Protein AF-0000000080208482 (afdb_homodimer)

Structure (mmCIF, N/CA/C/O backbone):
data_AF-0000000080208482-model_v1
#
loop_
_entity.id
_entity.type
_entity.pdbx_description
1 polymer 'HTH-type transcriptional repressor PurR'
#
loop_
_atom_site.group_PDB
_atom_site.id
_atom_site.type_symbol
_atom_site.label_atom_id
_atom_site.label_alt_id
_atom_site.label_comp_id
_atom_site.label_asym_id
_atom_site.label_entity_id
_atom_site.label_seq_id
_atom_site.pdbx_PDB_ins_code
_atom_site.Cartn_x
_atom_site.Cartn_y
_atom_site.Cartn_z
_atom_site.occupancy
_atom_site.B_iso_or_equiv
_atom_site.auth_seq_id
_atom_site.auth_comp_id
_atom_site.auth_asym_id
_atom_site.auth_atom_id
_atom_site.pdbx_PDB_model_num
ATOM 1 N N . MET A 1 1 ? -15.366 25.565 14.485 1 66.87 1 MET A N 1
ATOM 2 C CA . MET A 1 1 ? -14.795 24.862 15.63 1 66.87 1 MET A CA 1
ATOM 3 C C . MET A 1 1 ? -14.64 25.8 16.822 1 66.87 1 MET A C 1
ATOM 5 O O . MET A 1 1 ? -14.397 26.996 16.649 1 66.87 1 MET A O 1
ATOM 9 N N . ALA A 1 2 ? -15.058 25.291 17.947 1 78.25 2 ALA A N 1
ATOM 10 C CA . ALA A 1 2 ? -14.959 26.116 19.148 1 78.25 2 ALA A CA 1
ATOM 11 C C . ALA A 1 2 ? -13.525 26.587 19.373 1 78.25 2 ALA A C 1
ATOM 13 O O . ALA A 1 2 ? -12.573 25.847 19.113 1 78.25 2 ALA A O 1
ATOM 14 N N . THR A 1 3 ? -13.353 27.793 19.69 1 82 3 THR A N 1
ATOM 15 C CA . THR A 1 3 ? -12.043 28.374 19.965 1 82 3 THR A CA 1
ATOM 16 C C . THR A 1 3 ? -11.786 28.443 21.468 1 82 3 THR A C 1
ATOM 18 O O . THR A 1 3 ? -12.692 28.202 22.269 1 82 3 THR A O 1
ATOM 21 N N . ILE A 1 4 ? -10.596 28.713 21.661 1 86.3 4 ILE A N 1
ATOM 22 C CA . ILE A 1 4 ? -10.22 28.86 23.063 1 86.3 4 ILE A CA 1
ATOM 23 C C . ILE A 1 4 ? -11.033 29.984 23.701 1 86.3 4 ILE A C 1
ATOM 25 O O . ILE A 1 4 ? -11.365 29.923 24.887 1 86.3 4 ILE A O 1
ATOM 29 N N . LYS A 1 5 ? -11.421 30.949 22.896 1 89.51 5 LYS A N 1
ATOM 30 C CA . LYS A 1 5 ? -12.243 32.052 23.384 1 89.51 5 LYS A CA 1
ATOM 31 C C . LYS A 1 5 ? -13.644 31.572 23.754 1 89.51 5 LYS A C 1
ATOM 33 O O . LYS A 1 5 ? -14.226 32.037 24.736 1 89.51 5 LYS A O 1
ATOM 38 N N . ASP A 1 6 ? -14.106 30.63 22.993 1 91.6 6 ASP A N 1
ATOM 39 C CA . ASP A 1 6 ? -15.423 30.066 23.272 1 91.6 6 ASP A CA 1
ATOM 40 C C . ASP A 1 6 ? -15.426 29.307 24.596 1 91.6 6 ASP A C 1
ATOM 42 O O . ASP A 1 6 ? -16.373 29.415 25.378 1 91.6 6 ASP A O 1
ATOM 46 N N . VAL A 1 7 ? -14.382 28.585 24.757 1 92.77 7 VAL A N 1
ATOM 47 C CA . VAL A 1 7 ? -14.248 27.824 25.995 1 92.77 7 VAL A CA 1
ATOM 48 C C . VAL A 1 7 ? -14.148 28.781 27.181 1 92.77 7 VAL A C 1
ATOM 50 O O . VAL A 1 7 ? -14.793 28.572 28.211 1 92.77 7 VAL A O 1
ATOM 53 N N . ALA A 1 8 ? -13.38 29.779 27.013 1 94.12 8 ALA A N 1
ATOM 54 C CA . ALA A 1 8 ? -13.195 30.771 28.069 1 94.12 8 ALA A CA 1
ATOM 55 C C . ALA A 1 8 ? -14.517 31.444 28.427 1 94.12 8 ALA A C 1
ATOM 57 O O . ALA A 1 8 ? -14.836 31.612 29.607 1 94.12 8 ALA A O 1
ATOM 58 N N . ARG A 1 9 ? -15.225 31.781 27.444 1 94.56 9 ARG A N 1
ATOM 59 C CA . ARG A 1 9 ? -16.522 32.428 27.619 1 94.56 9 ARG A CA 1
ATOM 60 C C . ARG A 1 9 ? -17.497 31.51 28.35 1 94.56 9 ARG A C 1
ATOM 62 O O . ARG A 1 9 ? -18.151 31.928 29.308 1 94.56 9 ARG A O 1
ATOM 69 N N . LEU A 1 10 ? -17.523 30.319 27.91 1 94.63 10 LEU A N 1
ATOM 70 C CA . LEU A 1 10 ? -18.466 29.372 28.495 1 94.63 10 LEU A CA 1
ATOM 71 C C . LEU A 1 10 ? -18.08 29.037 29.932 1 94.63 10 LEU A C 1
ATOM 73 O O . LEU A 1 10 ? -18.949 28.853 30.787 1 94.63 10 LEU A O 1
ATOM 77 N N . ALA A 1 11 ? -16.828 28.917 30.164 1 94.9 11 ALA A N 1
ATOM 78 C CA . ALA A 1 11 ? -16.325 28.551 31.486 1 94.9 11 ALA A CA 1
ATOM 79 C C . ALA A 1 11 ? -16.251 29.77 32.401 1 94.9 11 ALA A C 1
ATOM 81 O O . ALA A 1 11 ? -16.104 29.633 33.618 1 94.9 11 ALA A O 1
ATOM 82 N N . GLY A 1 12 ? -16.314 30.976 31.88 1 94.83 12 GLY A N 1
ATOM 83 C CA . GLY A 1 12 ? -16.252 32.205 32.655 1 94.83 12 GLY A CA 1
ATOM 84 C C . GLY A 1 12 ? -14.85 32.543 33.126 1 94.83 12 GLY A C 1
ATOM 85 O O . GLY A 1 12 ? -14.662 32.994 34.258 1 94.83 12 GLY A O 1
ATOM 86 N N . VAL A 1 13 ? -13.909 32.191 32.356 1 95.33 13 VAL A N 1
ATOM 87 C CA . VAL A 1 13 ? -12.519 32.451 32.714 1 95.33 13 VAL A CA 1
ATOM 88 C C . VAL A 1 13 ? -11.789 33.081 31.53 1 95.33 13 VAL A C 1
ATOM 90 O O . VAL A 1 13 ? -12.378 33.282 30.465 1 95.33 13 VAL A O 1
ATOM 93 N N . SER A 1 14 ? -10.555 33.506 31.765 1 92.9 14 SER A N 1
ATOM 94 C CA . SER A 1 14 ? -9.741 34.06 30.689 1 92.9 14 SER A CA 1
ATOM 95 C C . SER A 1 14 ? -9.206 32.96 29.778 1 92.9 14 SER A C 1
ATOM 97 O O . SER A 1 14 ? -9.142 31.794 30.175 1 92.9 14 SER A O 1
ATOM 99 N N . THR A 1 15 ? -8.799 33.329 28.495 1 91.91 15 THR A N 1
ATOM 100 C CA . THR A 1 15 ? -8.199 32.388 27.555 1 91.91 15 THR A CA 1
ATOM 101 C C . THR A 1 15 ? -6.897 31.822 28.114 1 91.91 15 THR A C 1
ATOM 103 O O . THR A 1 15 ? -6.579 30.651 27.895 1 91.91 15 THR A O 1
ATOM 106 N N . THR A 1 16 ? -6.2 32.584 28.919 1 90.86 16 THR A N 1
ATOM 107 C CA . THR A 1 16 ? -4.953 32.152 29.541 1 90.86 16 THR A CA 1
ATOM 108 C C . THR A 1 16 ? -5.211 31.047 30.561 1 90.86 16 THR A C 1
ATOM 110 O O . THR A 1 16 ? -4.45 30.081 30.643 1 90.86 16 THR A O 1
ATOM 113 N N . THR A 1 17 ? -6.261 31.273 31.276 1 91.87 17 THR A N 1
ATOM 114 C CA . THR A 1 17 ? -6.631 30.267 32.265 1 91.87 17 THR A CA 1
ATOM 115 C C . THR A 1 17 ? -6.98 28.945 31.587 1 91.87 17 THR A C 1
ATOM 117 O O . THR A 1 17 ? -6.585 27.876 32.059 1 91.87 17 THR A O 1
ATOM 120 N N . VAL A 1 18 ? -7.692 29.074 30.466 1 92.23 18 VAL A N 1
ATOM 121 C CA . VAL A 1 18 ? -8.046 27.881 29.706 1 92.23 18 VAL A CA 1
ATOM 122 C C . VAL A 1 18 ? -6.778 27.17 29.237 1 92.23 18 VAL A C 1
ATOM 124 O O . VAL A 1 18 ? -6.658 25.95 29.37 1 92.23 18 VAL A O 1
ATOM 127 N N . SER A 1 19 ? -5.86 27.922 28.759 1 87.58 19 SER A N 1
ATOM 128 C CA . SER A 1 19 ? -4.603 27.378 28.256 1 87.58 19 SER A CA 1
ATOM 129 C C . SER A 1 19 ? -3.839 26.646 29.353 1 87.58 19 SER A C 1
ATOM 131 O O . SER A 1 19 ? -3.335 25.542 29.135 1 87.58 19 SER A O 1
ATOM 133 N N . HIS A 1 20 ? -3.869 27.195 30.541 1 89.67 20 HIS A N 1
ATO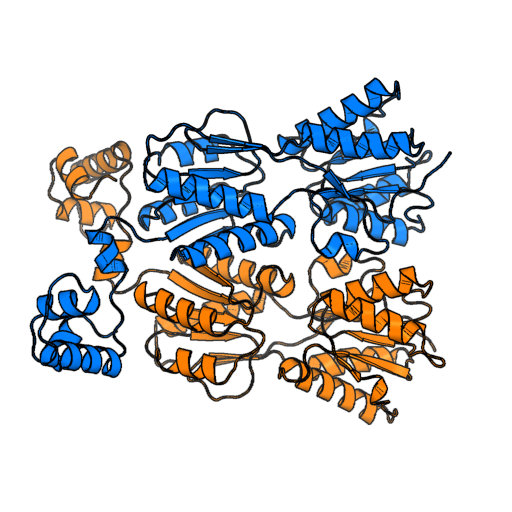M 134 C CA . HIS A 1 20 ? -3.159 26.584 31.658 1 89.67 20 HIS A CA 1
ATOM 135 C C . HIS A 1 20 ? -3.832 25.287 32.096 1 89.67 20 HIS A C 1
ATOM 137 O O . HIS A 1 20 ? -3.155 24.322 32.456 1 89.67 20 HIS A O 1
ATOM 143 N N . VAL A 1 21 ? -5.068 25.258 32.03 1 90.34 21 VAL A N 1
ATOM 144 C CA . VAL A 1 21 ? -5.81 24.079 32.464 1 90.34 21 VAL A CA 1
ATOM 145 C C . VAL A 1 21 ? -5.59 22.936 31.476 1 90.34 21 VAL A C 1
ATOM 147 O O . VAL A 1 21 ? -5.303 21.806 31.878 1 90.34 21 VAL A O 1
ATOM 150 N N . ILE A 1 22 ? -5.654 23.295 30.205 1 86.63 22 ILE A N 1
ATOM 151 C CA . ILE A 1 22 ? -5.603 22.288 29.152 1 86.63 22 ILE A CA 1
ATOM 152 C C . ILE A 1 22 ? -4.177 21.759 29.012 1 86.63 22 ILE A C 1
ATOM 154 O O . ILE A 1 22 ? -3.969 20.56 28.812 1 86.63 22 ILE A O 1
ATOM 158 N N . ASN A 1 23 ? -3.205 22.605 29.219 1 80.17 23 ASN A N 1
ATOM 159 C CA . ASN A 1 23 ? -1.814 22.222 29.004 1 80.17 23 ASN A CA 1
ATOM 160 C C . ASN A 1 23 ? -1.107 21.917 30.321 1 80.17 23 ASN A C 1
ATOM 162 O O . ASN A 1 23 ? 0.063 21.53 30.327 1 80.17 23 ASN A O 1
ATOM 166 N N . LYS A 1 24 ? -1.779 22.087 31.336 1 83.43 24 LYS A N 1
ATOM 167 C CA . LYS A 1 24 ? -1.276 21.816 32.68 1 83.43 24 LYS A CA 1
ATOM 168 C C . LYS A 1 24 ? 0.059 22.516 32.919 1 83.43 24 LYS A C 1
ATOM 170 O O . LYS A 1 24 ? 1.019 21.893 33.378 1 83.43 24 LYS A O 1
ATOM 175 N N . THR A 1 25 ? 0.106 23.715 32.487 1 81.03 25 THR A N 1
ATOM 176 C CA . THR A 1 25 ? 1.37 24.439 32.561 1 81.03 25 THR A CA 1
ATOM 177 C C . THR A 1 25 ? 1.486 25.191 33.883 1 81.03 25 THR A C 1
ATOM 179 O O . THR A 1 25 ? 2.579 25.607 34.273 1 81.03 25 THR A O 1
ATOM 182 N N . ARG A 1 26 ? 0.348 25.549 34.622 1 85.03 26 ARG A N 1
ATOM 183 C CA . ARG A 1 26 ? 0.316 26.2 35.928 1 85.03 26 ARG A CA 1
ATOM 184 C C . ARG A 1 26 ? -0.806 25.636 36.793 1 85.03 26 ARG A C 1
ATOM 186 O O . ARG A 1 26 ? -1.729 24.996 36.283 1 85.03 26 ARG A O 1
ATOM 193 N N . PHE A 1 27 ? -0.67 25.829 38.073 1 87.88 27 PHE A N 1
ATOM 194 C CA . PHE A 1 27 ? -1.709 25.376 38.991 1 87.88 27 PHE A CA 1
ATOM 195 C C . PHE A 1 27 ? -2.968 26.221 38.843 1 87.88 27 PHE A C 1
ATOM 197 O O . PHE A 1 27 ? -2.899 27.452 38.842 1 87.88 27 PHE A O 1
ATOM 204 N N . VAL A 1 28 ? -4.042 25.581 38.6 1 90.3 28 VAL A N 1
ATOM 205 C CA . VAL A 1 28 ? -5.366 26.194 38.571 1 90.3 28 VAL A CA 1
ATOM 206 C C . VAL A 1 28 ? -6.292 25.471 39.546 1 90.3 28 VAL A C 1
ATOM 208 O O . VAL A 1 28 ? -6.217 24.249 39.693 1 90.3 28 VAL A O 1
ATOM 211 N N . ALA A 1 29 ? -7.045 26.252 40.32 1 92.54 29 ALA A N 1
ATOM 212 C CA . ALA A 1 29 ? -7.95 25.691 41.32 1 92.54 29 ALA A CA 1
ATOM 213 C C . ALA A 1 29 ? -8.841 24.613 40.71 1 92.54 29 ALA A C 1
ATOM 215 O O . ALA A 1 29 ? -9.241 24.713 39.548 1 92.54 29 ALA A O 1
ATOM 216 N N . GLU A 1 30 ? -9.167 23.588 41.451 1 92.11 30 GLU A N 1
ATOM 217 C CA . GLU A 1 30 ? -9.916 22.419 41 1 92.11 30 GLU A CA 1
ATOM 218 C C . GLU A 1 30 ? -11.267 22.822 40.413 1 92.11 30 GLU A C 1
ATOM 220 O O . GLU A 1 30 ? -11.695 22.276 39.394 1 92.11 30 GLU A O 1
ATOM 225 N N . ALA A 1 31 ? -11.954 23.718 41.16 1 93.1 31 ALA A N 1
ATOM 226 C CA . ALA A 1 31 ? -13.264 24.164 40.694 1 93.1 31 ALA A CA 1
ATOM 227 C C . ALA A 1 31 ? -13.17 24.778 39.3 1 93.1 31 ALA A C 1
ATOM 229 O O . ALA A 1 31 ? -14.037 24.548 38.453 1 93.1 31 ALA A O 1
ATOM 230 N N . THR A 1 32 ? -12.183 25.567 39.122 1 93.79 32 THR A N 1
ATOM 231 C CA . THR A 1 32 ? -11.959 26.21 37.832 1 93.79 32 THR A CA 1
ATOM 232 C C . THR A 1 32 ? -11.606 25.177 36.767 1 93.79 32 THR A C 1
ATOM 234 O O . THR A 1 32 ? -12.05 25.281 35.622 1 93.79 32 THR A O 1
ATOM 237 N N . GLN A 1 33 ? -10.806 24.205 37.032 1 94.86 33 GLN A N 1
ATOM 238 C CA . GLN A 1 33 ? -10.444 23.129 36.115 1 94.86 33 GLN A CA 1
ATOM 239 C C . GLN A 1 33 ? -11.681 22.379 35.631 1 94.86 33 GLN A C 1
ATOM 241 O O . GLN A 1 33 ? -11.808 22.082 34.441 1 94.86 33 GLN A O 1
ATOM 246 N N . GLU A 1 34 ? -12.485 22.122 36.539 1 94.26 34 GLU A N 1
ATOM 247 C CA . GLU A 1 34 ? -13.702 21.388 36.206 1 94.26 34 GLU A CA 1
ATOM 248 C C . GLU A 1 34 ? -14.577 22.18 35.238 1 94.26 34 GLU A C 1
ATOM 250 O O . GLU A 1 34 ? -15.15 21.613 34.305 1 94.26 34 GLU A O 1
ATOM 255 N N . LYS A 1 35 ? -14.744 23.461 35.584 1 94.09 35 LYS A N 1
ATOM 256 C CA . LYS A 1 35 ? -15.534 24.324 34.71 1 94.09 35 LYS A CA 1
ATOM 257 C C . LYS A 1 35 ? -14.964 24.341 33.294 1 94.09 35 LYS A C 1
ATOM 259 O O . LYS A 1 35 ? -15.713 24.265 32.317 1 94.09 35 LYS A O 1
ATOM 264 N N . VAL A 1 36 ? -13.712 24.458 33.244 1 94.2 36 VAL A N 1
ATOM 265 C CA . VAL A 1 36 ? -13.032 24.526 31.955 1 94.2 36 VAL A CA 1
ATOM 266 C C . VAL A 1 36 ? -13.197 23.202 31.213 1 94.2 36 VAL A C 1
ATOM 268 O O . VAL A 1 36 ? -13.522 23.187 30.023 1 94.2 36 VAL A O 1
ATOM 271 N N . MET A 1 37 ? -13.05 22.14 31.862 1 92.87 37 MET A N 1
ATOM 272 C CA . MET A 1 37 ? -13.134 20.829 31.226 1 92.87 37 MET A CA 1
ATOM 273 C C . MET A 1 37 ? -14.559 20.537 30.767 1 92.87 37 MET A C 1
ATOM 275 O O . MET A 1 37 ? -14.764 19.903 29.731 1 92.87 37 MET A O 1
ATOM 279 N N . LYS A 1 38 ? -15.486 20.923 31.555 1 92.47 38 LYS A N 1
ATOM 280 C CA . LYS A 1 38 ? -16.882 20.788 31.147 1 92.47 38 LYS A CA 1
ATOM 281 C C . LYS A 1 38 ? -17.157 21.564 29.863 1 92.47 38 LYS A C 1
ATOM 283 O O . LYS A 1 38 ? -17.861 21.077 28.975 1 92.47 38 LYS A O 1
ATOM 288 N N . ALA A 1 39 ? -16.641 22.768 29.862 1 92.36 39 ALA A N 1
ATOM 289 C CA . ALA A 1 39 ? -16.794 23.592 28.666 1 92.36 39 ALA A CA 1
ATOM 290 C C . ALA A 1 39 ? -16.109 22.946 27.464 1 92.36 39 ALA A C 1
ATOM 292 O O . ALA A 1 39 ? -16.641 22.971 26.352 1 92.36 39 ALA A O 1
ATOM 293 N N . VAL A 1 40 ? -14.939 22.394 27.708 1 88.34 40 VAL A N 1
ATOM 294 C CA . VAL A 1 40 ? -14.182 21.701 26.67 1 88.34 40 VAL A CA 1
ATOM 295 C C . VAL A 1 40 ? -15.002 20.534 26.125 1 88.34 40 VAL A C 1
ATOM 297 O O . VAL A 1 40 ? -15.08 20.335 24.91 1 88.34 40 VAL A O 1
ATOM 300 N N . ASP A 1 41 ? -15.591 19.89 26.973 1 86.02 41 ASP A N 1
ATOM 301 C CA . ASP A 1 41 ? -16.395 18.732 26.595 1 86.02 41 ASP A CA 1
ATOM 302 C C . ASP A 1 41 ? -17.661 19.16 25.857 1 86.02 41 ASP A C 1
ATOM 304 O O . ASP A 1 41 ? -18.015 18.577 24.83 1 86.02 41 ASP A O 1
ATOM 308 N N . GLU A 1 42 ? -18.277 20.127 26.412 1 86.89 42 GLU A N 1
ATOM 309 C CA . GLU A 1 42 ? -19.542 20.59 25.849 1 86.89 42 GLU A CA 1
ATOM 310 C C . GLU A 1 42 ? -19.347 21.15 24.442 1 86.89 42 GLU A C 1
ATOM 312 O O . GLU A 1 42 ? -20.201 20.967 23.572 1 86.89 42 GLU A O 1
ATOM 317 N N . LEU A 1 43 ? -18.243 21.786 24.323 1 85.79 43 LEU A N 1
ATOM 318 C CA . LEU A 1 43 ? -17.99 22.43 23.039 1 85.79 43 LEU A CA 1
ATOM 319 C C . LEU A 1 43 ? -17.195 21.511 22.118 1 85.79 43 LEU A C 1
ATOM 321 O O . LEU A 1 43 ? -16.91 21.868 20.972 1 85.79 43 LEU A O 1
ATOM 325 N N . ASN A 1 44 ? -16.787 20.358 22.666 1 80.65 44 ASN A N 1
ATOM 326 C CA . ASN A 1 44 ? -15.903 19.461 21.928 1 80.65 44 ASN A CA 1
ATOM 327 C C . ASN A 1 44 ? -14.658 20.187 21.429 1 80.65 44 ASN A C 1
ATOM 329 O O . ASN A 1 44 ? -14.312 20.098 20.249 1 80.65 44 ASN A O 1
ATOM 333 N N . TYR A 1 45 ? -14.239 20.955 22.377 1 82.01 45 TYR A N 1
ATOM 334 C CA . TYR A 1 45 ? -13.088 21.79 22.052 1 82.01 45 TYR A CA 1
ATOM 335 C C . TYR A 1 45 ? -11.803 20.969 22.047 1 82.01 45 TYR A C 1
ATOM 337 O O . TYR A 1 45 ? -11.562 20.175 22.959 1 82.01 45 TYR A O 1
ATOM 345 N N . ALA A 1 46 ? -11.085 21.114 20.959 1 80 46 ALA A N 1
ATOM 346 C CA . ALA A 1 46 ? -9.724 20.587 20.897 1 80 46 ALA A CA 1
ATOM 347 C C . ALA A 1 46 ? -8.712 21.709 20.681 1 80 46 ALA A C 1
ATOM 349 O O . ALA A 1 46 ? -8.922 22.591 19.846 1 80 46 ALA A O 1
ATOM 350 N N . PRO A 1 47 ? -7.631 21.707 21.588 1 80.52 47 PRO A N 1
ATOM 351 C CA . PRO A 1 47 ? -6.593 22.72 21.379 1 80.52 47 PRO A CA 1
ATOM 352 C C . PRO A 1 47 ? -6.037 22.71 19.957 1 80.52 47 PRO A C 1
ATOM 354 O O . PRO A 1 47 ? -5.896 21.643 19.353 1 80.52 47 PRO A O 1
ATOM 357 N N . SER A 1 48 ? -5.86 23.903 19.451 1 80.4 48 SER A N 1
ATOM 358 C CA . SER A 1 48 ? -5.383 24.02 18.077 1 80.4 48 SER A CA 1
ATOM 359 C C . SER A 1 48 ? -3.894 23.705 17.98 1 80.4 48 SER A C 1
ATOM 361 O O . SER A 1 48 ? -3.06 24.462 18.482 1 80.4 48 SER A O 1
ATOM 363 N N . ALA A 1 49 ? -3.645 22.587 17.402 1 80.66 49 ALA A N 1
ATOM 364 C CA . ALA A 1 49 ? -2.247 22.257 17.136 1 80.66 49 ALA A CA 1
ATOM 365 C C . ALA A 1 49 ? -1.606 23.292 16.216 1 80.66 49 ALA A C 1
ATOM 367 O O . ALA A 1 49 ? -0.411 23.577 16.329 1 80.66 49 ALA A O 1
ATOM 368 N N . VAL A 1 50 ? -2.397 23.857 15.406 1 81.35 50 VAL A N 1
ATOM 369 C CA . VAL A 1 50 ? -1.924 24.87 14.468 1 81.35 50 VAL A CA 1
ATOM 370 C C . VAL A 1 50 ? -1.422 26.09 15.237 1 81.35 50 VAL A C 1
ATOM 372 O O . VAL A 1 50 ? -0.323 26.587 14.976 1 81.35 50 VAL A O 1
ATOM 375 N N . ALA A 1 51 ? -2.219 26.498 16.159 1 76.66 51 ALA A N 1
ATOM 376 C CA . ALA A 1 51 ? -1.825 27.646 16.971 1 76.66 51 ALA A CA 1
ATOM 377 C C . ALA A 1 51 ? -0.591 27.326 17.811 1 76.66 51 ALA A C 1
ATOM 379 O O . ALA A 1 51 ? 0.32 28.149 17.924 1 76.66 51 ALA A O 1
ATOM 380 N N . ARG A 1 52 ? -0.666 26.198 18.318 1 79.14 52 ARG A N 1
ATOM 381 C CA . ARG A 1 52 ? 0.451 25.759 19.148 1 79.14 52 ARG A CA 1
ATOM 382 C C . ARG A 1 52 ? 1.739 25.677 18.334 1 79.14 52 ARG A C 1
ATOM 384 O O . ARG A 1 52 ? 2.821 25.971 18.845 1 79.14 52 ARG A O 1
ATOM 391 N N . SER A 1 53 ? 1.639 25.223 17.115 1 81.62 53 SER A N 1
ATOM 392 C CA . SER A 1 53 ? 2.8 25.032 16.251 1 81.62 53 SER A CA 1
ATOM 393 C C . SER A 1 53 ? 3.524 26.35 15.997 1 81.62 53 SER A C 1
ATOM 395 O O . SER A 1 53 ? 4.747 26.373 15.844 1 81.62 53 SER A O 1
ATOM 397 N N . LEU A 1 54 ? 2.825 27.458 15.994 1 75.34 54 LEU A N 1
ATOM 398 C CA . LEU A 1 54 ? 3.419 28.775 15.791 1 75.34 54 LEU A CA 1
ATOM 399 C C . LEU A 1 54 ? 4.268 29.179 16.992 1 75.34 54 LEU A C 1
ATOM 401 O O . LEU A 1 54 ? 5.327 29.79 16.831 1 75.34 54 LEU A O 1
ATOM 405 N N . LYS A 1 55 ? 3.809 28.722 18.097 1 69.89 55 LYS A N 1
ATOM 406 C CA . LYS A 1 55 ? 4.51 29.067 19.331 1 69.89 55 LYS A CA 1
ATOM 407 C C . LYS A 1 55 ? 5.718 28.16 19.549 1 69.89 55 LYS A C 1
ATOM 409 O O . LYS A 1 55 ? 6.803 28.634 19.892 1 69.89 55 LYS A O 1
ATOM 414 N N . CYS A 1 56 ? 5.514 26.938 19.37 1 73.98 56 CYS A N 1
ATOM 415 C CA . CYS A 1 56 ? 6.538 25.958 19.713 1 73.98 56 CYS A CA 1
ATOM 416 C C . CYS A 1 56 ? 7.437 25.666 18.518 1 73.98 56 CYS A C 1
ATOM 418 O O . CYS A 1 56 ? 8.443 24.966 18.647 1 73.98 56 CYS A O 1
ATOM 420 N N . ASN A 1 57 ? 7.184 26.158 17.404 1 78.2 57 ASN A N 1
ATOM 421 C CA . ASN A 1 57 ? 7.942 25.965 16.172 1 78.2 57 ASN A CA 1
ATOM 422 C C . ASN A 1 57 ? 8.034 24.488 15.797 1 78.2 57 ASN A C 1
ATOM 424 O O . ASN A 1 57 ? 9.112 23.995 15.461 1 78.2 57 ASN A O 1
ATOM 428 N N . SER A 1 58 ? 7.017 23.757 16.093 1 87.79 58 SER A N 1
ATOM 429 C CA . SER A 1 58 ? 6.884 22.351 15.728 1 87.79 58 SER A CA 1
ATOM 430 C C . SER A 1 58 ? 5.445 22.01 15.355 1 87.79 58 SER A C 1
ATOM 432 O O . SER A 1 58 ? 4.503 22.493 15.988 1 87.79 58 SER A O 1
ATOM 434 N N . THR A 1 59 ? 5.28 21.276 14.388 1 91.08 59 THR A N 1
ATOM 435 C CA . THR A 1 59 ? 3.945 20.87 13.963 1 91.08 59 THR A CA 1
ATOM 436 C C . THR A 1 59 ? 3.7 19.398 14.282 1 91.08 59 THR A C 1
ATOM 438 O O . THR A 1 59 ? 2.598 18.887 14.074 1 91.08 59 THR A O 1
ATOM 441 N N . ARG A 1 60 ? 4.685 18.65 14.738 1 93.3 60 ARG A N 1
ATOM 442 C CA . ARG A 1 60 ? 4.626 17.209 14.965 1 93.3 60 ARG A CA 1
ATOM 443 C C . ARG A 1 60 ? 4.146 16.477 13.717 1 93.3 60 ARG A C 1
ATOM 445 O O . ARG A 1 60 ? 3.279 15.604 13.797 1 93.3 60 ARG A O 1
ATOM 452 N N . THR A 1 61 ? 4.661 16.932 12.616 1 95 61 THR A N 1
ATOM 453 C CA . THR A 1 61 ? 4.308 16.355 11.323 1 95 61 THR A CA 1
ATOM 454 C C . THR A 1 61 ? 5.561 15.95 10.551 1 95 61 THR A C 1
ATOM 456 O O . THR A 1 61 ? 6.552 16.682 10.538 1 95 61 THR A O 1
ATOM 459 N N . ILE A 1 62 ? 5.512 14.782 10.02 1 96.75 62 ILE A N 1
ATOM 460 C CA . ILE A 1 62 ? 6.597 14.27 9.189 1 96.75 62 ILE A CA 1
ATOM 461 C C . ILE A 1 62 ? 6.108 14.096 7.753 1 96.75 62 ILE A C 1
ATOM 463 O O . ILE A 1 62 ? 5.012 13.578 7.522 1 96.75 62 ILE A O 1
ATOM 467 N N . GLY A 1 63 ? 6.839 14.64 6.798 1 97.03 63 GLY A N 1
ATOM 468 C CA . GLY A 1 63 ? 6.579 14.362 5.394 1 97.03 63 GLY A CA 1
ATOM 469 C C . GLY A 1 63 ? 7.342 13.159 4.873 1 97.03 63 GLY A C 1
ATOM 470 O O . GLY A 1 63 ? 8.506 12.956 5.224 1 97.03 63 GLY A O 1
ATOM 471 N N . MET A 1 64 ? 6.669 12.404 4.05 1 96.13 64 MET A N 1
ATOM 472 C CA . MET A 1 64 ? 7.336 11.261 3.433 1 96.13 64 MET A CA 1
ATOM 473 C C . MET A 1 64 ? 7.144 11.271 1.92 1 96.13 64 MET A C 1
ATOM 475 O O . MET A 1 64 ? 6.016 11.175 1.433 1 96.13 64 MET A O 1
ATOM 479 N N . LEU A 1 65 ? 8.235 11.413 1.197 1 94.85 65 LEU A N 1
ATOM 480 C CA . LEU A 1 65 ? 8.258 11.306 -0.257 1 94.85 65 LEU A CA 1
ATOM 481 C C . LEU A 1 65 ? 8.5 9.864 -0.693 1 94.85 65 LEU A C 1
ATOM 483 O O . LEU A 1 65 ? 9.5 9.254 -0.306 1 94.85 65 LEU A O 1
ATOM 487 N N . VAL A 1 66 ? 7.59 9.358 -1.421 1 93.49 66 VAL A N 1
ATOM 488 C CA . VAL A 1 66 ? 7.745 7.99 -1.904 1 93.49 66 VAL A CA 1
ATOM 489 C C . VAL A 1 66 ? 7.493 7.942 -3.409 1 93.49 66 VAL A C 1
ATOM 491 O O . VAL A 1 66 ? 6.685 8.711 -3.935 1 93.49 66 VAL A O 1
ATOM 494 N N . THR A 1 67 ? 8.107 7.025 -4.105 1 89.6 67 THR A N 1
ATOM 495 C CA . THR A 1 67 ? 7.902 6.873 -5.541 1 89.6 67 THR A CA 1
ATOM 496 C C . THR A 1 67 ? 6.513 6.311 -5.832 1 89.6 67 THR A C 1
ATOM 498 O O . THR A 1 67 ? 5.775 6.86 -6.652 1 89.6 67 THR A O 1
ATOM 501 N N . GLN A 1 68 ? 6.234 5.196 -5.159 1 88.97 68 GLN A N 1
ATOM 502 C CA . GLN A 1 68 ? 4.967 4.521 -5.421 1 88.97 68 GLN A CA 1
ATOM 503 C C . GLN A 1 68 ? 4.453 3.811 -4.172 1 88.97 68 GLN A C 1
ATOM 505 O O . GLN A 1 68 ? 4.885 2.698 -3.862 1 88.97 68 GLN A O 1
ATOM 510 N N . SER A 1 69 ? 3.384 4.317 -3.684 1 90.48 69 SER A N 1
ATOM 511 C CA . SER A 1 69 ? 2.858 3.756 -2.444 1 90.48 69 SER A CA 1
ATOM 512 C C . SER A 1 69 ? 2.148 2.43 -2.694 1 90.48 69 SER A C 1
ATOM 514 O O . SER A 1 69 ? 1.878 1.678 -1.756 1 90.48 69 SER A O 1
ATOM 516 N N . THR A 1 70 ? 1.851 2.061 -3.956 1 91.37 70 THR A N 1
ATOM 517 C CA . THR A 1 70 ? 1.122 0.835 -4.265 1 91.37 70 THR A CA 1
ATOM 518 C C . THR A 1 70 ? 2.079 -0.347 -4.389 1 91.37 70 THR A C 1
ATOM 520 O O . THR A 1 70 ? 1.647 -1.501 -4.425 1 91.37 70 THR A O 1
ATOM 523 N N . ASN A 1 71 ? 3.359 0.004 -4.459 1 90.33 71 ASN A N 1
ATOM 524 C CA . ASN A 1 71 ? 4.354 -1.06 -4.383 1 90.33 71 ASN A CA 1
ATOM 525 C C . ASN A 1 71 ? 4.408 -1.679 -2.989 1 90.33 71 ASN A C 1
ATOM 527 O O . ASN A 1 71 ? 4.505 -0.963 -1.991 1 90.33 71 ASN A O 1
ATOM 531 N N . LEU A 1 72 ? 4.398 -2.952 -2.911 1 92.13 72 LEU A N 1
ATOM 532 C CA . LEU A 1 72 ? 4.242 -3.652 -1.641 1 92.13 72 LEU A CA 1
ATOM 533 C C . LEU A 1 72 ? 5.443 -3.406 -0.734 1 92.13 72 LEU A C 1
ATOM 535 O O . LEU A 1 72 ? 5.299 -3.341 0.49 1 92.13 72 LEU A O 1
ATOM 539 N N . PHE A 1 73 ? 6.611 -3.283 -1.309 1 90.47 73 PHE A N 1
ATOM 540 C CA . PHE A 1 73 ? 7.782 -2.956 -0.503 1 90.47 73 PHE A CA 1
ATOM 541 C C . PHE A 1 73 ? 7.621 -1.592 0.156 1 90.47 73 PHE A C 1
ATOM 543 O O . PHE A 1 73 ? 7.828 -1.451 1.363 1 90.47 73 PHE A O 1
ATOM 550 N N . PHE A 1 74 ? 7.183 -0.625 -0.589 1 91.25 74 PHE A N 1
ATOM 551 C CA . PHE A 1 74 ? 7.002 0.737 -0.099 1 91.25 74 PHE A CA 1
ATOM 552 C C . PHE A 1 74 ? 5.886 0.796 0.937 1 91.25 74 PHE A C 1
ATOM 554 O O . PHE A 1 74 ? 6.048 1.401 1.998 1 91.25 74 PHE A O 1
ATOM 561 N N . SER A 1 75 ? 4.808 0.154 0.603 1 93.06 75 SER A N 1
ATOM 562 C CA . SER A 1 75 ? 3.654 0.24 1.493 1 93.06 75 SER A CA 1
ATOM 563 C C . SER A 1 75 ? 3.97 -0.343 2.866 1 93.06 75 SER A C 1
ATOM 565 O O . SER A 1 75 ? 3.473 0.146 3.883 1 93.06 75 SER A O 1
ATOM 567 N N . GLU A 1 76 ? 4.806 -1.371 2.9 1 93.23 76 GLU A N 1
ATOM 568 C CA . GLU A 1 76 ? 5.192 -1.976 4.171 1 93.23 76 GLU A CA 1
ATOM 569 C C . GLU A 1 76 ? 6.124 -1.058 4.958 1 93.23 76 GLU A C 1
ATOM 571 O O . GLU A 1 76 ? 6.04 -0.986 6.186 1 93.23 76 GLU A O 1
ATOM 576 N N . VAL A 1 77 ? 6.993 -0.399 4.266 1 92.56 77 VAL A N 1
ATOM 577 C CA . VAL A 1 77 ? 7.857 0.569 4.934 1 92.56 77 VAL A CA 1
ATOM 578 C C . VAL A 1 77 ? 7.018 1.729 5.467 1 92.56 77 VAL A C 1
ATOM 580 O O . VAL A 1 77 ? 7.199 2.16 6.608 1 92.56 77 VAL A O 1
ATOM 583 N N . ILE A 1 78 ? 6.09 2.23 4.654 1 93.91 78 ILE A N 1
ATOM 584 C CA . ILE A 1 78 ? 5.206 3.326 5.033 1 93.91 78 ILE A CA 1
ATOM 585 C C . ILE A 1 78 ? 4.43 2.95 6.294 1 93.91 78 ILE A C 1
ATOM 587 O O . ILE A 1 78 ? 4.301 3.76 7.215 1 93.91 78 ILE A O 1
ATOM 591 N N . ASP A 1 79 ? 3.956 1.778 6.294 1 94.3 79 ASP A N 1
ATOM 592 C CA . ASP A 1 79 ? 3.219 1.289 7.455 1 94.3 79 ASP A CA 1
ATOM 593 C C . ASP A 1 79 ? 4.083 1.334 8.713 1 94.3 79 ASP A C 1
ATOM 595 O O . ASP A 1 79 ? 3.617 1.742 9.778 1 94.3 79 ASP A O 1
ATOM 599 N N . GLY A 1 80 ? 5.279 0.865 8.619 1 92.43 80 GLY A N 1
ATOM 600 C CA . GLY A 1 80 ? 6.217 0.936 9.728 1 92.43 80 GLY A CA 1
ATOM 601 C C . GLY A 1 80 ? 6.469 2.354 10.205 1 92.43 80 GLY A C 1
ATOM 602 O O . GLY A 1 80 ? 6.392 2.634 11.403 1 92.43 80 GLY A O 1
ATOM 603 N N . VAL A 1 81 ? 6.714 3.24 9.271 1 94.54 81 VAL A N 1
ATOM 604 C CA . VAL A 1 81 ? 6.977 4.639 9.593 1 94.54 81 VAL A CA 1
ATOM 605 C C . VAL A 1 81 ? 5.759 5.249 10.282 1 94.54 81 VAL A C 1
ATOM 607 O O . VAL A 1 81 ? 5.889 5.915 11.312 1 94.54 81 VAL A O 1
ATOM 610 N N . GLU A 1 82 ? 4.593 5.025 9.68 1 95.36 82 GLU A N 1
ATOM 611 C CA . GLU A 1 82 ? 3.358 5.585 10.22 1 95.36 82 GLU A CA 1
ATOM 612 C C . GLU A 1 82 ? 3.104 5.094 11.642 1 95.36 82 GLU A C 1
ATOM 614 O O . GLU A 1 82 ? 2.714 5.874 12.514 1 95.36 82 GLU A O 1
ATOM 619 N N . SER A 1 83 ? 3.375 3.875 11.904 1 93.66 83 SER A N 1
ATOM 620 C CA . SER A 1 83 ? 3.189 3.295 13.23 1 93.66 83 SER A CA 1
ATOM 621 C C . SER A 1 83 ? 4.094 3.965 14.258 1 93.66 83 SER A C 1
ATOM 623 O O . SER A 1 83 ? 3.668 4.244 15.381 1 93.66 83 SER A O 1
ATOM 625 N N . TYR A 1 84 ? 5.255 4.232 13.864 1 93.26 84 TYR A N 1
ATOM 626 C CA . TYR A 1 84 ? 6.194 4.863 14.785 1 93.26 84 TYR A CA 1
ATOM 627 C C . TYR A 1 84 ? 5.853 6.334 14.989 1 93.26 84 TYR A C 1
ATOM 629 O O . TYR A 1 84 ? 6.018 6.869 16.088 1 93.26 84 TYR A O 1
ATOM 637 N N . CYS A 1 85 ? 5.42 7 13.905 1 93.96 85 CYS A N 1
ATOM 638 C CA . CYS A 1 85 ? 4.903 8.356 14.053 1 93.96 85 CYS A CA 1
ATOM 639 C C . CYS A 1 85 ? 3.786 8.403 15.089 1 93.96 85 CYS A C 1
ATOM 641 O O . CYS A 1 85 ? 3.827 9.215 16.016 1 93.96 85 CYS A O 1
ATOM 643 N N . TYR A 1 86 ? 2.893 7.457 14.964 1 93.92 86 TYR A N 1
ATOM 644 C CA . TYR A 1 86 ? 1.756 7.393 15.876 1 93.92 86 TYR A CA 1
ATOM 645 C C . TYR A 1 86 ? 2.223 7.254 17.32 1 93.92 86 TYR A C 1
ATOM 647 O O . TYR A 1 86 ? 1.783 8.002 18.196 1 93.92 86 TYR A O 1
ATOM 655 N N . ARG A 1 87 ? 3.149 6.385 17.55 1 92.72 87 ARG A N 1
ATOM 656 C CA . ARG A 1 87 ? 3.615 6.08 18.899 1 92.72 87 ARG A CA 1
ATOM 657 C C . ARG A 1 87 ? 4.312 7.284 19.523 1 92.72 87 ARG A C 1
ATOM 659 O O . ARG A 1 87 ? 4.314 7.443 20.745 1 92.72 87 ARG A O 1
ATOM 666 N N . GLN A 1 88 ? 4.831 8.157 18.665 1 92.96 88 GLN A N 1
ATOM 667 C CA . GLN A 1 88 ? 5.589 9.296 19.173 1 92.96 88 GLN A CA 1
ATOM 668 C C . GLN A 1 88 ? 4.78 10.586 19.07 1 92.96 88 GLN A C 1
ATOM 670 O O . GLN A 1 88 ? 5.319 11.679 19.256 1 92.96 88 GLN A O 1
ATOM 675 N N . GLY A 1 89 ? 3.493 10.455 18.653 1 91.69 89 GLY A N 1
ATOM 676 C CA . GLY A 1 89 ? 2.607 11.606 18.6 1 91.69 89 GLY A CA 1
ATOM 677 C C . GLY A 1 89 ? 2.803 12.453 17.356 1 91.69 89 GLY A C 1
ATOM 678 O O . GLY A 1 89 ? 2.513 13.651 17.362 1 91.69 89 GLY A O 1
ATOM 679 N N . TYR A 1 90 ? 3.411 11.872 16.307 1 94.14 90 TYR A N 1
ATOM 680 C CA . TYR A 1 90 ? 3.586 12.548 15.026 1 94.14 90 TYR A CA 1
ATOM 681 C C . TYR A 1 90 ? 2.543 12.084 14.017 1 94.14 90 TYR A C 1
ATOM 683 O O . TYR A 1 90 ? 1.982 10.994 14.152 1 94.14 90 TYR A O 1
ATOM 691 N N . THR A 1 91 ? 2.298 12.975 13.078 1 94.2 91 THR A N 1
ATOM 692 C CA . THR A 1 91 ? 1.461 12.614 11.939 1 94.2 91 THR A CA 1
ATOM 693 C C . THR A 1 91 ? 2.298 12.489 10.67 1 94.2 91 THR A C 1
ATOM 695 O O . THR A 1 91 ? 3.349 13.122 10.548 1 94.2 91 THR A O 1
ATOM 698 N N . LEU A 1 92 ? 1.795 11.64 9.772 1 96.77 92 LEU A N 1
ATOM 699 C CA . LEU A 1 92 ? 2.536 11.403 8.538 1 96.77 92 LEU A CA 1
ATOM 700 C C . LEU A 1 92 ? 1.781 11.958 7.335 1 96.77 92 LEU A C 1
ATOM 702 O O . LEU A 1 92 ? 0.615 11.619 7.118 1 96.77 92 LEU A O 1
ATOM 706 N N . ILE A 1 93 ? 2.466 12.829 6.597 1 96.9 93 ILE A N 1
ATOM 707 C CA . ILE A 1 93 ? 1.962 13.285 5.306 1 96.9 93 ILE A CA 1
ATOM 708 C C . ILE A 1 93 ? 2.566 12.437 4.188 1 96.9 93 ILE A C 1
ATOM 710 O O . ILE A 1 93 ? 3.789 12.368 4.045 1 96.9 93 ILE A O 1
ATOM 714 N N . LEU A 1 94 ? 1.706 11.819 3.473 1 96.66 94 LEU A N 1
ATOM 715 C CA . LEU A 1 94 ? 2.154 10.942 2.396 1 96.66 94 LEU A CA 1
ATOM 716 C C . LEU A 1 94 ? 2.215 11.696 1.072 1 96.66 94 LEU A C 1
ATOM 718 O O . LEU A 1 94 ? 1.238 12.332 0.669 1 96.66 94 LEU A O 1
ATOM 722 N N . CYS A 1 95 ? 3.35 11.59 0.409 1 96.22 95 CYS A N 1
ATOM 723 C CA . CYS A 1 95 ? 3.579 12.268 -0.862 1 96.22 95 CYS A CA 1
ATOM 724 C C . CYS A 1 95 ? 4.053 11.286 -1.926 1 96.22 95 CYS A C 1
ATOM 726 O O . CYS A 1 95 ? 5.247 10.997 -2.022 1 96.22 95 CYS A O 1
ATOM 728 N N . ASN A 1 96 ? 3.154 10.913 -2.806 1 94.32 96 ASN A N 1
ATOM 729 C CA . ASN A 1 96 ? 3.491 10.043 -3.929 1 94.32 96 ASN A CA 1
ATOM 730 C C . ASN A 1 96 ? 4.043 10.838 -5.108 1 94.32 96 ASN A C 1
ATOM 732 O O . ASN A 1 96 ? 3.302 11.56 -5.777 1 94.32 96 ASN A O 1
ATOM 736 N N . THR A 1 97 ? 5.261 10.555 -5.441 1 92.86 97 THR A N 1
ATOM 737 C CA . THR A 1 97 ? 5.901 11.394 -6.448 1 92.86 97 THR A CA 1
ATOM 738 C C . THR A 1 97 ? 5.763 10.775 -7.836 1 92.86 97 THR A C 1
ATOM 740 O O . THR A 1 97 ? 5.799 11.483 -8.844 1 92.86 97 THR A O 1
ATOM 743 N N . GLY A 1 98 ? 5.655 9.385 -7.908 1 87.25 98 GLY A N 1
ATOM 744 C CA . GLY A 1 98 ? 5.586 8.691 -9.183 1 87.25 98 GLY A CA 1
ATOM 745 C C . GLY A 1 98 ? 6.851 8.829 -10.008 1 87.25 98 GLY A C 1
ATOM 746 O O . GLY A 1 98 ? 6.83 8.635 -11.225 1 87.25 98 GLY A O 1
ATOM 747 N N . GLY A 1 99 ? 7.889 9.342 -9.403 1 83.52 99 GLY A N 1
ATOM 748 C CA . GLY A 1 99 ? 9.126 9.58 -10.13 1 83.52 99 GLY A CA 1
ATOM 749 C C . GLY A 1 99 ? 9.088 10.839 -10.975 1 83.52 99 GLY A C 1
ATOM 750 O O . GLY A 1 99 ? 9.957 11.05 -11.824 1 83.52 99 GLY A O 1
ATOM 751 N N . ILE A 1 100 ? 8.14 11.688 -10.765 1 88.8 100 ILE A N 1
ATOM 752 C CA . ILE A 1 100 ? 7.947 12.9 -11.554 1 88.8 100 ILE A CA 1
ATOM 753 C C . ILE A 1 100 ? 8.598 14.086 -10.845 1 88.8 100 ILE A C 1
ATOM 755 O O . ILE A 1 100 ? 8.264 14.391 -9.698 1 88.8 100 ILE A O 1
ATOM 759 N N . TYR A 1 101 ? 9.406 14.765 -11.481 1 88.4 101 TYR A N 1
ATOM 760 C CA . TYR A 1 101 ? 10.2 15.862 -10.939 1 88.4 101 TYR A CA 1
ATOM 761 C C . TYR A 1 101 ? 9.302 16.977 -10.415 1 88.4 101 TYR A C 1
ATOM 763 O O . TYR A 1 101 ? 9.511 17.482 -9.309 1 88.4 101 TYR A O 1
ATOM 771 N N . GLU A 1 102 ? 8.385 17.353 -11.196 1 90.92 102 GLU A N 1
ATOM 772 C CA . GLU A 1 102 ? 7.493 18.449 -10.827 1 90.92 102 GLU A CA 1
ATOM 773 C C . GLU A 1 102 ? 6.754 18.145 -9.527 1 90.92 102 GLU A C 1
ATOM 775 O O . GLU A 1 102 ? 6.586 19.026 -8.682 1 90.92 102 GLU A O 1
ATOM 780 N N . LYS A 1 103 ? 6.385 16.942 -9.366 1 92.17 103 LYS A N 1
ATOM 781 C CA . LYS A 1 103 ? 5.689 16.546 -8.146 1 92.17 103 LYS A CA 1
ATOM 782 C C . LYS A 1 103 ? 6.622 16.598 -6.939 1 92.17 103 LYS A C 1
ATOM 784 O O . LYS A 1 103 ? 6.219 17.022 -5.854 1 92.17 103 LYS A O 1
ATOM 789 N N . GLN A 1 104 ? 7.814 16.142 -7.214 1 92.19 104 GLN A N 1
ATOM 790 C CA . GLN A 1 104 ? 8.807 16.185 -6.146 1 92.19 104 GLN A CA 1
ATOM 791 C C . GLN A 1 104 ? 9.029 17.613 -5.658 1 92.19 104 GLN A C 1
ATOM 793 O O . GLN A 1 104 ? 9.002 17.875 -4.454 1 92.19 104 GLN A O 1
ATOM 798 N N . ARG A 1 105 ? 9.192 18.469 -6.545 1 90.78 105 ARG A N 1
ATOM 799 C CA . ARG A 1 105 ? 9.398 19.881 -6.24 1 90.78 105 ARG A CA 1
ATOM 800 C C . ARG A 1 105 ? 8.195 20.464 -5.507 1 90.78 105 ARG A C 1
ATOM 802 O O . ARG A 1 105 ? 8.35 21.124 -4.477 1 90.78 105 ARG A O 1
ATOM 809 N N . ASP A 1 106 ? 7.076 20.189 -6.029 1 93.18 106 ASP A N 1
ATOM 810 C CA . ASP A 1 106 ? 5.851 20.723 -5.439 1 93.18 106 ASP A CA 1
ATOM 811 C C . ASP A 1 106 ? 5.664 20.216 -4.011 1 93.18 106 ASP A C 1
ATOM 813 O O . ASP A 1 106 ? 5.27 20.976 -3.124 1 93.18 106 ASP A O 1
ATOM 817 N N . TYR A 1 107 ? 5.949 18.967 -3.78 1 93.98 107 TYR A N 1
ATOM 818 C CA . TYR A 1 107 ? 5.763 18.374 -2.46 1 93.98 107 TYR A CA 1
ATOM 819 C C . TYR A 1 107 ? 6.747 18.96 -1.455 1 93.98 107 TYR A C 1
ATOM 821 O O . TYR A 1 107 ? 6.38 19.25 -0.314 1 93.98 107 TYR A O 1
ATOM 829 N N . ILE A 1 108 ? 7.95 19.1 -1.885 1 91.78 108 ILE A N 1
ATOM 830 C CA . ILE A 1 108 ? 8.955 19.643 -0.978 1 91.78 108 ILE A CA 1
ATOM 831 C C . ILE A 1 108 ? 8.576 21.069 -0.583 1 91.78 108 ILE A C 1
ATOM 833 O O . ILE A 1 108 ? 8.65 21.434 0.593 1 91.78 108 ILE A O 1
ATOM 837 N N . ARG A 1 109 ? 8.144 21.838 -1.546 1 89.83 109 ARG A N 1
ATOM 838 C CA . ARG A 1 109 ? 7.683 23.195 -1.274 1 89.83 109 ARG A CA 1
ATOM 839 C C . ARG A 1 109 ? 6.491 23.188 -0.321 1 89.83 109 ARG A C 1
ATOM 841 O O . ARG A 1 109 ? 6.451 23.964 0.636 1 89.83 109 ARG A O 1
ATOM 848 N N . MET A 1 110 ? 5.595 22.351 -0.594 1 92.31 110 MET A N 1
ATOM 849 C CA . MET A 1 110 ? 4.394 22.242 0.23 1 92.31 110 MET A CA 1
ATOM 850 C C . MET A 1 110 ? 4.75 21.856 1.662 1 92.31 110 MET A C 1
ATOM 852 O O . MET A 1 110 ? 4.235 22.443 2.614 1 92.31 110 MET A O 1
ATOM 856 N N . LEU A 1 111 ? 5.611 20.918 1.831 1 93.67 111 LEU A N 1
ATOM 857 C CA . LEU A 1 111 ? 6.015 20.461 3.156 1 93.67 111 LEU A CA 1
ATOM 858 C C . LEU A 1 111 ? 6.73 21.571 3.919 1 93.67 111 LEU A C 1
ATOM 860 O O . LEU A 1 111 ? 6.549 21.713 5.131 1 93.67 111 LEU A O 1
ATOM 864 N N . ALA A 1 112 ? 7.471 22.311 3.168 1 90.16 112 ALA A N 1
ATOM 865 C CA . ALA A 1 112 ? 8.132 23.463 3.775 1 90.16 112 ALA A CA 1
ATOM 866 C C . ALA A 1 112 ? 7.112 24.5 4.238 1 90.16 112 ALA A C 1
ATOM 868 O O . ALA A 1 112 ? 7.22 25.035 5.344 1 90.16 112 ALA A O 1
ATOM 869 N N . GLU A 1 113 ? 6.184 24.741 3.417 1 88.57 113 GLU A N 1
ATOM 870 C CA . GLU A 1 113 ? 5.13 25.696 3.745 1 88.57 113 GLU A CA 1
ATOM 871 C C . GLU A 1 113 ? 4.349 25.254 4.979 1 88.57 113 GLU A C 1
ATOM 873 O O . GLU A 1 113 ? 3.913 26.088 5.776 1 88.57 113 GLU A O 1
ATOM 878 N N . LYS A 1 114 ? 4.246 23.981 5.119 1 90.65 114 LYS A N 1
ATOM 879 C CA . LYS A 1 114 ? 3.486 23.434 6.239 1 90.65 114 LYS A CA 1
ATOM 880 C C . LYS A 1 114 ? 4.357 23.309 7.486 1 90.65 114 LYS A C 1
ATOM 882 O O . LYS A 1 114 ? 3.877 22.903 8.547 1 90.65 114 LYS A O 1
ATOM 887 N N . ARG A 1 115 ? 5.638 23.555 7.278 1 89.95 115 ARG A N 1
ATOM 888 C CA . ARG A 1 115 ? 6.595 23.566 8.38 1 89.95 115 ARG A CA 1
ATOM 889 C C . ARG A 1 115 ? 6.672 22.199 9.052 1 89.95 115 ARG A C 1
ATOM 891 O O . ARG A 1 115 ? 6.593 22.099 10.278 1 89.95 115 ARG A O 1
ATOM 898 N N . VAL A 1 116 ? 6.764 21.198 8.267 1 93.23 116 VAL A N 1
ATOM 899 C CA . VAL A 1 116 ? 6.933 19.864 8.834 1 93.23 116 VAL A CA 1
ATOM 900 C C . VAL A 1 116 ? 8.231 19.805 9.637 1 93.23 116 VAL A C 1
ATOM 902 O O . VAL A 1 116 ? 9.163 20.57 9.379 1 93.23 116 VAL A O 1
ATOM 905 N N . ASP A 1 117 ? 8.256 18.889 10.539 1 94.62 117 ASP A N 1
ATOM 906 C CA . ASP A 1 117 ? 9.42 18.786 11.414 1 94.62 117 ASP A CA 1
ATOM 907 C C . ASP A 1 117 ? 10.549 18.014 10.736 1 94.62 117 ASP A C 1
ATOM 909 O O . ASP A 1 117 ? 11.713 18.137 11.125 1 94.62 117 ASP A O 1
ATOM 913 N N . GLY A 1 118 ? 10.232 17.236 9.781 1 94.68 118 GLY A N 1
ATOM 914 C CA . GLY A 1 118 ? 11.218 16.448 9.059 1 94.68 118 GLY A CA 1
ATOM 915 C C . GLY A 1 118 ? 10.648 15.753 7.837 1 94.68 118 GLY A C 1
ATOM 916 O O . GLY A 1 118 ? 9.429 15.682 7.669 1 94.68 118 GLY A O 1
ATOM 917 N N . ILE A 1 119 ? 11.571 15.254 6.985 1 94.98 119 ILE A N 1
ATOM 918 C CA . ILE A 1 119 ? 11.17 14.601 5.743 1 94.98 119 ILE A CA 1
ATOM 919 C C . ILE A 1 119 ? 11.891 13.262 5.608 1 94.98 119 ILE A C 1
ATOM 921 O O . ILE A 1 119 ? 13.097 13.172 5.851 1 94.98 119 ILE A O 1
ATOM 925 N N . LEU A 1 120 ? 11.144 12.282 5.315 1 94.56 120 LEU A N 1
ATOM 926 C CA . LEU A 1 120 ? 11.683 10.989 4.908 1 94.56 120 LEU A CA 1
ATOM 927 C C . LEU A 1 120 ? 11.579 10.809 3.397 1 94.56 120 LEU A C 1
ATOM 929 O O . LEU A 1 120 ? 10.526 11.064 2.808 1 94.56 120 LEU A O 1
ATOM 933 N N . VAL A 1 121 ? 12.661 10.369 2.783 1 92.1 121 VAL A N 1
ATOM 934 C CA . VAL A 1 121 ? 12.693 10.243 1.329 1 92.1 121 VAL A CA 1
ATOM 935 C C . VAL A 1 121 ? 12.967 8.792 0.942 1 92.1 121 VAL A C 1
ATOM 937 O O . VAL A 1 121 ? 14.019 8.242 1.275 1 92.1 121 VAL A O 1
ATOM 940 N N . MET A 1 122 ? 11.991 8.21 0.298 1 89.56 122 MET A N 1
ATOM 941 C CA . MET A 1 122 ? 12.12 6.861 -0.245 1 89.56 122 MET A CA 1
ATOM 942 C C . MET A 1 122 ? 11.772 6.836 -1.73 1 89.56 122 MET A C 1
ATOM 944 O O . MET A 1 122 ? 10.682 6.404 -2.109 1 89.56 122 MET A O 1
ATOM 948 N N . CYS A 1 123 ? 12.627 7.312 -2.573 1 82.21 123 CYS A N 1
ATOM 949 C CA . CYS A 1 123 ? 12.425 7.396 -4.015 1 82.21 123 CYS A CA 1
ATOM 950 C C . CYS A 1 123 ? 13.416 6.508 -4.757 1 82.21 123 CYS A C 1
ATOM 952 O O . CYS A 1 123 ? 14.58 6.407 -4.365 1 82.21 123 CYS A O 1
ATOM 954 N N . SER A 1 124 ? 12.905 5.808 -5.727 1 72.21 124 SER A N 1
ATOM 955 C CA . SER A 1 124 ? 13.731 4.888 -6.501 1 72.21 124 SER A CA 1
ATOM 956 C C . SER A 1 124 ? 14.824 5.632 -7.26 1 72.21 124 SER A C 1
ATOM 958 O O . SER A 1 124 ? 15.843 5.042 -7.628 1 72.21 124 SER A O 1
ATOM 960 N N . ASP A 1 125 ? 14.621 6.938 -7.583 1 70.38 125 ASP A N 1
ATOM 961 C CA . ASP A 1 125 ? 15.613 7.717 -8.317 1 70.38 125 ASP A CA 1
ATOM 962 C C . ASP A 1 125 ? 15.885 9.051 -7.627 1 70.38 125 ASP A C 1
ATOM 964 O O . ASP A 1 125 ? 15.005 9.912 -7.56 1 70.38 125 ASP A O 1
ATOM 968 N N . LEU A 1 126 ? 16.944 9.015 -6.896 1 73.95 126 LEU A N 1
ATOM 969 C CA . LEU A 1 126 ? 17.367 10.318 -6.395 1 73.95 126 LEU A CA 1
ATOM 970 C C . LEU A 1 126 ? 18.15 11.082 -7.457 1 73.95 126 LEU A C 1
ATOM 972 O O . LEU A 1 126 ? 19.382 11.039 -7.477 1 73.95 126 LEU A O 1
ATOM 976 N N . THR A 1 127 ? 17.434 11.743 -8.202 1 76.78 127 THR A N 1
ATOM 977 C CA . THR A 1 127 ? 18.065 12.535 -9.252 1 76.78 127 THR A CA 1
ATOM 978 C C . THR A 1 127 ? 18.835 13.71 -8.654 1 76.78 127 THR A C 1
ATOM 980 O O . THR A 1 127 ? 18.615 14.079 -7.499 1 76.78 127 THR A O 1
ATOM 983 N N . GLU A 1 128 ? 19.756 14.198 -9.346 1 79.4 128 GLU A N 1
ATOM 984 C CA . GLU A 1 128 ? 20.484 15.39 -8.924 1 79.4 128 GLU A CA 1
ATOM 985 C C . GLU A 1 128 ? 19.531 16.545 -8.632 1 79.4 128 GLU A C 1
ATOM 987 O O . GLU A 1 128 ? 19.774 17.342 -7.723 1 79.4 128 GLU A O 1
ATOM 992 N N . GLU A 1 129 ? 18.552 16.521 -9.346 1 83.31 129 GLU A N 1
ATOM 993 C CA . GLU A 1 129 ? 17.561 17.577 -9.166 1 83.31 129 GLU A CA 1
ATOM 994 C C . GLU A 1 129 ? 16.869 17.461 -7.812 1 83.31 129 GLU A C 1
ATOM 996 O O . GLU A 1 129 ? 16.709 18.456 -7.102 1 83.31 129 GLU A O 1
ATOM 1001 N N . LEU A 1 130 ? 16.47 16.3 -7.465 1 85.12 130 LEU A N 1
ATOM 1002 C CA . LEU A 1 130 ? 15.826 16.079 -6.175 1 85.12 130 LEU A CA 1
ATOM 1003 C C . LEU A 1 130 ? 16.781 16.396 -5.029 1 85.12 130 LEU A C 1
ATOM 1005 O O . LEU A 1 130 ? 16.385 17.017 -4.039 1 85.12 130 LEU A O 1
ATOM 1009 N N . LYS A 1 131 ? 17.97 16.003 -5.225 1 84.42 131 LYS A N 1
ATOM 1010 C CA . LYS A 1 131 ? 18.995 16.285 -4.225 1 84.42 131 LYS A CA 1
ATOM 1011 C C . LYS A 1 131 ? 19.148 17.787 -4.002 1 84.42 131 LYS A C 1
ATOM 1013 O O . LYS A 1 131 ? 19.226 18.246 -2.86 1 84.42 131 LYS A O 1
ATOM 1018 N N . GLU A 1 132 ? 19.201 18.473 -5.054 1 85.12 132 GLU A N 1
ATOM 1019 C CA . GLU A 1 132 ? 19.358 19.923 -4.982 1 85.12 132 GLU A CA 1
ATOM 1020 C C . GLU A 1 132 ? 18.17 20.573 -4.28 1 85.12 132 GLU A C 1
ATOM 1022 O O . GLU A 1 132 ? 18.342 21.509 -3.496 1 85.12 132 GLU A O 1
ATOM 1027 N N . MET A 1 133 ? 17.077 20.08 -4.58 1 84.35 133 MET A N 1
ATOM 1028 C CA . MET A 1 133 ? 15.865 20.618 -3.97 1 84.35 133 MET A CA 1
ATOM 1029 C C . MET A 1 133 ? 15.87 20.397 -2.462 1 84.35 133 MET A C 1
ATOM 1031 O O . MET A 1 133 ? 15.521 21.298 -1.697 1 84.35 133 MET A O 1
ATOM 1035 N N . LEU A 1 134 ? 16.249 19.243 -2.054 1 86.41 134 LEU A N 1
ATOM 1036 C CA . LEU A 1 134 ? 16.326 18.915 -0.635 1 86.41 134 LEU A CA 1
ATOM 1037 C C . LEU A 1 134 ? 17.381 19.767 0.063 1 86.41 134 LEU A C 1
ATOM 1039 O O . LEU A 1 134 ? 17.164 20.238 1.182 1 86.41 134 LEU A O 1
ATOM 1043 N N . ASP A 1 135 ? 18.423 20.011 -0.636 1 84.67 135 ASP A N 1
ATOM 1044 C CA . ASP A 1 135 ? 19.525 20.788 -0.077 1 84.67 135 ASP A CA 1
ATOM 1045 C C . ASP A 1 135 ? 19.13 22.253 0.1 1 84.67 135 ASP A C 1
ATOM 1047 O O . ASP A 1 135 ? 19.637 22.934 0.993 1 84.67 135 ASP A O 1
ATOM 1051 N N . ARG A 1 136 ? 18.28 22.724 -0.758 1 84.16 136 ARG A N 1
ATOM 1052 C CA . ARG A 1 136 ? 17.802 24.098 -0.656 1 84.16 136 ARG A CA 1
ATOM 1053 C C . ARG A 1 136 ? 16.99 24.303 0.618 1 84.16 136 ARG A C 1
ATOM 1055 O O . ARG A 1 136 ? 16.838 25.432 1.089 1 84.16 136 ARG A O 1
ATOM 1062 N N . HIS A 1 137 ? 16.51 23.216 1.098 1 86.67 137 HIS A N 1
ATOM 1063 C CA . HIS A 1 137 ? 15.763 23.261 2.351 1 86.67 137 HIS A CA 1
ATOM 1064 C C . HIS A 1 137 ? 16.537 22.584 3.477 1 86.67 137 HIS A C 1
ATOM 1066 O O . HIS A 1 137 ? 16.013 21.689 4.145 1 86.67 137 HIS A O 1
ATOM 1072 N N . SER A 1 138 ? 17.682 23.055 3.688 1 81.2 138 SER A N 1
ATOM 1073 C CA . SER A 1 138 ? 18.628 22.431 4.608 1 81.2 138 SER A CA 1
ATOM 1074 C C . SER A 1 138 ? 18.148 22.541 6.052 1 81.2 138 SER A C 1
ATOM 1076 O O . SER A 1 138 ? 18.61 21.8 6.922 1 81.2 138 SER A O 1
ATOM 1078 N N . ASP A 1 139 ? 17.269 23.408 6.278 1 84.09 139 ASP A N 1
ATOM 1079 C CA . ASP A 1 139 ? 16.784 23.635 7.636 1 84.09 139 ASP A CA 1
ATOM 1080 C C . ASP A 1 139 ? 15.798 22.548 8.057 1 84.09 139 ASP A C 1
ATOM 1082 O O . ASP A 1 139 ? 15.507 22.392 9.245 1 84.09 139 ASP A O 1
ATOM 1086 N N . ILE A 1 140 ? 15.323 21.814 7.135 1 88.85 140 ILE A N 1
ATOM 1087 C CA . ILE A 1 140 ? 14.408 20.725 7.456 1 88.85 140 ILE A CA 1
ATOM 1088 C C . ILE A 1 140 ? 15.187 19.419 7.593 1 88.85 140 ILE A C 1
ATOM 1090 O O . ILE A 1 140 ? 15.79 18.944 6.628 1 88.85 140 ILE A O 1
ATOM 1094 N N . PRO A 1 141 ? 15.157 18.839 8.766 1 91.78 141 PRO A N 1
ATOM 1095 C CA . PRO A 1 141 ? 15.803 17.535 8.932 1 91.78 141 PRO A CA 1
ATOM 1096 C C . PRO A 1 141 ? 15.29 16.492 7.942 1 91.78 141 PRO A C 1
ATOM 1098 O O . PRO A 1 141 ? 14.094 16.454 7.645 1 91.78 141 PRO A O 1
ATOM 1101 N N . LYS A 1 142 ? 16.188 15.693 7.405 1 91.32 142 LYS A N 1
ATOM 1102 C CA . LYS A 1 142 ? 15.778 14.701 6.415 1 91.32 142 LYS A CA 1
ATOM 1103 C C . LYS A 1 142 ? 16.577 13.41 6.567 1 91.32 142 LYS A C 1
ATOM 1105 O O . LYS A 1 142 ? 17.727 13.434 7.009 1 91.32 142 LYS A O 1
ATOM 1110 N N . VAL A 1 143 ? 15.981 12.338 6.242 1 90.48 143 VAL A N 1
ATOM 1111 C CA . VAL A 1 143 ? 16.604 11.024 6.117 1 90.48 143 VAL A CA 1
ATOM 1112 C C . VAL A 1 143 ? 16.278 10.425 4.751 1 90.48 143 VAL A C 1
ATOM 1114 O O . VAL A 1 143 ? 15.115 10.387 4.344 1 90.48 143 VAL A O 1
ATOM 1117 N N . VAL A 1 144 ? 17.227 9.989 4.013 1 87.4 144 VAL A N 1
ATOM 1118 C CA . VAL A 1 144 ? 17.073 9.375 2.699 1 87.4 144 VAL A CA 1
ATOM 1119 C C . VAL A 1 144 ? 17.298 7.868 2.802 1 87.4 144 VAL A C 1
ATOM 1121 O O . VAL A 1 144 ? 18.346 7.422 3.277 1 87.4 144 VAL A O 1
ATOM 1124 N N . MET A 1 145 ? 16.156 7.073 2.423 1 79.62 145 MET A N 1
ATOM 1125 C CA . MET A 1 145 ? 16.212 5.614 2.447 1 79.62 145 MET A CA 1
ATOM 1126 C C . MET A 1 145 ? 16.615 5.062 1.084 1 79.62 145 MET A C 1
ATOM 1128 O O . MET A 1 145 ? 15.836 5.119 0.131 1 79.62 145 MET A O 1
ATOM 1132 N N . ASP A 1 146 ? 17.567 4.179 0.757 1 63.88 146 ASP A N 1
ATOM 1133 C CA . ASP A 1 146 ? 17.874 3.272 -0.345 1 63.88 146 ASP A CA 1
ATOM 1134 C C . ASP A 1 146 ? 19.038 3.799 -1.182 1 63.88 146 ASP A C 1
ATOM 1136 O O . ASP A 1 146 ? 19.731 3.026 -1.847 1 63.88 146 ASP A O 1
ATOM 1140 N N . TRP A 1 147 ? 19.057 5.295 -1.311 1 52.68 147 TRP A N 1
ATOM 1141 C CA . TRP A 1 147 ? 19.747 5.626 -2.554 1 52.68 147 TRP A CA 1
ATOM 1142 C C . TRP A 1 147 ? 21.211 5.963 -2.291 1 52.68 147 TRP A C 1
ATOM 1144 O O . TRP A 1 147 ? 21.626 6.098 -1.138 1 52.68 147 TRP A O 1
ATOM 1154 N N . GLY A 1 148 ? 21.722 6.939 -2.986 1 47.41 148 GLY A N 1
ATOM 1155 C CA . GLY A 1 148 ? 22.947 7.319 -3.672 1 47.41 148 GLY A CA 1
ATOM 1156 C C . GLY A 1 148 ? 24.012 7.859 -2.736 1 47.41 148 GLY A C 1
ATOM 1157 O O . GLY A 1 148 ? 23.814 7.9 -1.52 1 47.41 148 GLY A O 1
ATOM 1158 N N . PRO A 1 149 ? 24.929 8.182 -3.355 1 46.43 149 PRO A N 1
ATOM 1159 C CA . PRO A 1 149 ? 26.183 8.651 -2.762 1 46.43 149 PRO A CA 1
ATOM 1160 C C . PRO A 1 149 ? 25.966 9.718 -1.691 1 46.43 149 PRO A C 1
ATOM 1162 O O . PRO A 1 149 ? 24.898 10.332 -1.634 1 46.43 149 PRO A O 1
ATOM 1165 N N . GLU A 1 150 ? 26.985 9.901 -0.873 1 49.53 150 GLU A N 1
ATOM 1166 C CA . GLU A 1 150 ? 27.321 10.665 0.325 1 49.53 150 GLU A CA 1
ATOM 1167 C C . GLU A 1 150 ? 26.836 12.108 0.213 1 49.53 150 GLU A C 1
ATOM 1169 O O . GLU A 1 150 ? 27.003 12.899 1.143 1 49.53 150 GLU A O 1
ATOM 1174 N N . SER A 1 151 ? 26.367 12.549 -0.893 1 47.93 151 SER A N 1
ATOM 1175 C CA . SER A 1 151 ? 26.583 13.992 -0.895 1 47.93 151 SER A CA 1
ATOM 1176 C C . SER A 1 151 ? 25.616 14.697 0.05 1 47.93 151 SER A C 1
ATOM 1178 O O . SER A 1 151 ? 25.724 15.906 0.269 1 47.93 151 SER A O 1
ATOM 1180 N N . SER A 1 152 ? 24.541 14.098 0.468 1 54.13 152 SER A N 1
ATOM 1181 C CA . SER A 1 152 ? 23.627 14.996 1.166 1 54.13 152 SER A CA 1
ATOM 1182 C C . SER A 1 152 ? 23.881 14.983 2.67 1 54.13 152 SER A C 1
ATOM 1184 O O . SER A 1 152 ? 24.463 14.033 3.198 1 54.13 152 SER A O 1
ATOM 1186 N N . ARG A 1 153 ? 23.801 16.172 3.335 1 60.69 153 ARG A N 1
ATOM 1187 C CA . ARG A 1 153 ? 23.776 16.384 4.778 1 60.69 153 ARG A CA 1
ATOM 1188 C C . ARG A 1 153 ? 22.703 15.526 5.439 1 60.69 153 ARG A C 1
ATOM 1190 O O . ARG A 1 153 ? 22.464 15.639 6.643 1 60.69 153 ARG A O 1
ATOM 1197 N N . ALA A 1 154 ? 22.261 14.585 4.645 1 67.99 154 ALA A N 1
ATOM 1198 C CA . ALA A 1 154 ? 21.167 13.782 5.185 1 67.99 154 ALA A CA 1
ATOM 1199 C C . ALA A 1 154 ? 21.684 12.464 5.756 1 67.99 154 ALA A C 1
ATOM 1201 O O . ALA A 1 154 ? 22.732 11.968 5.337 1 67.99 154 ALA A O 1
ATOM 1202 N N . ASP A 1 155 ? 21.077 11.984 6.808 1 79.83 155 ASP A N 1
ATOM 1203 C CA . ASP A 1 155 ? 21.272 10.615 7.276 1 79.83 155 ASP A CA 1
ATOM 1204 C C . ASP A 1 155 ? 20.804 9.605 6.231 1 79.83 155 ASP A C 1
ATOM 1206 O O . ASP A 1 155 ? 19.914 9.9 5.43 1 79.83 155 ASP A O 1
ATOM 1210 N N . LYS A 1 156 ? 21.538 8.487 6.197 1 77.53 156 LYS A N 1
ATOM 1211 C CA . LYS A 1 156 ? 21.265 7.541 5.119 1 77.53 156 LYS A CA 1
ATOM 1212 C C . LYS A 1 156 ? 20.95 6.154 5.672 1 77.53 156 LYS A C 1
ATOM 1214 O O . LYS A 1 156 ? 21.487 5.756 6.708 1 77.53 156 LYS A O 1
ATOM 1219 N N . ILE A 1 157 ? 20.074 5.546 5.041 1 78.63 157 ILE A N 1
ATOM 1220 C CA . ILE A 1 157 ? 19.876 4.106 5.169 1 78.63 157 ILE A CA 1
ATOM 1221 C C . ILE A 1 157 ? 20.307 3.409 3.881 1 78.63 157 ILE A C 1
ATOM 1223 O O . ILE A 1 157 ? 19.78 3.699 2.804 1 78.63 157 ILE A O 1
ATOM 1227 N N . ILE A 1 158 ? 21.315 2.62 3.97 1 75.29 158 ILE A N 1
ATOM 1228 C CA . ILE A 1 158 ? 21.895 1.98 2.794 1 75.29 158 ILE A CA 1
ATOM 1229 C C . ILE A 1 158 ? 21.415 0.534 2.704 1 75.29 158 ILE A C 1
ATOM 1231 O O . ILE A 1 158 ? 21.421 -0.192 3.701 1 75.29 158 ILE A O 1
ATOM 1235 N N . ASP A 1 159 ? 21 0.311 1.452 1 75.78 159 ASP A N 1
ATOM 1236 C CA . ASP A 1 159 ? 20.622 -1.069 1.162 1 75.78 159 ASP A CA 1
ATOM 1237 C C . ASP A 1 159 ? 21.824 -1.877 0.677 1 75.78 159 ASP A C 1
ATOM 1239 O O . ASP A 1 159 ? 22.591 -1.412 -0.168 1 75.78 159 ASP A O 1
ATOM 1243 N N . ASN A 1 160 ? 22.472 -2.655 1.324 1 85.58 160 ASN A N 1
ATOM 1244 C CA . ASN A 1 160 ? 23.544 -3.547 0.895 1 85.58 160 ASN A CA 1
ATOM 1245 C C . ASN A 1 160 ? 23.136 -4.366 -0.327 1 85.58 160 ASN A C 1
ATOM 1247 O O . ASN A 1 160 ? 23.219 -5.596 -0.311 1 85.58 160 ASN A O 1
ATOM 1251 N N . SER A 1 161 ? 22.777 -3.522 -1.399 1 89.95 161 SER A N 1
ATOM 1252 C CA . SER A 1 161 ? 22.212 -4.134 -2.597 1 89.95 161 SER A CA 1
ATOM 1253 C C . SER A 1 161 ? 23.213 -5.074 -3.262 1 89.95 161 SER A C 1
ATOM 1255 O O . SER A 1 161 ? 22.827 -6.095 -3.835 1 89.95 161 SER A O 1
ATOM 1257 N N . GLU A 1 162 ? 24.464 -4.626 -3.267 1 94.25 162 GLU A N 1
ATOM 1258 C CA . GLU A 1 162 ? 25.485 -5.486 -3.858 1 94.25 162 GLU A CA 1
ATOM 1259 C C . GLU A 1 162 ? 25.556 -6.831 -3.141 1 94.25 162 GLU A C 1
ATOM 1261 O O . GLU A 1 162 ? 25.592 -7.882 -3.785 1 94.25 162 GLU A O 1
ATOM 1266 N N . GLU A 1 163 ? 25.562 -6.787 -1.849 1 95.17 163 GLU A N 1
ATOM 1267 C CA . GLU A 1 163 ? 25.59 -8.024 -1.073 1 95.17 163 GLU A CA 1
ATOM 1268 C C . GLU A 1 163 ? 24.338 -8.859 -1.321 1 95.17 163 GLU A C 1
ATOM 1270 O O . GLU A 1 163 ? 24.409 -10.088 -1.393 1 95.17 163 GLU A O 1
ATOM 1275 N N . GLY A 1 164 ? 23.212 -8.216 -1.396 1 95.9 164 GLY A N 1
ATOM 1276 C CA . GLY A 1 164 ? 21.983 -8.929 -1.706 1 95.9 164 GLY A CA 1
ATOM 1277 C C . GLY A 1 164 ? 22.028 -9.64 -3.045 1 95.9 164 GLY A C 1
ATOM 1278 O O . GLY A 1 164 ? 21.598 -10.79 -3.158 1 95.9 164 GLY A O 1
ATOM 1279 N N . GLY A 1 165 ? 22.539 -8.888 -4.032 1 97.47 165 GLY A N 1
ATOM 1280 C CA . GLY A 1 165 ? 22.708 -9.513 -5.334 1 97.47 165 GLY A CA 1
ATOM 1281 C C . GLY A 1 165 ? 23.656 -10.697 -5.308 1 97.47 165 GLY A C 1
ATOM 1282 O O . GLY A 1 165 ? 23.407 -11.713 -5.96 1 97.47 165 GLY A O 1
ATOM 1283 N N . TYR A 1 166 ? 24.698 -10.549 -4.54 1 98.42 166 TYR A N 1
ATOM 1284 C CA . TYR A 1 166 ? 25.677 -11.618 -4.382 1 98.42 166 TYR A CA 1
ATOM 1285 C C . TYR A 1 166 ? 25.042 -12.851 -3.75 1 98.42 166 TYR A C 1
ATOM 1287 O O . TYR A 1 166 ? 25.195 -13.965 -4.257 1 98.42 166 TYR A O 1
ATOM 1295 N N . LEU A 1 167 ? 24.328 -12.693 -2.688 1 98.39 167 LEU A N 1
ATOM 1296 C CA . LEU A 1 167 ? 23.722 -13.787 -1.938 1 98.39 167 LEU A CA 1
ATOM 1297 C C . LEU A 1 167 ? 22.711 -14.54 -2.796 1 98.39 167 LEU A C 1
ATOM 1299 O O . LEU A 1 167 ? 22.683 -15.773 -2.791 1 98.39 167 LEU A O 1
ATOM 1303 N N . ALA A 1 168 ? 21.907 -13.791 -3.51 1 98.72 168 ALA A N 1
ATOM 1304 C CA . ALA A 1 168 ? 20.896 -14.399 -4.37 1 98.72 168 ALA A CA 1
ATOM 1305 C C . ALA A 1 168 ? 21.54 -15.284 -5.434 1 98.72 168 ALA A C 1
ATOM 1307 O O . ALA A 1 168 ? 21.133 -16.432 -5.624 1 98.72 168 ALA A O 1
ATOM 1308 N N . THR A 1 169 ? 22.517 -14.737 -6.057 1 98.81 169 THR A N 1
ATOM 1309 C CA . THR A 1 169 ? 23.19 -15.447 -7.139 1 98.81 169 THR A CA 1
ATOM 1310 C C . THR A 1 169 ? 23.974 -16.639 -6.597 1 98.81 169 THR A C 1
ATOM 1312 O O . THR A 1 169 ? 23.938 -17.727 -7.176 1 98.81 169 THR A O 1
ATOM 1315 N N . LYS A 1 170 ? 24.661 -16.421 -5.531 1 98.72 170 LYS A N 1
ATOM 1316 C CA . LYS A 1 170 ? 25.437 -17.491 -4.909 1 98.72 170 LYS A CA 1
ATOM 1317 C C . LYS A 1 170 ? 24.547 -18.676 -4.546 1 98.72 170 LYS A C 1
ATOM 1319 O O . LYS A 1 170 ? 24.93 -19.831 -4.744 1 98.72 170 LYS A O 1
ATOM 1324 N N . TYR A 1 171 ? 23.4 -18.436 -4.027 1 98.8 171 TYR A N 1
ATOM 1325 C CA . TYR A 1 171 ? 22.468 -19.497 -3.661 1 98.8 171 TYR A CA 1
ATOM 1326 C C . TYR A 1 171 ? 22.083 -20.328 -4.879 1 98.8 171 TYR A C 1
ATOM 1328 O O . TYR A 1 171 ? 21.986 -21.555 -4.796 1 98.8 171 TYR A O 1
ATOM 1336 N N . LEU A 1 172 ? 21.809 -19.621 -5.999 1 98.83 172 LEU A N 1
ATOM 1337 C CA . LEU A 1 172 ? 21.499 -20.336 -7.232 1 98.83 172 LEU A CA 1
ATOM 1338 C C . LEU A 1 172 ? 22.667 -21.22 -7.656 1 98.83 172 LEU A C 1
ATOM 1340 O O . LEU A 1 172 ? 22.473 -22.384 -8.014 1 98.83 172 LEU A O 1
ATOM 1344 N N . ILE A 1 173 ? 23.881 -20.702 -7.582 1 98.77 173 ILE A N 1
ATOM 1345 C CA . ILE A 1 173 ? 25.087 -21.432 -7.957 1 98.77 173 ILE A CA 1
ATOM 1346 C C . ILE A 1 173 ? 25.27 -22.634 -7.034 1 98.77 173 ILE A C 1
ATOM 1348 O O . ILE A 1 173 ? 25.555 -23.742 -7.496 1 98.77 173 ILE A O 1
ATOM 1352 N N . ASP A 1 174 ? 25.055 -22.361 -5.743 1 98.57 174 ASP A N 1
ATOM 1353 C CA . ASP A 1 174 ? 25.207 -23.418 -4.748 1 98.57 174 ASP A CA 1
ATOM 1354 C C . ASP A 1 174 ? 24.199 -24.541 -4.983 1 98.57 174 ASP A C 1
ATOM 1356 O O . ASP A 1 174 ? 24.391 -25.663 -4.509 1 98.57 174 ASP A O 1
ATOM 1360 N N . ASN A 1 175 ? 23.153 -24.276 -5.685 1 98.68 175 ASN A N 1
ATOM 1361 C CA . ASN A 1 175 ? 22.158 -25.29 -6.017 1 98.68 175 ASN A CA 1
ATOM 1362 C C . ASN A 1 175 ? 22.387 -25.864 -7.413 1 98.68 175 ASN A C 1
ATOM 1364 O O . ASN A 1 175 ? 21.502 -26.51 -7.976 1 98.68 175 ASN A O 1
ATOM 1368 N N . GLY A 1 176 ? 23.49 -25.498 -8.021 1 98.52 176 GLY A N 1
ATOM 1369 C CA . GLY A 1 176 ? 23.94 -26.188 -9.22 1 98.52 176 GLY A CA 1
ATOM 1370 C C . GLY A 1 176 ? 23.66 -25.414 -10.494 1 98.52 176 GLY A C 1
ATOM 1371 O O . GLY A 1 176 ? 23.983 -25.876 -11.591 1 98.52 176 GLY A O 1
ATOM 1372 N N . HIS A 1 177 ? 23.064 -24.272 -10.392 1 98.68 177 HIS A N 1
ATOM 1373 C CA . HIS A 1 177 ? 22.75 -23.495 -11.586 1 98.68 177 HIS A CA 1
ATOM 1374 C C . HIS A 1 177 ? 23.993 -22.806 -12.138 1 98.68 177 HIS A C 1
ATOM 1376 O O . HIS A 1 177 ? 24.761 -22.206 -11.383 1 98.68 177 HIS A O 1
ATOM 1382 N N . THR A 1 178 ? 24.207 -22.855 -13.401 1 98.14 178 THR A N 1
ATOM 1383 C CA . THR A 1 178 ? 25.323 -22.191 -14.065 1 98.14 178 THR A CA 1
ATOM 1384 C C . THR A 1 178 ? 24.819 -21.203 -15.113 1 98.14 178 THR A C 1
ATOM 1386 O O . THR A 1 178 ? 25.508 -20.236 -15.444 1 98.14 178 THR A O 1
ATOM 1389 N N . ASP A 1 179 ? 23.662 -21.531 -15.717 1 98.19 179 ASP A N 1
ATOM 1390 C CA . ASP A 1 179 ? 22.989 -20.645 -16.662 1 98.19 179 ASP A CA 1
ATOM 1391 C C . ASP A 1 179 ? 21.976 -19.751 -15.951 1 98.19 179 ASP A C 1
ATOM 1393 O O . ASP A 1 179 ? 20.804 -20.109 -15.824 1 98.19 179 ASP A O 1
ATOM 1397 N N . ILE A 1 180 ? 22.453 -18.615 -15.551 1 98.67 180 ILE A N 1
ATOM 1398 C CA . ILE A 1 180 ? 21.646 -17.77 -14.678 1 98.67 180 ILE A CA 1
ATOM 1399 C C . ILE A 1 180 ? 21.401 -16.42 -15.348 1 98.67 180 ILE A C 1
ATOM 1401 O O . ILE A 1 180 ? 22.341 -15.774 -15.818 1 98.67 180 ILE A O 1
ATOM 1405 N N . ALA A 1 181 ? 20.181 -16.018 -15.444 1 98.62 181 ALA A N 1
ATOM 1406 C CA . ALA A 1 181 ? 19.801 -14.692 -15.925 1 98.62 181 ALA A CA 1
ATOM 1407 C C . ALA A 1 181 ? 19.469 -13.761 -14.763 1 98.62 181 ALA A C 1
ATOM 1409 O O . ALA A 1 181 ? 19.241 -14.217 -13.64 1 98.62 181 ALA A O 1
ATOM 1410 N N . CYS A 1 182 ? 19.483 -12.536 -15.025 1 97.85 182 CYS A N 1
ATOM 1411 C CA . CYS A 1 182 ? 19.059 -11.508 -14.082 1 97.85 182 CYS A CA 1
ATOM 1412 C C . CYS A 1 182 ? 18.007 -10.597 -14.704 1 97.85 182 CYS A C 1
ATOM 1414 O O . CYS A 1 182 ? 18.12 -10.219 -15.871 1 97.85 182 CYS A O 1
ATOM 1416 N N . LEU A 1 183 ? 16.999 -10.338 -13.971 1 98.6 183 LEU A N 1
ATOM 1417 C CA . LEU A 1 183 ? 15.997 -9.344 -14.341 1 98.6 183 LEU A CA 1
ATOM 1418 C C . LEU A 1 183 ? 16.092 -8.115 -13.442 1 98.6 183 LEU A C 1
ATOM 1420 O O . LEU A 1 183 ? 15.608 -8.132 -12.308 1 98.6 183 LEU A O 1
ATOM 1424 N N . SER A 1 184 ? 16.664 -7.095 -13.923 1 97.55 184 SER A N 1
ATOM 1425 C CA . SER A 1 184 ? 16.935 -5.85 -13.212 1 97.55 184 SER A CA 1
ATOM 1426 C C . SER A 1 184 ? 15.741 -4.904 -13.277 1 97.55 184 SER A C 1
ATOM 1428 O O . SER A 1 184 ? 14.766 -5.174 -13.982 1 97.55 184 SER A O 1
ATOM 1430 N N . GLY A 1 185 ? 15.782 -3.889 -12.41 1 94.07 185 GLY A N 1
ATOM 1431 C CA . GLY A 1 185 ? 14.998 -2.699 -12.699 1 94.07 185 GLY A CA 1
ATOM 1432 C C . GLY A 1 185 ? 15.645 -1.795 -13.732 1 94.07 185 GLY A C 1
ATOM 1433 O O . GLY A 1 185 ? 16.31 -2.273 -14.653 1 94.07 185 GLY A O 1
ATOM 1434 N N . HIS A 1 186 ? 15.457 -0.517 -13.58 1 90.82 186 HIS A N 1
ATOM 1435 C CA . HIS A 1 186 ? 16.106 0.416 -14.493 1 90.82 186 HIS A CA 1
ATOM 1436 C C . HIS A 1 186 ? 17.617 0.429 -14.286 1 90.82 186 HIS A C 1
ATOM 1438 O O . HIS A 1 186 ? 18.094 0.693 -13.181 1 90.82 186 HIS A O 1
ATOM 1444 N N . PHE A 1 187 ? 18.351 0.284 -15.324 1 92.64 187 PHE A N 1
ATOM 1445 C CA . PHE A 1 187 ? 19.801 0.144 -15.246 1 92.64 187 PHE A CA 1
ATOM 1446 C C . PHE A 1 187 ? 20.432 1.383 -14.623 1 92.64 187 PHE A C 1
ATOM 1448 O O . PHE A 1 187 ? 21.476 1.295 -13.973 1 92.64 187 PHE A O 1
ATOM 1455 N N . GLU A 1 188 ? 19.765 2.49 -14.768 1 86.4 188 GLU A N 1
ATOM 1456 C CA . GLU A 1 188 ? 20.345 3.754 -14.325 1 86.4 188 GLU A CA 1
ATOM 1457 C C . GLU A 1 188 ? 20.258 3.9 -12.809 1 86.4 188 GLU A C 1
ATOM 1459 O O . GLU A 1 188 ? 20.946 4.736 -12.22 1 86.4 188 GLU A O 1
ATOM 1464 N N . LYS A 1 189 ? 19.511 3.099 -12.194 1 84.7 189 LYS A N 1
ATOM 1465 C CA . LYS A 1 189 ? 19.338 3.195 -10.747 1 84.7 189 LYS A CA 1
ATOM 1466 C C . LYS A 1 189 ? 20.508 2.55 -10.01 1 84.7 189 LYS A C 1
ATOM 1468 O O . LYS A 1 189 ? 20.983 1.482 -10.402 1 84.7 189 LYS A O 1
ATOM 1473 N N . LEU A 1 190 ? 20.927 3.14 -9.002 1 83.42 190 LEU A N 1
ATOM 1474 C CA . LEU A 1 190 ? 22.098 2.687 -8.259 1 83.42 190 LEU A CA 1
ATOM 1475 C C . LEU A 1 190 ? 21.859 1.305 -7.658 1 83.42 190 LEU A C 1
ATOM 1477 O O . LEU A 1 190 ? 22.75 0.453 -7.678 1 83.42 190 LEU A O 1
ATOM 1481 N N . ALA A 1 191 ? 20.726 1.118 -7.044 1 86.12 191 ALA A N 1
ATOM 1482 C CA . ALA A 1 191 ? 20.413 -0.181 -6.454 1 86.12 191 ALA A CA 1
ATOM 1483 C C . ALA A 1 191 ? 20.565 -1.3 -7.481 1 86.12 191 ALA A C 1
ATOM 1485 O O . ALA A 1 191 ? 21.031 -2.393 -7.152 1 86.12 191 ALA A O 1
ATOM 1486 N N . CYS A 1 192 ? 20.151 -1.058 -8.682 1 92.9 192 CYS A N 1
ATOM 1487 C CA . CYS A 1 192 ? 20.247 -2.046 -9.751 1 92.9 192 CYS A CA 1
ATOM 1488 C C . CYS A 1 192 ? 21.701 -2.295 -10.134 1 92.9 192 CYS A C 1
ATOM 1490 O O . CYS A 1 192 ? 22.105 -3.441 -10.342 1 92.9 192 CYS A O 1
ATOM 1492 N N . GLN A 1 193 ? 22.442 -1.228 -10.213 1 92.94 193 GLN A N 1
ATOM 1493 C CA . GLN A 1 193 ? 23.862 -1.362 -10.522 1 92.94 193 GLN A CA 1
ATOM 1494 C C . GLN A 1 193 ? 24.58 -2.191 -9.462 1 92.94 193 GLN A C 1
ATOM 1496 O O . GLN A 1 193 ? 25.415 -3.037 -9.789 1 92.94 193 GLN A O 1
ATOM 1501 N N . GLU A 1 194 ? 24.207 -1.958 -8.274 1 92.17 194 GLU A N 1
ATOM 1502 C CA . GLU A 1 194 ? 24.827 -2.675 -7.164 1 92.17 194 GLU A CA 1
ATOM 1503 C C . GLU A 1 194 ? 24.429 -4.148 -7.166 1 92.17 194 GLU A C 1
ATOM 1505 O O . GLU A 1 194 ? 25.266 -5.023 -6.937 1 92.17 194 GLU A O 1
ATOM 1510 N N . ARG A 1 195 ? 23.185 -4.451 -7.359 1 95.82 195 ARG A N 1
ATOM 1511 C CA . ARG A 1 195 ? 22.744 -5.842 -7.406 1 95.82 195 ARG A CA 1
ATOM 1512 C C . ARG A 1 195 ? 23.4 -6.585 -8.565 1 95.82 195 ARG A C 1
ATOM 1514 O O . ARG A 1 195 ? 23.754 -7.758 -8.436 1 95.82 195 ARG A O 1
ATOM 1521 N N . ILE A 1 196 ? 23.546 -5.892 -9.685 1 98.02 196 ILE A N 1
ATOM 1522 C CA . ILE A 1 196 ? 24.239 -6.493 -10.82 1 98.02 196 ILE A CA 1
ATOM 1523 C C . ILE A 1 196 ? 25.694 -6.769 -10.447 1 98.02 196 ILE A C 1
ATOM 1525 O O . ILE A 1 196 ? 26.246 -7.812 -10.807 1 98.02 196 ILE A O 1
ATOM 1529 N N . ALA A 1 197 ? 26.311 -5.79 -9.761 1 97.76 197 ALA A N 1
ATOM 1530 C CA . ALA A 1 197 ? 27.683 -5.99 -9.301 1 97.76 197 ALA A CA 1
ATOM 1531 C C . ALA A 1 197 ? 27.791 -7.23 -8.418 1 97.76 197 ALA A C 1
ATOM 1533 O O . ALA A 1 197 ? 28.749 -7.998 -8.53 1 97.76 197 ALA A O 1
ATOM 1534 N N . GLY A 1 198 ? 26.829 -7.394 -7.548 1 98.24 198 GLY A N 1
ATOM 1535 C CA . GLY A 1 198 ? 26.79 -8.589 -6.72 1 98.24 198 GLY A CA 1
ATOM 1536 C C . GLY A 1 198 ? 26.629 -9.866 -7.522 1 98.24 198 GLY A C 1
ATOM 1537 O O . GLY A 1 198 ? 27.304 -10.863 -7.254 1 98.24 198 GLY A O 1
ATOM 1538 N N . PHE A 1 199 ? 25.742 -9.798 -8.511 1 98.7 199 PHE A N 1
ATOM 1539 C CA . PHE A 1 199 ? 25.537 -10.901 -9.442 1 98.7 199 PHE A CA 1
ATOM 1540 C C . PHE A 1 199 ? 26.84 -11.268 -10.141 1 98.7 199 PHE A C 1
ATOM 1542 O O . PHE A 1 199 ? 27.24 -12.435 -10.148 1 98.7 199 PHE A O 1
ATOM 1549 N N . ARG A 1 200 ? 27.488 -10.318 -10.599 1 98.73 200 ARG A N 1
ATOM 1550 C CA . ARG A 1 200 ? 28.73 -10.52 -11.339 1 98.73 200 ARG A CA 1
ATOM 1551 C C . ARG A 1 200 ? 29.821 -11.083 -10.434 1 98.73 200 ARG A C 1
ATOM 1553 O O . ARG A 1 200 ? 30.592 -11.95 -10.849 1 98.73 200 ARG A O 1
ATOM 1560 N N . ARG A 1 201 ? 29.921 -10.568 -9.235 1 98.7 201 ARG A N 1
ATOM 1561 C CA . ARG A 1 201 ? 30.915 -11.049 -8.282 1 98.7 201 ARG A CA 1
ATOM 1562 C C . ARG A 1 201 ? 30.725 -12.535 -7.996 1 98.7 201 ARG A C 1
ATOM 1564 O O . ARG A 1 201 ? 31.691 -13.302 -7.998 1 98.7 201 ARG A O 1
ATOM 1571 N N . ALA A 1 202 ? 29.495 -12.949 -7.754 1 98.77 202 ALA A N 1
ATOM 1572 C CA . ALA A 1 202 ? 29.199 -14.35 -7.466 1 98.77 202 ALA A CA 1
ATOM 1573 C C . ALA A 1 202 ? 29.557 -15.241 -8.653 1 98.77 202 ALA A C 1
ATOM 1575 O O . ALA A 1 202 ? 30.162 -16.302 -8.48 1 98.77 202 ALA A O 1
ATOM 1576 N N . MET A 1 203 ? 29.196 -14.815 -9.826 1 98.74 203 MET A N 1
ATOM 1577 C CA . MET A 1 203 ? 29.482 -15.576 -11.039 1 98.74 203 MET A CA 1
ATOM 1578 C C . MET A 1 203 ? 30.985 -15.708 -11.256 1 98.74 203 MET A C 1
ATOM 1580 O O . MET A 1 203 ? 31.476 -16.788 -11.589 1 98.74 203 MET A O 1
ATOM 1584 N N . ALA A 1 204 ? 31.662 -14.618 -11.026 1 98.55 204 ALA A N 1
ATOM 1585 C CA . ALA A 1 204 ? 33.111 -14.592 -11.207 1 98.55 204 ALA A CA 1
ATOM 1586 C C . ALA A 1 204 ? 33.804 -15.528 -10.221 1 98.55 204 ALA A C 1
ATOM 1588 O O . ALA A 1 204 ? 34.711 -16.274 -10.597 1 98.55 204 ALA A O 1
ATOM 1589 N N . GLU A 1 205 ? 33.41 -15.449 -8.987 1 98.56 205 GLU A N 1
ATOM 1590 C CA . GLU A 1 205 ? 34.004 -16.293 -7.955 1 98.56 205 GLU A CA 1
ATOM 1591 C C . GLU A 1 205 ? 33.81 -17.773 -8.273 1 98.56 205 GLU A C 1
ATOM 1593 O O . GLU A 1 205 ? 34.661 -18.601 -7.941 1 98.56 205 GLU A O 1
ATOM 1598 N N . ALA A 1 206 ? 32.735 -18.08 -8.907 1 98.42 206 ALA A N 1
ATOM 1599 C CA . ALA A 1 206 ? 32.433 -19.463 -9.267 1 98.42 206 ALA A CA 1
ATOM 1600 C C . ALA A 1 206 ? 33.022 -19.817 -10.629 1 98.42 206 ALA A C 1
ATOM 1602 O O . ALA A 1 206 ? 32.849 -20.937 -11.116 1 98.42 206 ALA A O 1
ATOM 1603 N N . LYS A 1 207 ? 33.662 -18.817 -11.253 1 98.43 207 LYS A N 1
ATOM 1604 C CA . LYS A 1 207 ? 34.292 -18.977 -12.561 1 98.43 207 LYS A CA 1
ATOM 1605 C C . LYS A 1 207 ? 33.269 -19.38 -13.619 1 98.43 207 LYS A C 1
ATOM 1607 O O . LYS A 1 207 ? 33.53 -20.262 -14.439 1 98.43 207 LYS A O 1
ATOM 1612 N N . LEU A 1 208 ? 32.102 -18.817 -13.501 1 98.4 208 LEU A N 1
ATOM 1613 C CA . LEU A 1 208 ? 31.04 -19.048 -14.475 1 98.4 208 LEU A CA 1
ATOM 1614 C C . LEU A 1 208 ? 30.956 -17.896 -15.471 1 98.4 208 LEU A C 1
ATOM 1616 O O . LEU A 1 208 ? 31.138 -16.735 -15.1 1 98.4 208 LEU A O 1
ATOM 1620 N N . PRO A 1 209 ? 30.751 -18.207 -16.679 1 97.4 209 PRO A N 1
ATOM 1621 C CA . PRO A 1 209 ? 30.594 -17.129 -17.658 1 97.4 209 PRO A CA 1
ATOM 1622 C C . PRO A 1 209 ? 29.3 -16.341 -17.465 1 97.4 209 PRO A C 1
ATOM 1624 O O . PRO A 1 209 ? 28.294 -16.898 -17.021 1 97.4 209 PRO A O 1
ATOM 1627 N N . ILE A 1 210 ? 29.348 -15.117 -17.827 1 97.45 210 ILE A N 1
ATOM 1628 C CA . ILE A 1 210 ? 28.167 -14.261 -17.801 1 97.45 210 ILE A CA 1
ATOM 1629 C C . ILE A 1 210 ? 27.684 -14.006 -19.227 1 97.45 210 ILE A C 1
ATOM 1631 O O . ILE A 1 210 ? 28.461 -13.586 -20.087 1 97.45 210 ILE A O 1
ATOM 1635 N N . ASN A 1 211 ? 26.542 -14.355 -19.493 1 97.12 211 ASN A N 1
ATOM 1636 C CA . ASN A 1 211 ? 25.9 -13.965 -20.743 1 97.12 211 ASN A CA 1
ATOM 1637 C C . ASN A 1 211 ? 25.26 -12.583 -20.637 1 97.12 211 ASN A C 1
ATOM 1639 O O . ASN A 1 211 ? 24.2 -12.43 -20.028 1 97.12 211 ASN A O 1
ATOM 1643 N N . GLU A 1 212 ? 25.804 -11.596 -21.236 1 96.75 212 GLU A N 1
ATOM 1644 C CA . GLU A 1 212 ? 25.353 -10.213 -21.115 1 96.75 212 GLU A CA 1
ATOM 1645 C C . GLU A 1 212 ? 23.932 -10.047 -21.645 1 96.75 212 GLU A C 1
ATOM 1647 O O . GLU A 1 212 ? 23.187 -9.182 -21.18 1 96.75 212 GLU A O 1
ATOM 1652 N N . ASP A 1 213 ? 23.581 -10.927 -22.528 1 95.81 213 ASP A N 1
ATOM 1653 C CA . ASP A 1 213 ? 22.239 -10.867 -23.099 1 95.81 213 ASP A CA 1
ATOM 1654 C C . ASP A 1 213 ? 21.194 -11.354 -22.097 1 95.81 213 ASP A C 1
ATOM 1656 O O . ASP A 1 213 ? 19.994 -11.159 -22.301 1 95.81 213 ASP A O 1
ATOM 1660 N N . TRP A 1 214 ? 21.685 -11.966 -21.013 1 97.74 214 TRP A N 1
ATOM 1661 C CA . TRP A 1 214 ? 20.786 -12.484 -19.987 1 97.74 214 TRP A CA 1
ATOM 1662 C C . TRP A 1 214 ? 20.68 -11.514 -18.815 1 97.74 214 TRP A C 1
ATOM 1664 O O . TRP A 1 214 ? 20.051 -11.822 -17.8 1 97.74 214 TRP A O 1
ATOM 1674 N N . ILE A 1 215 ? 21.332 -10.396 -18.926 1 98.19 215 ILE A N 1
ATOM 1675 C CA . ILE A 1 215 ? 21.086 -9.275 -18.025 1 98.19 215 ILE A CA 1
ATOM 1676 C C . ILE A 1 215 ? 20.01 -8.367 -18.613 1 98.19 215 ILE A C 1
ATOM 1678 O O . ILE A 1 215 ? 20.293 -7.541 -19.484 1 98.19 215 ILE A O 1
ATOM 1682 N N . LEU A 1 216 ? 18.817 -8.546 -18.109 1 97.9 216 LEU A N 1
ATOM 1683 C CA . LEU A 1 216 ? 17.629 -7.965 -18.724 1 97.9 216 LEU A CA 1
ATOM 1684 C C . LEU A 1 216 ? 17.111 -6.79 -17.901 1 97.9 216 LEU A C 1
ATOM 1686 O O . LEU A 1 216 ? 17.214 -6.793 -16.672 1 97.9 216 LEU A O 1
ATOM 1690 N N . GLU A 1 217 ? 16.578 -5.859 -18.588 1 97.29 217 GLU A N 1
ATOM 1691 C CA . GLU A 1 217 ? 16.093 -4.656 -17.918 1 97.29 217 GLU A CA 1
ATOM 1692 C C . GLU A 1 217 ? 14.573 -4.678 -17.778 1 97.29 217 GLU A C 1
ATOM 1694 O O . GLU A 1 217 ? 13.863 -5.03 -18.722 1 97.29 217 GLU A O 1
ATOM 1699 N N . GLY A 1 218 ? 14.115 -4.385 -16.601 1 96.2 218 GLY A N 1
ATOM 1700 C CA . GLY A 1 218 ? 12.712 -4.159 -16.292 1 96.2 218 GLY A CA 1
ATOM 1701 C C . GLY A 1 218 ? 12.458 -2.829 -15.609 1 96.2 218 GLY A C 1
ATOM 1702 O O . GLY A 1 218 ? 13.144 -1.843 -15.884 1 96.2 218 GLY A O 1
ATOM 1703 N N . ASN A 1 219 ? 11.399 -2.717 -14.863 1 93.08 219 ASN A N 1
ATOM 1704 C CA . ASN A 1 219 ? 11.044 -1.449 -14.235 1 93.08 219 ASN A CA 1
ATOM 1705 C C . ASN A 1 219 ? 10.493 -1.656 -12.827 1 93.08 219 ASN A C 1
ATOM 1707 O O . ASN A 1 219 ? 9.653 -0.881 -12.365 1 93.08 219 ASN A O 1
ATOM 1711 N N . PHE A 1 220 ? 10.762 -2.87 -12.242 1 92.89 220 PHE A N 1
ATOM 1712 C CA . PHE A 1 220 ? 10.37 -3.229 -10.884 1 92.89 220 PHE A CA 1
ATOM 1713 C C . PHE A 1 220 ? 8.88 -3.54 -10.815 1 92.89 220 PHE A C 1
ATOM 1715 O O . PHE A 1 220 ? 8.315 -3.655 -9.726 1 92.89 220 PHE A O 1
ATOM 1722 N N . GLU A 1 221 ? 8.259 -3.626 -11.932 1 93.75 221 GLU A N 1
ATOM 1723 C CA . GLU A 1 221 ? 6.835 -3.938 -12.004 1 93.75 221 GLU A CA 1
ATOM 1724 C C . GLU A 1 221 ? 6.587 -5.198 -12.829 1 93.75 221 GLU A C 1
ATOM 1726 O O . GLU A 1 221 ? 7.465 -5.643 -13.572 1 93.75 221 GLU A O 1
ATOM 1731 N N . CYS A 1 222 ? 5.439 -5.711 -12.783 1 96.79 222 CYS A N 1
ATOM 1732 C CA . CYS A 1 222 ? 5.099 -6.971 -13.434 1 96.79 222 CYS A CA 1
ATOM 1733 C C . CYS A 1 222 ? 5.061 -6.81 -14.949 1 96.79 222 CYS A C 1
ATOM 1735 O O . CYS A 1 222 ? 5.383 -7.745 -15.685 1 96.79 222 CYS A O 1
ATOM 1737 N N . ASP A 1 223 ? 4.708 -5.657 -15.359 1 96.11 223 ASP A N 1
ATOM 1738 C CA . ASP A 1 223 ? 4.414 -5.463 -16.776 1 96.11 223 ASP A CA 1
ATOM 1739 C C . ASP A 1 223 ? 5.651 -5.716 -17.634 1 96.11 223 ASP A C 1
ATOM 1741 O O . ASP A 1 223 ? 5.55 -6.273 -18.729 1 96.11 223 ASP A O 1
ATOM 1745 N N . THR A 1 224 ? 6.792 -5.37 -17.13 1 96.9 224 THR A N 1
ATOM 1746 C CA . THR A 1 224 ? 8.011 -5.632 -17.887 1 96.9 224 THR A CA 1
ATOM 1747 C C . THR A 1 224 ? 8.51 -7.052 -17.636 1 96.9 224 THR A C 1
ATOM 1749 O O . THR A 1 224 ? 9.206 -7.628 -18.475 1 96.9 224 THR A O 1
ATOM 1752 N N . ALA A 1 225 ? 8.185 -7.571 -16.513 1 98.17 225 ALA A N 1
ATOM 1753 C CA . ALA A 1 225 ? 8.621 -8.922 -16.17 1 98.17 225 ALA A CA 1
ATOM 1754 C C . ALA A 1 225 ? 7.985 -9.955 -17.095 1 98.17 225 ALA A C 1
ATOM 1756 O O . ALA A 1 225 ? 8.617 -10.952 -17.45 1 98.17 225 ALA A O 1
ATOM 1757 N N . VAL A 1 226 ? 6.734 -9.701 -17.518 1 98.14 226 VAL A N 1
ATOM 1758 C CA . VAL A 1 226 ? 6.048 -10.641 -18.398 1 98.14 226 VAL A CA 1
ATOM 1759 C C . VAL A 1 226 ? 6.716 -10.645 -19.771 1 98.14 226 VAL A C 1
ATOM 1761 O O . VAL A 1 226 ? 6.795 -11.687 -20.427 1 98.14 226 VAL A O 1
ATOM 1764 N N . LEU A 1 227 ? 7.198 -9.519 -20.205 1 98.33 227 LEU A N 1
ATOM 1765 C CA . LEU A 1 227 ? 7.918 -9.438 -21.471 1 98.33 227 LEU A CA 1
ATOM 1766 C C . LEU A 1 227 ? 9.21 -10.246 -21.414 1 98.33 227 LEU A C 1
ATOM 1768 O O . LEU A 1 227 ? 9.576 -10.909 -22.387 1 98.33 227 LEU A O 1
ATOM 1772 N N . VAL A 1 228 ? 9.838 -10.171 -20.32 1 98.06 228 VAL A N 1
ATOM 1773 C CA . VAL A 1 228 ? 11.066 -10.933 -20.122 1 98.06 228 VAL A CA 1
ATOM 1774 C C . VAL A 1 228 ? 10.756 -12.428 -20.131 1 98.06 228 VAL A C 1
ATOM 1776 O O . VAL A 1 228 ? 11.508 -13.222 -20.7 1 98.06 228 VAL A O 1
ATOM 1779 N N . ALA A 1 229 ? 9.711 -12.82 -19.482 1 98.49 229 ALA A N 1
ATOM 1780 C CA . ALA A 1 229 ? 9.279 -14.216 -19.5 1 98.49 229 ALA A CA 1
ATOM 1781 C C . ALA A 1 229 ? 9.057 -14.702 -20.929 1 98.49 229 ALA A C 1
ATOM 1783 O O . ALA A 1 229 ? 9.446 -15.818 -21.28 1 98.49 229 ALA A O 1
ATOM 1784 N N . ASP A 1 230 ? 8.43 -13.859 -21.721 1 98.47 230 ASP A N 1
ATOM 1785 C CA . ASP A 1 230 ? 8.207 -14.196 -23.124 1 98.47 230 ASP A CA 1
ATOM 1786 C C . ASP A 1 230 ? 9.532 -14.383 -23.861 1 98.47 230 ASP A C 1
ATOM 1788 O O . ASP A 1 230 ? 9.674 -15.303 -24.669 1 98.47 230 ASP A O 1
ATOM 1792 N N . LYS A 1 231 ? 10.437 -13.517 -23.576 1 97.88 231 LYS A N 1
ATOM 1793 C CA . LYS A 1 231 ? 11.762 -13.613 -24.181 1 97.88 231 LYS A CA 1
ATOM 1794 C C . LYS A 1 231 ? 12.447 -14.924 -23.802 1 97.88 231 LYS A C 1
ATOM 1796 O O . LYS A 1 231 ? 12.99 -15.618 -24.664 1 97.88 231 LYS A O 1
ATOM 1801 N N . ILE A 1 232 ? 12.422 -15.28 -22.562 1 97.53 232 ILE A N 1
ATOM 1802 C CA . ILE A 1 232 ? 13.051 -16.498 -22.06 1 97.53 232 ILE A CA 1
ATOM 1803 C C . ILE A 1 232 ? 12.4 -17.719 -22.707 1 97.53 232 ILE A C 1
ATOM 1805 O O . ILE A 1 232 ? 13.091 -18.66 -23.105 1 97.53 232 ILE A O 1
ATOM 1809 N N . THR A 1 233 ? 11.099 -17.676 -22.785 1 97.57 233 THR A N 1
ATOM 1810 C CA . THR A 1 233 ? 10.34 -18.774 -23.372 1 97.57 233 THR A CA 1
ATOM 1811 C C . THR A 1 233 ? 10.769 -19.018 -24.816 1 97.57 233 THR A C 1
ATOM 1813 O O . THR A 1 233 ? 10.804 -20.162 -25.274 1 97.57 233 THR A O 1
ATOM 1816 N N . ALA A 1 234 ? 11.151 -17.979 -25.479 1 96.87 234 ALA A N 1
ATOM 1817 C CA . ALA A 1 234 ? 11.462 -18.042 -26.904 1 96.87 234 ALA A CA 1
ATOM 1818 C C . ALA A 1 234 ? 12.928 -18.399 -27.131 1 96.87 234 ALA A C 1
ATOM 1820 O O . ALA A 1 234 ? 13.335 -18.694 -28.257 1 96.87 234 ALA A O 1
ATOM 1821 N N . MET A 1 235 ? 13.705 -18.41 -26.108 1 95.46 235 MET A N 1
ATOM 1822 C CA . MET A 1 235 ? 15.135 -18.672 -26.241 1 95.46 235 MET A CA 1
ATOM 1823 C C . MET A 1 235 ? 15.39 -20.132 -26.6 1 95.46 235 MET A C 1
ATOM 1825 O O . MET A 1 235 ? 14.699 -21.026 -26.109 1 95.46 235 MET A O 1
ATOM 1829 N N . GLU A 1 236 ? 16.335 -20.355 -27.47 1 94.12 236 GLU A N 1
ATOM 1830 C CA . GLU A 1 236 ? 16.765 -21.714 -27.788 1 94.12 236 GLU A CA 1
ATOM 1831 C C . GLU A 1 236 ? 17.401 -22.389 -26.576 1 94.12 236 GLU A C 1
ATOM 1833 O O . GLU A 1 236 ? 17.046 -23.518 -26.23 1 94.12 236 GLU A O 1
ATOM 1838 N N . LYS A 1 237 ? 18.353 -21.708 -26.056 1 95.35 237 LYS A N 1
ATOM 1839 C CA . LYS A 1 237 ? 18.919 -22.11 -24.772 1 95.35 237 LYS A CA 1
ATOM 1840 C C . LYS A 1 237 ? 18.415 -21.214 -23.644 1 95.35 237 LYS A C 1
ATOM 1842 O O . LYS A 1 237 ? 18.767 -20.034 -23.577 1 95.35 237 LYS A O 1
ATOM 1847 N N . ARG A 1 238 ? 17.688 -21.804 -22.741 1 96.06 238 ARG A N 1
ATOM 1848 C CA . ARG A 1 238 ? 17.094 -21.04 -21.648 1 96.06 238 ARG A CA 1
ATOM 1849 C C . ARG A 1 238 ? 17.965 -21.105 -20.398 1 96.06 238 ARG A C 1
ATOM 1851 O O . ARG A 1 238 ? 18.618 -22.119 -20.141 1 96.06 238 ARG A O 1
ATOM 1858 N N . PRO A 1 239 ? 17.989 -19.965 -19.711 1 98.27 239 PRO A N 1
ATOM 1859 C CA . PRO A 1 239 ? 18.573 -20.093 -18.373 1 98.27 239 PRO A CA 1
ATOM 1860 C C . PRO A 1 239 ? 17.813 -21.08 -17.49 1 98.27 239 PRO A C 1
ATOM 1862 O O . PRO A 1 239 ? 16.609 -21.276 -17.672 1 98.27 239 PRO A O 1
ATOM 1865 N N . THR A 1 240 ? 18.498 -21.691 -16.598 1 98.4 240 THR A N 1
ATOM 1866 C CA . THR A 1 240 ? 17.849 -22.593 -15.653 1 98.4 240 THR A CA 1
ATOM 1867 C C . THR A 1 240 ? 17.395 -21.838 -14.407 1 98.4 240 THR A C 1
ATOM 1869 O O . THR A 1 240 ? 16.664 -22.381 -13.577 1 98.4 240 THR A O 1
ATOM 1872 N N . ALA A 1 241 ? 17.862 -20.518 -14.284 1 98.77 241 ALA A N 1
ATOM 1873 C CA . ALA A 1 241 ? 17.48 -19.71 -13.128 1 98.77 241 ALA A CA 1
ATOM 1874 C C . ALA A 1 241 ? 17.441 -18.227 -13.485 1 98.77 241 ALA A C 1
ATOM 1876 O O . ALA A 1 241 ? 18.18 -17.773 -14.361 1 98.77 241 ALA A O 1
ATOM 1877 N N . VAL A 1 242 ? 16.599 -17.51 -12.833 1 98.89 242 VAL A N 1
ATOM 1878 C CA . VAL A 1 242 ? 16.498 -16.062 -12.984 1 98.89 242 VAL A CA 1
ATOM 1879 C C . VAL A 1 242 ? 16.51 -15.398 -11.609 1 98.89 242 VAL A C 1
ATOM 1881 O O . VAL A 1 242 ? 15.724 -15.76 -10.73 1 98.89 242 VAL A O 1
ATOM 1884 N N . PHE A 1 243 ? 17.394 -14.487 -11.397 1 98.91 243 PHE A N 1
ATOM 1885 C CA . PHE A 1 243 ? 17.388 -13.591 -10.246 1 98.91 243 PHE A CA 1
ATOM 1886 C C . PHE A 1 243 ? 16.622 -12.311 -10.56 1 98.91 243 PHE A C 1
ATOM 1888 O O . PHE A 1 243 ? 17.088 -11.479 -11.342 1 98.91 243 PHE A O 1
ATOM 1895 N N . CYS A 1 244 ? 15.48 -12.16 -9.936 1 98.82 244 CYS A N 1
ATOM 1896 C CA . CYS A 1 244 ? 14.675 -10.956 -10.108 1 98.82 244 CYS A CA 1
ATOM 1897 C C . CYS A 1 244 ? 15.008 -9.92 -9.04 1 98.82 244 CYS A C 1
ATOM 1899 O O . CYS A 1 244 ? 15.084 -10.247 -7.855 1 98.82 244 CYS A O 1
ATOM 1901 N N . PHE A 1 245 ? 15.03 -8.685 -9.395 1 97.22 245 PHE A N 1
ATOM 1902 C CA . PHE A 1 245 ? 15.537 -7.642 -8.51 1 97.22 245 PHE A CA 1
ATOM 1903 C C . PHE A 1 245 ? 14.462 -7.194 -7.528 1 97.22 245 PHE A C 1
ATOM 1905 O O . PHE A 1 245 ? 14.732 -6.405 -6.621 1 97.22 245 PHE A O 1
ATOM 1912 N N . ASN A 1 246 ? 13.257 -7.697 -7.662 1 96.11 246 ASN A N 1
ATOM 1913 C CA . ASN A 1 246 ? 12.254 -7.583 -6.608 1 96.11 246 ASN A CA 1
ATOM 1914 C C . ASN A 1 246 ? 11.173 -8.653 -6.745 1 96.11 246 ASN A C 1
ATOM 1916 O O . ASN A 1 246 ? 11.066 -9.303 -7.786 1 96.11 246 ASN A O 1
ATOM 1920 N N . ASP A 1 247 ? 10.441 -8.812 -5.75 1 97.71 247 ASP A N 1
ATOM 1921 C CA . ASP A 1 247 ? 9.434 -9.867 -5.686 1 97.71 247 ASP A CA 1
ATOM 1922 C C . ASP A 1 247 ? 8.298 -9.603 -6.671 1 97.71 247 ASP A C 1
ATOM 1924 O O . ASP A 1 247 ? 7.731 -10.539 -7.239 1 97.71 247 ASP A O 1
ATOM 1928 N N . THR A 1 248 ? 7.967 -8.365 -6.868 1 96.6 248 THR A N 1
ATOM 1929 C CA . THR A 1 248 ? 6.893 -8.01 -7.79 1 96.6 248 THR A CA 1
ATOM 1930 C C . THR A 1 248 ? 7.203 -8.507 -9.199 1 96.6 248 THR A C 1
ATOM 1932 O O . THR A 1 248 ? 6.345 -9.1 -9.856 1 96.6 248 THR A O 1
ATOM 1935 N N . MET A 1 249 ? 8.38 -8.255 -9.655 1 98.07 249 MET A N 1
ATOM 1936 C CA . MET A 1 249 ? 8.779 -8.743 -10.973 1 98.07 249 MET A CA 1
ATOM 1937 C C . MET A 1 249 ? 8.847 -10.266 -10.991 1 98.07 249 MET A C 1
ATOM 1939 O O . MET A 1 249 ? 8.512 -10.894 -11.997 1 98.07 249 MET A O 1
ATOM 1943 N N . ALA A 1 250 ? 9.3 -10.85 -9.873 1 98.69 250 ALA A N 1
ATOM 1944 C CA . ALA A 1 250 ? 9.334 -12.308 -9.789 1 98.69 250 ALA A CA 1
ATOM 1945 C C . ALA A 1 250 ? 7.945 -12.902 -10.003 1 98.69 250 ALA A C 1
ATOM 1947 O O . ALA A 1 250 ? 7.793 -13.904 -10.706 1 98.69 250 ALA A O 1
ATOM 1948 N N . LEU A 1 251 ? 6.968 -12.274 -9.4 1 97.86 251 LEU A N 1
ATOM 1949 C CA . LEU A 1 251 ? 5.592 -12.732 -9.553 1 97.86 251 LEU A CA 1
ATOM 1950 C C . LEU A 1 251 ? 5.167 -12.695 -11.017 1 97.86 251 LEU A C 1
ATOM 1952 O O . LEU A 1 251 ? 4.623 -13.673 -11.535 1 97.86 251 LEU A O 1
ATOM 1956 N N . GLY A 1 252 ? 5.365 -11.537 -11.654 1 98.21 252 GLY A N 1
ATOM 1957 C CA . GLY A 1 252 ? 5.014 -11.402 -13.059 1 98.21 252 GLY A CA 1
ATOM 1958 C C . GLY A 1 252 ? 5.723 -12.405 -13.95 1 98.21 252 GLY A C 1
ATOM 1959 O O . GLY A 1 252 ? 5.107 -12.997 -14.839 1 98.21 252 GLY A O 1
ATOM 1960 N N . LEU A 1 253 ? 6.979 -12.59 -13.689 1 98.77 253 LEU A N 1
ATOM 1961 C CA . LEU A 1 253 ? 7.781 -13.527 -14.469 1 98.77 253 LEU A CA 1
ATOM 1962 C C . LEU A 1 253 ? 7.268 -14.953 -14.3 1 98.77 253 LEU A C 1
ATOM 1964 O O . LEU A 1 253 ? 7.05 -15.659 -15.287 1 98.77 253 LEU A O 1
ATOM 1968 N N . MET A 1 254 ? 7.068 -15.378 -13.085 1 98.51 254 MET A N 1
ATOM 1969 C CA . MET A 1 254 ? 6.609 -16.733 -12.794 1 98.51 254 MET A CA 1
ATOM 1970 C C . MET A 1 254 ? 5.248 -16.995 -13.429 1 98.51 254 MET A C 1
ATOM 1972 O O . MET A 1 254 ? 5.026 -18.056 -14.016 1 98.51 254 MET A O 1
ATOM 1976 N N . SER A 1 255 ? 4.371 -16.032 -13.237 1 97.95 255 SER A N 1
ATOM 1977 C CA . SER A 1 255 ? 3.034 -16.163 -13.806 1 97.95 255 SER A CA 1
ATOM 1978 C C . SER A 1 255 ? 3.094 -16.384 -15.314 1 97.95 255 SER A C 1
ATOM 1980 O O . SER A 1 255 ? 2.473 -17.313 -15.835 1 97.95 255 SER A O 1
ATOM 1982 N N . ARG A 1 256 ? 3.844 -15.545 -15.983 1 98.34 256 ARG A N 1
ATOM 1983 C CA . ARG A 1 256 ? 3.908 -15.6 -17.44 1 98.34 256 ARG A CA 1
ATOM 1984 C C . ARG A 1 256 ? 4.638 -16.853 -17.909 1 98.34 256 ARG A C 1
ATOM 1986 O O . ARG A 1 256 ? 4.233 -17.484 -18.888 1 98.34 256 ARG A O 1
ATOM 1993 N N . LEU A 1 257 ? 5.719 -17.248 -17.243 1 98.4 257 LEU A N 1
ATOM 1994 C CA . LEU A 1 257 ? 6.396 -18.499 -17.569 1 98.4 257 LEU A CA 1
ATOM 1995 C C . LEU A 1 257 ? 5.426 -19.674 -17.51 1 98.4 257 LEU A C 1
ATOM 1997 O O . LEU A 1 257 ? 5.353 -20.471 -18.448 1 98.4 257 LEU A O 1
ATOM 2001 N N . GLN A 1 258 ? 4.676 -19.722 -16.468 1 96.4 258 GLN A N 1
ATOM 2002 C CA . GLN A 1 258 ? 3.759 -20.839 -16.264 1 96.4 258 GLN A CA 1
ATOM 2003 C C . GLN A 1 258 ? 2.637 -20.825 -17.297 1 96.4 258 GLN A C 1
ATOM 2005 O O . GLN A 1 258 ? 2.19 -21.881 -17.751 1 96.4 258 GLN A O 1
ATOM 2010 N N . GLN A 1 259 ? 2.177 -19.632 -17.621 1 96.04 259 GLN A N 1
ATOM 2011 C CA . GLN A 1 259 ? 1.204 -19.512 -18.701 1 96.04 259 GLN A CA 1
ATOM 2012 C C . GLN A 1 259 ? 1.756 -20.08 -20.005 1 96.04 259 GLN A C 1
ATOM 2014 O O . GLN A 1 259 ? 0.998 -20.569 -20.845 1 96.04 259 GLN A O 1
ATOM 2019 N N . ASN A 1 260 ? 3.033 -20.024 -20.141 1 97.43 260 ASN A N 1
ATOM 2020 C CA . ASN A 1 260 ? 3.697 -20.491 -21.354 1 97.43 260 ASN A CA 1
ATOM 2021 C C . ASN A 1 260 ? 4.165 -21.937 -21.214 1 97.43 260 ASN A C 1
ATOM 2023 O O . ASN A 1 260 ? 4.951 -22.421 -22.031 1 97.43 260 ASN A O 1
ATOM 2027 N N . GLY A 1 261 ? 3.786 -22.536 -20.15 1 95.98 261 GLY A N 1
ATOM 2028 C CA . GLY A 1 261 ? 4.051 -23.955 -19.977 1 95.98 261 GLY A CA 1
ATOM 2029 C C . GLY A 1 261 ? 5.397 -24.237 -19.335 1 95.98 261 GLY A C 1
ATOM 2030 O O . GLY A 1 261 ? 5.856 -25.381 -19.32 1 95.98 261 GLY A O 1
ATOM 2031 N N . ILE A 1 262 ? 6.074 -23.236 -18.854 1 97.8 262 ILE A N 1
ATOM 2032 C CA . ILE A 1 262 ? 7.36 -23.401 -18.185 1 97.8 262 ILE A CA 1
ATOM 2033 C C . ILE A 1 262 ? 7.149 -23.48 -16.674 1 97.8 262 ILE A C 1
ATOM 2035 O O . ILE A 1 262 ? 6.627 -22.544 -16.064 1 97.8 262 ILE A O 1
ATOM 2039 N N . LYS A 1 263 ? 7.585 -24.506 -16.071 1 96.73 263 LYS A N 1
ATOM 2040 C CA . LYS A 1 263 ? 7.315 -24.763 -14.659 1 96.73 263 LYS A CA 1
ATOM 2041 C C . LYS A 1 263 ? 8.371 -24.111 -13.771 1 96.73 263 LYS A C 1
ATOM 2043 O O . LYS A 1 263 ? 9.561 -24.136 -14.091 1 96.73 263 LYS A O 1
ATOM 2048 N N . VAL A 1 264 ? 7.983 -23.55 -12.754 1 97.78 264 VAL A N 1
ATOM 2049 C CA . VAL A 1 264 ? 8.842 -23.065 -11.679 1 97.78 264 VAL A CA 1
ATOM 2050 C C . VAL A 1 264 ? 8.648 -23.928 -10.434 1 97.78 264 VAL A C 1
ATOM 2052 O O . VAL A 1 264 ? 7.529 -24.062 -9.932 1 97.78 264 VAL A O 1
ATOM 2055 N N . PRO A 1 265 ? 9.621 -24.529 -9.886 1 97.72 265 PRO A N 1
ATOM 2056 C CA . PRO A 1 265 ? 11.033 -24.317 -10.211 1 97.72 265 PRO A CA 1
ATOM 2057 C C . PRO A 1 265 ? 11.572 -25.348 -11.2 1 97.72 265 PRO A C 1
ATOM 2059 O O . PRO A 1 265 ? 12.74 -25.281 -11.593 1 97.72 265 PRO A O 1
ATOM 2062 N N . ASP A 1 266 ? 10.832 -26.289 -11.647 1 97.47 266 ASP A N 1
ATOM 2063 C CA . ASP A 1 266 ? 11.326 -27.499 -12.296 1 97.47 266 ASP A CA 1
ATOM 2064 C C . ASP A 1 266 ? 12.076 -27.164 -13.584 1 97.47 266 ASP A C 1
ATOM 2066 O O . ASP A 1 266 ? 13.078 -27.805 -13.909 1 97.47 266 ASP A O 1
ATOM 2070 N N . ASP A 1 267 ? 11.578 -26.245 -14.361 1 97.7 267 ASP A N 1
ATOM 2071 C CA . ASP A 1 267 ? 12.219 -25.855 -15.613 1 97.7 267 ASP A CA 1
ATOM 2072 C C . ASP A 1 267 ? 13.111 -24.632 -15.415 1 97.7 267 ASP A C 1
ATOM 2074 O O . ASP A 1 267 ? 14.178 -24.53 -16.025 1 97.7 267 ASP A O 1
ATOM 2078 N N . VAL A 1 268 ? 12.64 -23.685 -14.664 1 98.57 268 VAL A N 1
ATOM 2079 C CA . VAL A 1 268 ? 13.376 -22.46 -14.371 1 98.57 268 VAL A CA 1
ATOM 2080 C C . VAL A 1 268 ? 13.201 -22.09 -12.9 1 98.57 268 VAL A C 1
ATOM 2082 O O . VAL A 1 268 ? 12.074 -21.935 -12.422 1 98.57 268 VAL A O 1
ATOM 2085 N N . SER A 1 269 ? 14.297 -21.963 -12.167 1 98.87 269 SER A N 1
ATOM 2086 C CA . SER A 1 269 ? 14.275 -21.466 -10.795 1 98.87 269 SER A CA 1
ATOM 2087 C C . SER A 1 269 ? 14.209 -19.943 -10.759 1 98.87 269 SER A C 1
ATOM 2089 O O . SER A 1 269 ? 14.727 -19.273 -11.655 1 98.87 269 SER A O 1
ATOM 2091 N N . VAL A 1 270 ? 13.563 -19.414 -9.741 1 98.9 270 VAL A N 1
ATOM 2092 C CA . VAL A 1 270 ? 13.4 -17.968 -9.628 1 98.9 270 VAL A CA 1
ATOM 2093 C C . VAL A 1 270 ? 13.715 -17.523 -8.201 1 98.9 270 VAL A C 1
ATOM 2095 O O . VAL A 1 270 ? 13.283 -18.159 -7.237 1 98.9 270 VAL A O 1
ATOM 2098 N N . ILE A 1 271 ? 14.472 -16.519 -8.014 1 98.88 271 ILE A N 1
ATOM 2099 C CA . ILE A 1 271 ? 14.703 -15.848 -6.74 1 98.88 271 ILE A CA 1
ATOM 2100 C C . ILE A 1 271 ? 14.273 -14.387 -6.84 1 98.88 271 ILE A C 1
ATOM 2102 O O . ILE A 1 271 ? 14.501 -13.735 -7.862 1 98.88 271 ILE A O 1
ATOM 2106 N N . GLY A 1 272 ? 13.629 -13.947 -5.826 1 98.59 272 GLY A N 1
ATOM 2107 C CA . GLY A 1 272 ? 13.218 -12.553 -5.773 1 98.59 272 GLY A CA 1
ATOM 2108 C C . GLY A 1 272 ? 14.045 -11.723 -4.809 1 98.59 272 GLY A C 1
ATOM 2109 O O . GLY A 1 272 ? 15.171 -12.095 -4.471 1 98.59 272 GLY A O 1
ATOM 2110 N N . TYR A 1 273 ? 13.556 -10.55 -4.472 1 97.19 273 TYR A N 1
ATOM 2111 C CA . TYR A 1 273 ? 14.176 -9.572 -3.586 1 97.19 273 TYR A CA 1
ATOM 2112 C C . TYR A 1 273 ? 13.121 -8.731 -2.878 1 97.19 273 TYR A C 1
ATOM 2114 O O . TYR A 1 273 ? 12.128 -8.327 -3.488 1 97.19 273 TYR A O 1
ATOM 2122 N N . ASP A 1 274 ? 13.339 -8.449 -1.55 1 94.64 274 ASP A N 1
ATOM 2123 C CA . ASP A 1 274 ? 12.518 -7.615 -0.678 1 94.64 274 ASP A CA 1
ATOM 2124 C C . ASP A 1 274 ? 11.87 -8.447 0.427 1 94.64 274 ASP A C 1
ATOM 2126 O O . ASP A 1 274 ? 11.777 -8.002 1.573 1 94.64 274 ASP A O 1
ATOM 2130 N N . ASN A 1 275 ? 11.351 -9.649 -0.006 1 96.99 275 ASN A N 1
ATOM 2131 C CA . ASN A 1 275 ? 10.566 -10.509 0.874 1 96.99 275 ASN A CA 1
ATOM 2132 C C . ASN A 1 275 ? 9.276 -9.826 1.319 1 96.99 275 ASN A C 1
ATOM 2134 O O . ASN A 1 275 ? 9.015 -9.701 2.517 1 96.99 275 ASN A O 1
ATOM 2138 N N . ILE A 1 276 ? 8.528 -9.428 0.348 1 95.61 276 ILE A N 1
ATOM 2139 C CA . ILE A 1 276 ? 7.231 -8.837 0.661 1 95.61 276 ILE A CA 1
ATOM 2140 C C . ILE A 1 276 ? 6.326 -9.888 1.3 1 95.61 276 ILE A C 1
ATOM 2142 O O . ILE A 1 276 ? 6.56 -11.09 1.153 1 95.61 276 ILE A O 1
ATOM 2146 N N . GLU A 1 277 ? 5.332 -9.479 1.924 1 93.73 277 GLU A N 1
ATOM 2147 C CA . GLU A 1 277 ? 4.458 -10.378 2.672 1 93.73 277 GLU A CA 1
ATOM 2148 C C . GLU A 1 277 ? 3.86 -11.448 1.763 1 93.73 277 GLU A C 1
ATOM 2150 O O . GLU A 1 277 ? 3.758 -12.614 2.152 1 93.73 277 GLU A O 1
ATOM 2155 N N . LEU A 1 278 ? 3.527 -11.145 0.593 1 95.25 278 LEU A N 1
ATOM 2156 C CA . LEU A 1 278 ? 2.835 -12.034 -0.334 1 95.25 278 LEU A CA 1
ATOM 2157 C C . LEU A 1 278 ? 3.783 -13.1 -0.874 1 95.25 278 LEU A C 1
ATOM 2159 O O . LEU A 1 278 ? 3.341 -14.085 -1.469 1 95.25 278 LEU A O 1
ATOM 2163 N N . ALA A 1 279 ? 5.061 -12.875 -0.715 1 97.36 279 ALA A N 1
ATOM 2164 C CA . ALA A 1 279 ? 6.061 -13.748 -1.323 1 97.36 279 ALA A CA 1
ATOM 2165 C C . ALA A 1 279 ? 5.87 -15.195 -0.875 1 97.36 279 ALA A C 1
ATOM 2167 O O . ALA A 1 279 ? 6.145 -16.127 -1.634 1 97.36 279 ALA A O 1
ATOM 2168 N N . GLU A 1 280 ? 5.377 -15.355 0.322 1 97.37 280 GLU A N 1
ATOM 2169 C CA . GLU A 1 280 ? 5.211 -16.699 0.868 1 97.37 280 GLU A CA 1
ATOM 2170 C C . GLU A 1 280 ? 3.96 -17.371 0.31 1 97.37 280 GLU A C 1
ATOM 2172 O O . GLU A 1 280 ? 3.799 -18.588 0.425 1 97.37 280 GLU A O 1
ATOM 2177 N N . TYR A 1 281 ? 3.179 -16.623 -0.432 1 97.05 281 TYR A N 1
ATOM 2178 C CA . TYR A 1 281 ? 1.907 -17.165 -0.899 1 97.05 281 TYR A CA 1
ATOM 2179 C C . TYR A 1 281 ? 1.876 -17.249 -2.42 1 97.05 281 TYR A C 1
ATOM 2181 O O . TYR A 1 281 ? 0.843 -17.579 -3.008 1 97.05 281 TYR A O 1
ATOM 2189 N N . PHE A 1 282 ? 2.96 -16.832 -3.053 1 96.94 282 PHE A N 1
ATOM 2190 C CA . PHE A 1 282 ? 3.037 -17.07 -4.489 1 96.94 282 PHE A CA 1
ATOM 2191 C C . PHE A 1 282 ? 2.826 -18.546 -4.806 1 96.94 282 PHE A C 1
ATOM 2193 O O . PHE A 1 282 ? 2.714 -19.371 -3.897 1 96.94 282 PHE A O 1
ATOM 2200 N N . SER A 1 283 ? 2.602 -18.834 -6.058 1 95.31 283 SER A N 1
ATOM 2201 C CA . SER A 1 283 ? 2.486 -20.217 -6.51 1 95.31 283 SER A CA 1
ATOM 2202 C C . SER A 1 283 ? 3.561 -20.555 -7.537 1 95.31 283 SER A C 1
ATOM 2204 O O . SER A 1 283 ? 3.422 -20.231 -8.718 1 95.31 283 SER A O 1
ATOM 2206 N N . PRO A 1 284 ? 4.6 -21.203 -7.047 1 96.78 284 PRO A N 1
ATOM 2207 C CA . PRO A 1 284 ? 4.933 -21.628 -5.686 1 96.78 284 PRO A CA 1
ATOM 2208 C C . PRO A 1 284 ? 5.469 -20.486 -4.825 1 96.78 284 PRO A C 1
ATOM 2210 O O . PRO A 1 284 ? 5.781 -19.411 -5.344 1 96.78 284 PRO A O 1
ATOM 2213 N N . PRO A 1 285 ? 5.628 -20.699 -3.448 1 98.39 285 PRO A N 1
ATOM 2214 C CA . PRO A 1 285 ? 6.195 -19.681 -2.561 1 98.39 285 PRO A CA 1
ATOM 2215 C C . PRO A 1 285 ? 7.612 -19.274 -2.96 1 98.39 285 PRO A C 1
ATOM 2217 O O . PRO A 1 285 ? 8.439 -20.134 -3.274 1 98.39 285 PRO A O 1
ATOM 2220 N N . LEU A 1 286 ? 7.888 -18.072 -2.878 1 98.77 286 LEU A N 1
ATOM 2221 C CA . LEU A 1 286 ? 9.038 -17.478 -3.551 1 98.77 286 LEU A CA 1
ATOM 2222 C C . LEU A 1 286 ? 10.249 -17.44 -2.626 1 98.77 286 LEU A C 1
ATOM 2224 O O . LEU A 1 286 ? 10.175 -16.898 -1.521 1 98.77 286 LEU A O 1
ATOM 2228 N N . THR A 1 287 ? 11.351 -18.072 -3.005 1 98.89 287 THR A N 1
ATOM 2229 C CA . THR A 1 287 ? 12.657 -17.797 -2.415 1 98.89 287 THR A CA 1
ATOM 2230 C C . THR A 1 287 ? 13.098 -16.369 -2.721 1 98.89 287 THR A C 1
ATOM 2232 O O . THR A 1 287 ? 13.005 -15.916 -3.864 1 98.89 287 THR A O 1
ATOM 2235 N N . THR A 1 288 ? 13.541 -15.625 -1.726 1 98.73 288 THR A N 1
ATOM 2236 C CA . THR A 1 288 ? 13.775 -14.2 -1.929 1 98.73 288 THR A CA 1
ATOM 2237 C C . THR A 1 288 ? 14.808 -13.675 -0.936 1 98.73 288 THR A C 1
ATOM 2239 O O . THR A 1 288 ? 15.165 -14.366 0.02 1 98.73 288 THR A O 1
ATOM 2242 N N . ILE A 1 289 ? 15.387 -12.562 -1.221 1 97.98 289 ILE A N 1
ATOM 2243 C CA . ILE A 1 289 ? 16.262 -11.846 -0.298 1 97.98 289 ILE A CA 1
ATOM 2244 C C . ILE A 1 289 ? 15.425 -10.967 0.629 1 97.98 289 ILE A C 1
ATOM 2246 O O . ILE A 1 289 ? 14.599 -10.176 0.167 1 97.98 289 ILE A O 1
ATOM 2250 N N . HIS A 1 290 ? 15.617 -11.128 1.847 1 95.97 290 HIS A N 1
ATOM 2251 C CA . HIS A 1 290 ? 14.868 -10.403 2.867 1 95.97 290 HIS A CA 1
ATOM 2252 C C . HIS A 1 290 ? 15.522 -9.062 3.181 1 95.97 290 HIS A C 1
ATOM 2254 O O . HIS A 1 290 ? 16.713 -9.005 3.496 1 95.97 290 HIS A O 1
ATOM 2260 N N . GLN A 1 291 ? 14.723 -8.006 3.047 1 89.2 291 GLN A N 1
ATOM 2261 C CA . GLN A 1 291 ? 15.059 -6.682 3.56 1 89.2 291 GLN A CA 1
ATOM 2262 C C . GLN A 1 291 ? 14.267 -6.365 4.825 1 89.2 291 GLN A C 1
ATOM 2264 O O . GLN A 1 291 ? 13.045 -6.522 4.854 1 89.2 291 GLN A O 1
ATOM 2269 N N . PRO A 1 292 ? 14.87 -6.07 5.829 1 85.72 292 PRO A N 1
ATOM 2270 C CA . PRO A 1 292 ? 14.142 -5.796 7.07 1 85.72 292 PRO A CA 1
ATOM 2271 C C . PRO A 1 292 ? 13.347 -4.494 7.013 1 85.72 292 PRO A C 1
ATOM 2273 O O . PRO A 1 292 ? 13.728 -3.505 7.644 1 85.72 292 PRO A O 1
ATOM 2276 N N . LYS A 1 293 ? 12.189 -4.383 6.451 1 85.26 293 LYS A N 1
ATOM 2277 C CA . LYS A 1 293 ? 11.388 -3.208 6.122 1 85.26 293 LYS A CA 1
ATOM 2278 C C . LYS A 1 293 ? 10.904 -2.501 7.385 1 85.26 293 LYS A C 1
ATOM 2280 O O . LYS A 1 293 ? 10.939 -1.272 7.468 1 85.26 293 LYS A O 1
ATOM 2285 N N . ARG A 1 294 ? 10.374 -3.285 8.314 1 82.12 294 ARG A N 1
ATOM 2286 C CA . ARG A 1 294 ? 9.892 -2.678 9.55 1 82.12 294 ARG A CA 1
ATOM 2287 C C . ARG A 1 294 ? 11.023 -1.978 10.294 1 82.12 294 ARG A C 1
ATOM 2289 O O . ARG A 1 294 ? 10.838 -0.881 10.826 1 82.12 294 ARG A O 1
ATOM 2296 N N . ARG A 1 295 ? 12.168 -2.59 10.346 1 83.96 295 ARG A N 1
ATOM 2297 C CA . ARG A 1 295 ? 13.337 -1.998 10.988 1 83.96 295 ARG A CA 1
ATOM 2298 C C . ARG A 1 295 ? 13.812 -0.763 10.23 1 83.96 295 ARG A C 1
ATOM 2300 O O . ARG A 1 295 ? 14.305 0.192 10.834 1 83.96 295 ARG A O 1
ATOM 2307 N N . VAL A 1 296 ? 13.703 -0.879 8.911 1 86.62 296 VAL A N 1
ATOM 2308 C CA . VAL A 1 296 ? 14.067 0.268 8.086 1 86.62 296 VAL A CA 1
ATOM 2309 C C . VAL A 1 296 ? 13.196 1.467 8.455 1 86.62 296 VAL A C 1
ATOM 2311 O O . VAL A 1 296 ? 13.706 2.567 8.681 1 86.62 296 VAL A O 1
ATOM 2314 N N . GLY A 1 297 ? 11.884 1.246 8.527 1 87.98 297 GLY A N 1
ATOM 2315 C CA . GLY A 1 297 ? 10.97 2.314 8.902 1 87.98 297 GLY A CA 1
ATOM 2316 C C . GLY A 1 297 ? 11.243 2.876 10.284 1 87.98 297 GLY A C 1
ATOM 2317 O O . GLY A 1 297 ? 11.273 4.094 10.469 1 87.98 297 GLY A O 1
ATOM 2318 N N . LYS A 1 298 ? 11.443 2 11.188 1 89.42 298 LYS A N 1
ATOM 2319 C CA . LYS A 1 298 ? 11.736 2.393 12.564 1 89.42 298 LYS A CA 1
ATOM 2320 C C . LYS A 1 298 ? 13.016 3.22 12.638 1 89.42 298 LYS A C 1
ATOM 2322 O O . LYS A 1 298 ? 13.027 4.306 13.22 1 89.42 298 LYS A O 1
ATOM 2327 N N . ASN A 1 299 ? 14.039 2.699 12.056 1 88.32 299 ASN A N 1
ATOM 2328 C CA . ASN A 1 299 ? 15.335 3.368 12.114 1 88.32 299 ASN A CA 1
ATOM 2329 C C . ASN A 1 299 ? 15.298 4.724 11.415 1 88.32 299 ASN A C 1
ATOM 2331 O O . ASN A 1 299 ? 15.888 5.692 11.897 1 88.32 299 ASN A O 1
ATOM 2335 N N . ALA A 1 300 ? 14.657 4.726 10.278 1 90.12 300 ALA A N 1
ATOM 2336 C CA . ALA A 1 300 ? 14.538 5.986 9.548 1 90.12 300 ALA A CA 1
ATOM 2337 C C . ALA A 1 300 ? 13.87 7.056 10.407 1 90.12 300 ALA A C 1
ATOM 2339 O O . ALA A 1 300 ? 14.352 8.189 10.484 1 90.12 300 ALA A O 1
ATOM 2340 N N . PHE A 1 301 ? 12.832 6.67 11.083 1 92 301 PHE A N 1
ATOM 2341 C CA . PHE A 1 301 ? 12.1 7.614 11.919 1 92 301 PHE A CA 1
ATOM 2342 C C . PHE A 1 301 ? 12.935 8.03 13.124 1 92 301 PHE A C 1
ATOM 2344 O O . PHE A 1 301 ? 12.977 9.209 13.48 1 92 301 PHE A O 1
ATOM 2351 N N . GLU A 1 302 ? 13.548 7.098 13.749 1 90.33 302 GLU A N 1
ATOM 2352 C CA . GLU A 1 302 ? 14.338 7.386 14.942 1 90.33 302 GLU A CA 1
ATOM 2353 C C . GLU A 1 302 ? 15.489 8.337 14.626 1 90.33 302 GLU A C 1
ATOM 2355 O O . GLU A 1 302 ? 15.759 9.269 15.387 1 90.33 302 GLU A O 1
ATOM 2360 N N . ILE A 1 303 ? 16.154 8.06 13.566 1 90.29 303 ILE A N 1
ATOM 2361 C CA . ILE A 1 303 ? 17.245 8.93 13.141 1 90.29 303 ILE A CA 1
ATOM 2362 C C . ILE A 1 303 ? 16.709 10.333 12.865 1 90.29 303 ILE A C 1
ATOM 2364 O O . ILE A 1 303 ? 17.327 11.327 13.252 1 90.29 303 ILE A O 1
ATOM 2368 N N . LEU A 1 304 ? 15.584 10.386 12.199 1 92.79 304 LEU A N 1
ATOM 2369 C CA . LEU A 1 304 ? 14.971 11.674 11.894 1 92.79 304 LEU A CA 1
ATOM 2370 C C . LEU A 1 304 ? 14.614 12.423 13.173 1 92.79 304 LEU A C 1
ATOM 2372 O O . LEU A 1 304 ? 14.849 13.629 13.279 1 92.79 304 LEU A O 1
ATOM 2376 N N . LEU A 1 305 ? 14.031 11.721 14.123 1 91.99 305 LEU A N 1
ATOM 2377 C CA . LEU A 1 305 ? 13.639 12.331 15.39 1 91.99 305 LEU A CA 1
ATOM 2378 C C . LEU A 1 305 ? 14.853 12.896 16.119 1 91.99 305 LEU A C 1
ATOM 2380 O O . LEU A 1 305 ? 14.777 13.97 16.721 1 91.99 305 LEU A O 1
ATOM 2384 N N . GLU A 1 306 ? 15.872 12.122 16.087 1 90.26 306 GLU A N 1
ATOM 2385 C CA . GLU A 1 306 ? 17.108 12.608 16.694 1 90.26 306 GLU A CA 1
ATOM 2386 C C . GLU A 1 306 ? 17.592 13.886 16.014 1 90.26 306 GLU A C 1
ATOM 2388 O O . GLU A 1 306 ? 18.053 14.813 16.682 1 90.26 306 GLU A O 1
ATOM 2393 N N . ARG A 1 307 ? 17.45 13.883 14.71 1 90.11 307 ARG A N 1
ATOM 2394 C CA . ARG A 1 307 ? 17.878 15.046 13.94 1 90.11 307 ARG A CA 1
ATOM 2395 C C . ARG A 1 307 ? 16.986 16.25 14.223 1 90.11 307 ARG A C 1
ATOM 2397 O O . ARG A 1 307 ? 17.45 17.392 14.204 1 90.11 307 ARG A O 1
ATOM 2404 N N . ILE A 1 308 ? 15.758 16.022 14.403 1 89.95 308 ILE A N 1
ATOM 2405 C CA . ILE A 1 308 ? 14.812 17.083 14.729 1 89.95 308 ILE A CA 1
ATOM 2406 C C . ILE A 1 308 ? 15.184 17.711 16.07 1 89.95 308 ILE A C 1
ATOM 2408 O O . ILE A 1 308 ? 15.107 18.931 16.234 1 89.95 308 ILE A O 1
ATOM 2412 N N . LYS A 1 309 ? 15.565 16.894 16.962 1 88.16 309 LYS A N 1
ATOM 2413 C CA . LYS A 1 309 ? 15.925 17.361 18.297 1 88.16 309 LYS A CA 1
ATOM 2414 C C . LYS A 1 309 ? 17.292 18.041 18.291 1 88.16 309 LYS A C 1
ATOM 2416 O O . LYS A 1 309 ? 17.512 19.009 19.022 1 88.16 309 LYS A O 1
ATOM 2421 N N . ASP A 1 310 ? 18.162 17.434 17.501 1 86.45 310 ASP A N 1
ATOM 2422 C CA . ASP A 1 310 ? 19.517 17.96 17.372 1 86.45 310 ASP A CA 1
ATOM 2423 C C . ASP A 1 310 ? 19.954 17.998 15.909 1 86.45 310 ASP A C 1
ATOM 2425 O O . ASP A 1 310 ? 20.5 17.021 15.393 1 86.45 310 ASP A O 1
ATOM 2429 N N . LYS A 1 311 ? 19.891 19.12 15.371 1 77.08 311 LYS A N 1
ATOM 2430 C CA . LYS A 1 311 ? 20.145 19.278 13.942 1 77.08 311 LYS A CA 1
ATOM 2431 C C . LYS A 1 311 ? 21.623 19.079 13.621 1 77.08 311 LYS A C 1
ATOM 2433 O O . LYS A 1 311 ? 21.982 18.794 12.477 1 77.08 311 LYS A O 1
ATOM 2438 N N . GLU A 1 312 ? 22.461 19.153 14.658 1 76.19 312 GLU A N 1
ATOM 2439 C CA . GLU A 1 312 ? 23.901 19.109 14.425 1 76.19 312 GLU A CA 1
ATOM 2440 C C . GLU A 1 312 ? 24.467 17.724 14.725 1 76.19 312 GLU A C 1
ATOM 2442 O O . GLU A 1 312 ? 25.684 17.526 14.7 1 76.19 312 GLU A O 1
ATOM 2447 N N . HIS A 1 313 ? 23.557 16.831 14.97 1 77.62 313 HIS A N 1
ATOM 2448 C CA . HIS A 1 313 ? 24.06 15.494 15.266 1 77.62 313 HIS A CA 1
ATOM 2449 C C . HIS A 1 313 ? 24.821 14.916 14.078 1 77.62 313 HIS A C 1
ATOM 2451 O O . HIS A 1 313 ? 24.588 15.312 12.934 1 77.62 313 HIS A O 1
ATOM 2457 N N . GLU A 1 314 ? 25.788 14.082 14.335 1 78.29 314 GLU A N 1
ATOM 2458 C CA . GLU A 1 314 ? 26.593 13.462 13.287 1 78.29 314 GLU A CA 1
ATOM 2459 C C . GLU A 1 314 ? 25.727 12.631 12.344 1 78.29 314 GLU A C 1
ATOM 2461 O O . GLU A 1 314 ? 24.701 12.086 12.754 1 78.29 314 GLU A O 1
ATOM 2466 N N . LYS A 1 315 ? 26.205 12.692 11.195 1 78.63 315 LYS A N 1
ATOM 2467 C CA . LYS A 1 315 ? 25.533 11.867 10.196 1 78.63 315 LYS A CA 1
ATOM 2468 C C . LYS A 1 315 ? 25.573 10.392 10.584 1 78.63 315 LYS A C 1
ATOM 2470 O O . LYS A 1 315 ? 26.594 9.899 11.066 1 78.63 315 LYS A O 1
ATOM 2475 N N . ARG A 1 316 ? 24.426 9.782 10.505 1 79.14 316 ARG A N 1
ATOM 2476 C CA . ARG A 1 316 ? 24.336 8.353 10.787 1 79.14 316 ARG A CA 1
ATOM 2477 C C . ARG A 1 316 ? 24.017 7.564 9.522 1 79.14 316 ARG A C 1
ATOM 2479 O O . ARG A 1 316 ? 23.245 8.022 8.677 1 79.14 316 ARG A O 1
ATOM 2486 N N . VAL A 1 317 ? 24.76 6.487 9.394 1 77.77 317 VAL A N 1
ATOM 2487 C CA . VAL A 1 317 ? 24.508 5.557 8.298 1 77.77 317 VAL A CA 1
ATOM 2488 C C . VAL A 1 317 ? 24.059 4.209 8.856 1 77.77 317 VAL A C 1
ATOM 2490 O O . VAL A 1 317 ? 24.724 3.636 9.722 1 77.77 317 VAL A O 1
ATOM 2493 N N . PHE A 1 318 ? 22.881 3.825 8.465 1 79.78 318 PHE A N 1
ATOM 2494 C CA . PHE A 1 318 ? 22.387 2.497 8.81 1 79.78 318 PHE A CA 1
ATOM 2495 C C . PHE A 1 318 ? 22.457 1.564 7.607 1 79.78 318 PHE A C 1
ATOM 2497 O O . PHE A 1 318 ? 21.97 1.901 6.525 1 79.78 318 PHE A O 1
ATOM 2504 N N . GLU A 1 319 ? 23.059 0.489 7.848 1 81.22 319 GLU A N 1
ATOM 2505 C CA . GLU A 1 319 ? 23.207 -0.491 6.777 1 81.22 319 GLU A CA 1
ATOM 2506 C C . GLU A 1 319 ? 22.307 -1.702 7.008 1 81.22 319 GLU A C 1
ATOM 2508 O O . GLU A 1 319 ? 22.334 -2.306 8.082 1 81.22 319 GLU A O 1
ATOM 2513 N N . MET A 1 320 ? 21.547 -1.992 6.015 1 83.33 320 MET A N 1
ATOM 2514 C CA . MET A 1 320 ? 20.71 -3.187 6.072 1 83.33 320 MET A CA 1
ATOM 2515 C C . MET A 1 320 ? 21.518 -4.435 5.735 1 83.33 320 MET A C 1
ATOM 2517 O O . MET A 1 320 ? 22.425 -4.387 4.902 1 83.33 320 MET A O 1
ATOM 2521 N N . GLN A 1 321 ? 21.225 -5.486 6.429 1 88.02 321 GLN A N 1
ATOM 2522 C CA . GLN A 1 321 ? 21.856 -6.771 6.149 1 88.02 321 GLN A CA 1
ATOM 2523 C C . GLN A 1 321 ? 20.882 -7.725 5.464 1 88.02 321 GLN A C 1
ATOM 2525 O O . GLN A 1 321 ? 19.995 -8.285 6.111 1 88.02 321 GLN A O 1
ATOM 2530 N N . PRO A 1 322 ? 21.078 -7.909 4.201 1 91.59 322 PRO A N 1
ATOM 2531 C CA . PRO A 1 322 ? 20.183 -8.825 3.489 1 91.59 322 PRO A CA 1
ATOM 2532 C C . PRO A 1 322 ? 20.378 -10.281 3.904 1 91.59 322 PRO A C 1
ATOM 2534 O O . PRO A 1 322 ? 21.482 -10.676 4.286 1 91.59 322 PRO A O 1
ATOM 2537 N N . GLU A 1 323 ? 19.324 -10.975 3.91 1 95.87 323 GLU A N 1
ATOM 2538 C CA . GLU A 1 323 ? 19.321 -12.409 4.183 1 95.87 323 GLU A CA 1
ATOM 2539 C C . GLU A 1 323 ? 18.446 -13.159 3.182 1 95.87 323 GLU A C 1
ATOM 2541 O O . GLU A 1 323 ? 17.452 -12.619 2.691 1 95.87 323 GLU A O 1
ATOM 2546 N N . ILE A 1 324 ? 18.818 -14.396 3.005 1 97.85 324 ILE A N 1
ATOM 2547 C CA . ILE A 1 324 ? 18.028 -15.195 2.075 1 97.85 324 ILE A CA 1
ATOM 2548 C C . ILE A 1 324 ? 16.923 -15.928 2.833 1 97.85 324 ILE A C 1
ATOM 2550 O O . ILE A 1 324 ? 17.142 -16.411 3.946 1 97.85 324 ILE A O 1
ATOM 2554 N N . VAL A 1 325 ? 15.785 -15.931 2.354 1 98.6 325 VAL A N 1
ATOM 2555 C CA . VAL A 1 325 ? 14.66 -16.735 2.822 1 98.6 325 VAL A CA 1
ATOM 2556 C C . VAL A 1 325 ? 14.336 -17.818 1.795 1 98.6 325 VAL A C 1
ATOM 2558 O O . VAL A 1 325 ? 13.895 -17.516 0.684 1 98.6 325 VAL A O 1
ATOM 2561 N N . ILE A 1 326 ? 14.526 -19.025 2.175 1 98.75 326 ILE A N 1
ATOM 2562 C CA . ILE A 1 326 ? 14.415 -20.159 1.263 1 98.75 326 ILE A CA 1
ATOM 2563 C C . ILE A 1 326 ? 12.984 -20.691 1.274 1 98.75 326 ILE A C 1
ATOM 2565 O O . ILE A 1 326 ? 12.418 -20.945 2.34 1 98.75 326 ILE A O 1
ATOM 2569 N N . ARG A 1 327 ? 12.432 -20.827 0.033 1 98.31 327 ARG A N 1
ATOM 2570 C CA . ARG A 1 327 ? 11.119 -21.445 -0.124 1 98.31 327 ARG A CA 1
ATOM 2571 C C . ARG A 1 327 ? 11.111 -22.424 -1.293 1 98.31 327 ARG A C 1
ATOM 2573 O O . ARG A 1 327 ? 11.974 -23.3 -1.382 1 98.31 327 ARG A O 1
ATOM 2580 N N . ASN A 1 328 ? 10.152 -22.219 -2.265 1 98.1 328 ASN A N 1
ATOM 2581 C CA . ASN A 1 328 ? 9.91 -23.375 -3.121 1 98.1 328 ASN A CA 1
ATOM 2582 C C . ASN A 1 328 ? 10.186 -23.055 -4.587 1 98.1 328 ASN A C 1
ATOM 2584 O O . ASN A 1 328 ? 9.77 -23.798 -5.478 1 98.1 328 ASN A O 1
ATOM 2588 N N . THR A 1 329 ? 10.927 -21.964 -4.86 1 98.74 329 THR A N 1
ATOM 2589 C CA . THR A 1 329 ? 11.043 -21.584 -6.263 1 98.74 329 THR A CA 1
ATOM 2590 C C . THR A 1 329 ? 12.444 -21.88 -6.79 1 98.74 329 THR A C 1
ATOM 2592 O O . THR A 1 329 ? 12.799 -21.463 -7.895 1 98.74 329 THR A O 1
ATOM 2595 N N . VAL A 1 330 ? 13.309 -22.565 -6.044 1 98.81 330 VAL A N 1
ATOM 2596 C CA . VAL A 1 330 ? 14.654 -22.9 -6.499 1 98.81 330 VAL A CA 1
ATOM 2597 C C . VAL A 1 330 ? 14.857 -24.413 -6.443 1 98.81 330 VAL A C 1
ATOM 2599 O O . VAL A 1 330 ? 14.701 -25.027 -5.385 1 98.81 330 VAL A O 1
ATOM 2602 N N . LYS A 1 331 ? 15.136 -24.963 -7.534 1 98.48 331 LYS A N 1
ATOM 2603 C CA . LYS A 1 331 ? 15.41 -26.392 -7.649 1 98.48 331 LYS A CA 1
ATOM 2604 C C . LYS A 1 331 ? 16.899 -26.682 -7.48 1 98.48 331 LYS A C 1
ATOM 2606 O O . LYS A 1 331 ? 17.742 -25.952 -8.006 1 98.48 331 LYS A O 1
ATOM 2611 N N . LYS A 1 332 ? 17.218 -27.714 -6.775 1 97.92 332 LYS A N 1
ATOM 2612 C CA . LYS A 1 332 ? 18.586 -28.221 -6.726 1 97.92 332 LYS A CA 1
ATOM 2613 C C . LYS A 1 332 ? 18.893 -29.092 -7.941 1 97.92 332 LYS A C 1
ATOM 2615 O O . LYS A 1 332 ? 18.24 -30.115 -8.159 1 97.92 332 LYS A O 1
ATOM 2620 N N . LEU A 1 333 ? 19.69 -28.856 -8.878 1 96.46 333 LEU A N 1
ATOM 2621 C CA . LEU A 1 333 ? 20.003 -29.61 -10.087 1 96.46 333 LEU A CA 1
ATOM 2622 C C . LEU A 1 333 ? 21.016 -30.711 -9.795 1 96.46 333 LEU A C 1
ATOM 2624 O O . LEU A 1 333 ? 21.048 -31.731 -10.488 1 96.46 333 LEU A O 1
ATOM 2628 N N . ASN A 1 334 ? 22.073 -30.683 -8.826 1 76.13 334 ASN A N 1
ATOM 2629 C CA . ASN A 1 334 ? 23.058 -31.714 -8.517 1 76.13 334 ASN A CA 1
ATOM 2630 C C . ASN A 1 334 ? 23.309 -31.817 -7.015 1 76.13 334 ASN A C 1
ATOM 2632 O O . ASN A 1 334 ? 23.199 -30.825 -6.293 1 76.13 334 ASN A O 1
ATOM 2636 N N . MET B 1 1 ? 13.763 28.721 10.323 1 66.56 1 MET B N 1
ATOM 2637 C CA . MET B 1 1 ? 13.192 29.078 9.027 1 66.56 1 MET B CA 1
ATOM 2638 C C . MET B 1 1 ? 12.934 30.579 8.942 1 66.56 1 MET B C 1
ATOM 2640 O O . MET B 1 1 ? 12.631 31.219 9.95 1 66.56 1 MET B O 1
ATOM 2644 N N . ALA B 1 2 ? 13.342 31.119 7.825 1 78.09 2 ALA B N 1
ATOM 2645 C CA . ALA B 1 2 ? 13.145 32.555 7.647 1 78.09 2 ALA B CA 1
ATOM 2646 C C . ALA B 1 2 ? 11.676 32.931 7.815 1 78.09 2 ALA B C 1
ATOM 2648 O O . ALA B 1 2 ? 10.786 32.181 7.408 1 78.09 2 ALA B O 1
ATOM 2649 N N . THR B 1 3 ? 11.415 33.95 8.51 1 81.82 3 THR B N 1
ATOM 2650 C CA . THR B 1 3 ? 10.06 34.444 8.729 1 81.82 3 THR B CA 1
ATOM 2651 C C . THR B 1 3 ? 9.75 35.606 7.79 1 81.82 3 THR B C 1
ATOM 2653 O O . THR B 1 3 ? 10.643 36.119 7.113 1 81.82 3 THR B O 1
ATOM 2656 N N . ILE B 1 4 ? 8.542 35.847 7.842 1 86.34 4 ILE B N 1
ATOM 2657 C CA . ILE B 1 4 ? 8.111 36.977 7.027 1 86.34 4 ILE B CA 1
ATOM 2658 C C . ILE B 1 4 ? 8.826 38.246 7.483 1 86.34 4 ILE B C 1
ATOM 2660 O O . ILE B 1 4 ? 9.117 39.128 6.671 1 86.34 4 ILE B O 1
ATOM 2664 N N . LYS B 1 5 ? 9.168 38.29 8.751 1 89.49 5 LYS B N 1
ATOM 2665 C CA . LYS B 1 5 ? 9.9 39.434 9.287 1 89.49 5 LYS B CA 1
ATOM 2666 C C . LYS B 1 5 ? 11.316 39.495 8.722 1 89.49 5 LYS B C 1
ATOM 2668 O O . LYS B 1 5 ? 11.833 40.579 8.445 1 89.49 5 LYS B O 1
ATOM 2673 N N . ASP B 1 6 ? 11.864 38.338 8.524 1 91.53 6 ASP B N 1
ATOM 2674 C CA . ASP B 1 6 ? 13.206 38.269 7.953 1 91.53 6 ASP B CA 1
ATOM 2675 C C . ASP B 1 6 ? 13.216 38.772 6.512 1 91.53 6 ASP B C 1
ATOM 2677 O O . ASP B 1 6 ? 14.128 39.497 6.108 1 91.53 6 ASP B O 1
ATOM 2681 N N . VAL B 1 7 ? 12.215 38.348 5.834 1 92.77 7 VAL B N 1
ATOM 2682 C CA . VAL B 1 7 ? 12.09 38.777 4.444 1 92.77 7 VAL B CA 1
ATOM 2683 C C . VAL B 1 7 ? 11.891 40.29 4.386 1 92.77 7 VAL B C 1
ATOM 2685 O O . VAL B 1 7 ? 12.514 40.973 3.57 1 92.77 7 VAL B O 1
ATOM 2688 N N . ALA B 1 8 ? 11.061 40.761 5.226 1 94.09 8 ALA B N 1
ATOM 2689 C CA . ALA B 1 8 ? 10.78 42.193 5.277 1 94.09 8 ALA B CA 1
ATOM 2690 C C . ALA B 1 8 ? 12.043 42.99 5.588 1 94.09 8 ALA B C 1
ATOM 2692 O O . ALA B 1 8 ? 12.313 44.011 4.952 1 94.09 8 ALA B O 1
ATOM 2693 N N . ARG B 1 9 ? 12.765 42.523 6.507 1 94.51 9 ARG B N 1
ATOM 2694 C CA . ARG B 1 9 ? 14.011 43.164 6.917 1 94.51 9 ARG B CA 1
ATOM 2695 C C . ARG B 1 9 ? 15.019 43.182 5.772 1 94.51 9 ARG B C 1
ATOM 2697 O O . ARG B 1 9 ? 15.614 44.221 5.479 1 94.51 9 ARG B O 1
ATOM 2704 N N . LEU B 1 10 ? 15.138 42.075 5.162 1 94.59 10 LEU B N 1
ATOM 2705 C CA . LEU B 1 10 ? 16.121 41.963 4.09 1 94.59 10 LEU B CA 1
ATOM 2706 C C . LEU B 1 10 ? 15.71 42.803 2.886 1 94.59 10 LEU B C 1
ATOM 2708 O O . LEU B 1 10 ? 16.561 43.387 2.212 1 94.59 10 LEU B O 1
ATOM 2712 N N . ALA B 1 11 ? 14.463 42.804 2.615 1 94.89 11 ALA B N 1
ATOM 2713 C CA . ALA B 1 11 ? 13.942 43.533 1.462 1 94.89 11 ALA B CA 1
ATOM 2714 C C . ALA B 1 11 ? 13.763 45.014 1.784 1 94.89 11 ALA B C 1
ATOM 2716 O O . ALA B 1 11 ? 13.589 45.836 0.881 1 94.89 11 ALA B O 1
ATOM 2717 N N . GLY B 1 12 ? 13.769 45.419 3.036 1 94.77 12 GLY B N 1
ATOM 2718 C CA . GLY B 1 12 ? 13.605 46.802 3.457 1 94.77 12 GLY B CA 1
ATOM 2719 C C . GLY B 1 12 ? 12.171 47.286 3.367 1 94.77 12 GLY B C 1
ATOM 2720 O O . GLY B 1 12 ? 11.919 48.425 2.967 1 94.77 12 GLY B O 1
ATOM 2721 N N . VAL B 1 13 ? 11.265 46.406 3.575 1 95.33 13 VAL B N 1
ATOM 2722 C CA . VAL B 1 13 ? 9.851 46.755 3.499 1 95.33 13 VAL B CA 1
ATOM 2723 C C . VAL B 1 13 ? 9.121 46.225 4.731 1 95.33 13 VAL B C 1
ATOM 2725 O O . VAL B 1 13 ? 9.732 45.599 5.601 1 95.33 13 VAL B O 1
ATOM 2728 N N . SER B 1 14 ? 7.856 46.604 4.865 1 92.86 14 SER B N 1
ATOM 2729 C CA . SER B 1 14 ? 7.042 46.097 5.965 1 92.86 14 SER B CA 1
ATOM 2730 C C . SER B 1 14 ? 6.61 44.656 5.715 1 92.86 14 SER B C 1
ATOM 2732 O O . SER B 1 14 ? 6.609 44.192 4.572 1 92.86 14 SER B O 1
ATOM 2734 N N . THR B 1 15 ? 6.217 43.897 6.81 1 91.87 15 THR B N 1
ATOM 2735 C CA . THR B 1 15 ? 5.71 42.534 6.695 1 91.87 15 THR B CA 1
ATOM 2736 C C . THR B 1 15 ? 4.43 42.501 5.865 1 91.87 15 THR B C 1
ATOM 2738 O O . THR B 1 15 ? 4.194 41.552 5.115 1 91.87 15 THR B O 1
ATOM 2741 N N . THR B 1 16 ? 3.661 43.564 5.899 1 90.81 16 THR B N 1
ATOM 2742 C CA . THR B 1 16 ? 2.427 43.671 5.13 1 90.81 16 THR B CA 1
ATOM 2743 C C . THR B 1 16 ? 2.724 43.737 3.635 1 90.81 16 THR B C 1
ATOM 2745 O O . THR B 1 16 ? 2.026 43.118 2.829 1 90.81 16 THR B O 1
ATOM 2748 N N . THR B 1 17 ? 3.736 44.495 3.369 1 91.8 17 THR B N 1
ATOM 2749 C CA . THR B 1 17 ? 4.139 44.61 1.972 1 91.8 17 THR B CA 1
ATOM 2750 C C . THR B 1 17 ? 4.593 43.259 1.427 1 91.8 17 THR B C 1
ATOM 2752 O O . THR B 1 17 ? 4.254 42.892 0.3 1 91.8 17 THR B O 1
ATOM 2755 N N . VAL B 1 18 ? 5.326 42.548 2.278 1 92.21 18 VAL B N 1
ATOM 2756 C CA . VAL B 1 18 ? 5.781 41.219 1.884 1 92.21 18 VAL B CA 1
ATOM 2757 C C . VAL B 1 18 ? 4.576 40.318 1.619 1 92.21 18 VAL B C 1
ATOM 2759 O O . VAL B 1 18 ? 4.53 39.615 0.607 1 92.21 18 VAL B O 1
ATOM 2762 N N . SER B 1 19 ? 3.627 40.382 2.477 1 87.45 19 SER B N 1
ATOM 2763 C CA . SER B 1 19 ? 2.425 39.563 2.362 1 87.45 19 SER B CA 1
ATOM 2764 C C . SER B 1 19 ? 1.673 39.863 1.07 1 87.45 19 SER B C 1
ATOM 2766 O O . SER B 1 19 ? 1.247 38.945 0.366 1 87.45 19 SER B O 1
ATOM 2768 N N . HIS B 1 20 ? 1.627 41.117 0.706 1 89.69 20 HIS B N 1
ATOM 2769 C CA . HIS B 1 20 ? 0.921 41.513 -0.508 1 89.69 20 HIS B CA 1
ATOM 2770 C C . HIS B 1 20 ? 1.663 41.045 -1.755 1 89.69 20 HIS B C 1
ATOM 2772 O O . HIS B 1 20 ? 1.038 40.646 -2.741 1 89.69 20 HIS B O 1
ATOM 2778 N N . VAL B 1 21 ? 2.909 41.067 -1.702 1 90.39 21 VAL B N 1
ATOM 2779 C CA . VAL B 1 21 ? 3.712 40.676 -2.856 1 90.39 21 VAL B CA 1
ATOM 2780 C C . VAL B 1 21 ? 3.597 39.17 -3.08 1 90.39 21 VAL B C 1
ATOM 2782 O O . VAL B 1 21 ? 3.37 38.72 -4.206 1 90.39 21 VAL B O 1
ATOM 2785 N N . ILE B 1 22 ? 3.676 38.455 -1.977 1 86.6 22 ILE B N 1
ATOM 2786 C CA . ILE B 1 22 ? 3.724 36.999 -2.052 1 86.6 22 ILE B CA 1
ATOM 2787 C C . ILE B 1 22 ? 2.34 36.455 -2.401 1 86.6 22 ILE B C 1
ATOM 2789 O O . ILE B 1 22 ? 2.217 35.511 -3.186 1 86.6 22 ILE B O 1
ATOM 2793 N N . ASN B 1 23 ? 1.312 37.092 -1.912 1 80.18 23 ASN B N 1
ATOM 2794 C CA . ASN B 1 23 ? -0.044 36.587 -2.1 1 80.18 23 ASN B CA 1
ATOM 2795 C C . ASN B 1 23 ? -0.772 37.334 -3.214 1 80.18 23 ASN B C 1
ATOM 2797 O O . ASN B 1 23 ? -1.912 37.005 -3.547 1 80.18 23 ASN B O 1
ATOM 2801 N N . LYS B 1 24 ? -0.147 38.265 -3.73 1 83.36 24 LYS B N 1
ATOM 2802 C CA . LYS B 1 24 ? -0.671 39.069 -4.831 1 83.36 24 LYS B CA 1
ATOM 2803 C C . LYS B 1 24 ? -2.055 39.62 -4.499 1 83.36 24 LYS B C 1
ATOM 2805 O O . LYS B 1 24 ? -2.985 39.499 -5.298 1 83.36 24 LYS B O 1
ATOM 2810 N N . THR B 1 25 ? -2.165 40.068 -3.33 1 81.3 25 THR B N 1
ATOM 2811 C CA . THR B 1 25 ? -3.476 40.513 -2.87 1 81.3 25 THR B CA 1
ATOM 2812 C C . THR B 1 25 ? -3.683 41.994 -3.178 1 81.3 25 THR B C 1
ATOM 2814 O O . THR B 1 25 ? -4.813 42.485 -3.158 1 81.3 25 THR B O 1
ATOM 2817 N N . ARG B 1 26 ? -2.596 42.869 -3.344 1 85.1 26 ARG B N 1
ATOM 2818 C CA . ARG B 1 26 ? -2.654 44.279 -3.715 1 85.1 26 ARG B CA 1
ATOM 2819 C C . ARG B 1 26 ? -1.525 44.639 -4.676 1 85.1 26 ARG B C 1
ATOM 2821 O O . ARG B 1 26 ? -0.548 43.897 -4.8 1 85.1 26 ARG B O 1
ATOM 2828 N N . PHE B 1 27 ? -1.701 45.728 -5.376 1 88 27 PHE B N 1
ATOM 2829 C CA . PHE B 1 27 ? -0.663 46.194 -6.289 1 88 27 PHE B CA 1
ATOM 2830 C C . PHE B 1 27 ? 0.543 46.714 -5.516 1 88 27 PHE B C 1
ATOM 2832 O O . PHE B 1 27 ? 0.396 47.512 -4.588 1 88 27 PHE B O 1
ATOM 2839 N N . VAL B 1 28 ? 1.648 46.171 -5.801 1 90.32 28 VAL B N 1
ATOM 2840 C CA . VAL B 1 28 ? 2.929 46.634 -5.279 1 90.32 28 VAL B CA 1
ATOM 2841 C C . VAL B 1 28 ? 3.872 46.959 -6.436 1 90.32 28 VAL B C 1
ATOM 2843 O O . VAL B 1 28 ? 3.873 46.267 -7.457 1 90.32 28 VAL B O 1
ATOM 2846 N N . ALA B 1 29 ? 4.564 48.109 -6.335 1 92.48 29 ALA B N 1
ATOM 2847 C CA . ALA B 1 29 ? 5.473 48.557 -7.387 1 92.48 29 ALA B CA 1
ATOM 2848 C C . ALA B 1 29 ? 6.452 47.452 -7.774 1 92.48 29 ALA B C 1
ATOM 2850 O O . ALA B 1 29 ? 6.881 46.669 -6.924 1 92.48 29 ALA B O 1
ATOM 2851 N N . GLU B 1 30 ? 6.814 47.362 -9.024 1 92.11 30 GLU B N 1
ATOM 2852 C CA . GLU B 1 30 ? 7.651 46.309 -9.59 1 92.11 30 GLU B CA 1
ATOM 2853 C C . GLU B 1 30 ? 8.988 46.215 -8.86 1 92.11 30 GLU B C 1
ATOM 2855 O O . GLU B 1 30 ? 9.48 45.117 -8.593 1 92.11 30 GLU B O 1
ATOM 2860 N N . ALA B 1 31 ? 9.581 47.404 -8.646 1 93.03 31 ALA B N 1
ATOM 2861 C CA . ALA B 1 31 ? 10.874 47.427 -7.967 1 93.03 31 ALA B CA 1
ATOM 2862 C C . ALA B 1 31 ? 10.784 46.77 -6.592 1 93.03 31 ALA B C 1
ATOM 2864 O O . ALA B 1 31 ? 11.687 46.035 -6.188 1 93.03 31 ALA B O 1
ATOM 2865 N N . THR B 1 32 ? 9.768 47.093 -5.905 1 93.81 32 THR B N 1
ATOM 2866 C CA . THR B 1 32 ? 9.542 46.524 -4.581 1 93.81 32 THR B CA 1
ATOM 2867 C C . THR B 1 32 ? 9.287 45.022 -4.674 1 93.81 32 THR B C 1
ATOM 2869 O O . THR B 1 32 ? 9.759 44.254 -3.833 1 93.81 32 THR B O 1
ATOM 2872 N N . GLN B 1 33 ? 8.545 44.533 -5.607 1 94.82 33 GLN B N 1
ATOM 2873 C CA . GLN B 1 33 ? 8.279 43.115 -5.828 1 94.82 33 GLN B CA 1
ATOM 2874 C C . GLN B 1 33 ? 9.575 42.339 -6.042 1 94.82 33 GLN B C 1
ATOM 2876 O O . GLN B 1 33 ? 9.755 41.255 -5.482 1 94.82 33 GLN B O 1
ATOM 2881 N N . GLU B 1 34 ? 10.365 42.9 -6.821 1 94.26 34 GLU B N 1
ATOM 2882 C CA . GLU B 1 34 ? 11.635 42.247 -7.122 1 94.26 34 GLU B CA 1
ATOM 2883 C C . GLU B 1 34 ? 12.487 42.09 -5.866 1 94.26 34 GLU B C 1
ATOM 2885 O O . GLU B 1 34 ? 13.121 41.052 -5.665 1 94.26 34 GLU B O 1
ATOM 2890 N N . LYS B 1 35 ? 12.564 43.206 -5.119 1 94.03 35 LYS B N 1
ATOM 2891 C CA . LYS B 1 35 ? 13.325 43.16 -3.874 1 94.03 35 LYS B CA 1
ATOM 2892 C C . LYS B 1 35 ? 12.8 42.066 -2.948 1 94.03 35 LYS B C 1
ATOM 2894 O O . LYS B 1 35 ? 13.582 41.328 -2.346 1 94.03 35 LYS B O 1
ATOM 2899 N N . VAL B 1 36 ? 11.544 42.028 -2.852 1 94.12 36 VAL B N 1
ATOM 2900 C CA . VAL B 1 36 ? 10.902 41.055 -1.975 1 94.12 36 VAL B CA 1
ATOM 2901 C C . VAL B 1 36 ? 11.174 39.642 -2.484 1 94.12 36 VAL B C 1
ATOM 2903 O O . VAL B 1 36 ? 11.536 38.755 -1.707 1 94.12 36 VAL B O 1
ATOM 2906 N N . MET B 1 37 ? 11.072 39.428 -3.718 1 92.85 37 MET B N 1
ATOM 2907 C CA . MET B 1 37 ? 11.259 38.097 -4.289 1 92.85 37 MET B CA 1
ATOM 2908 C C . MET B 1 37 ? 12.713 37.653 -4.17 1 92.85 37 MET B C 1
ATOM 2910 O O . MET B 1 37 ? 12.99 36.47 -3.964 1 92.85 37 MET B O 1
ATOM 2914 N N . LYS B 1 38 ? 13.587 38.562 -4.378 1 92.44 38 LYS B N 1
ATOM 2915 C CA . LYS B 1 38 ? 15 38.256 -4.175 1 92.44 38 LYS B CA 1
ATOM 2916 C C . LYS B 1 38 ? 15.266 37.811 -2.74 1 92.44 38 LYS B C 1
ATOM 2918 O O . LYS B 1 38 ? 16.028 36.87 -2.507 1 92.44 38 LYS B O 1
ATOM 2923 N N . ALA B 1 39 ? 14.68 38.555 -1.841 1 92.26 39 ALA B N 1
ATOM 2924 C CA . ALA B 1 39 ? 14.817 38.2 -0.431 1 92.26 39 ALA B CA 1
ATOM 2925 C C . ALA B 1 39 ? 14.215 36.826 -0.151 1 92.26 39 ALA B C 1
ATOM 2927 O O . ALA B 1 39 ? 14.779 36.038 0.611 1 92.26 39 ALA B O 1
ATOM 2928 N N . VAL B 1 40 ? 13.074 36.581 -0.764 1 88.21 40 VAL B N 1
ATOM 2929 C CA . VAL B 1 40 ? 12.397 35.295 -0.628 1 88.21 40 VAL B CA 1
ATOM 2930 C C . VAL B 1 40 ? 13.308 34.176 -1.129 1 88.21 40 VAL B C 1
ATOM 2932 O O . VAL B 1 40 ? 13.436 33.135 -0.481 1 88.21 40 VAL B O 1
ATOM 2935 N N . ASP B 1 41 ? 13.905 34.427 -2.147 1 86.02 41 ASP B N 1
ATOM 2936 C CA . ASP B 1 41 ? 14.793 33.44 -2.751 1 86.02 41 ASP B CA 1
ATOM 2937 C C . ASP B 1 41 ? 16.052 33.245 -1.909 1 86.02 41 ASP B C 1
ATOM 2939 O O . ASP B 1 41 ? 16.475 32.113 -1.667 1 86.02 41 ASP B O 1
ATOM 2943 N N . GLU B 1 42 ? 16.588 34.346 -1.525 1 86.85 42 GLU B N 1
ATOM 2944 C CA . GLU B 1 42 ? 17.837 34.307 -0.771 1 86.85 42 GLU B CA 1
ATOM 2945 C C . GLU B 1 42 ? 17.653 33.598 0.568 1 86.85 42 GLU B C 1
ATOM 2947 O O . GLU B 1 42 ? 18.544 32.879 1.024 1 86.85 42 GLU B O 1
ATOM 2952 N N . LEU B 1 43 ? 16.513 33.846 1.086 1 85.73 43 LEU B N 1
ATOM 2953 C CA . LEU B 1 43 ? 16.261 33.281 2.407 1 85.73 43 LEU B CA 1
ATOM 2954 C C . LEU B 1 43 ? 15.555 31.934 2.297 1 85.73 43 LEU B C 1
ATOM 2956 O O . LEU B 1 43 ? 15.283 31.286 3.311 1 85.73 43 LEU B O 1
ATOM 2960 N N . ASN B 1 44 ? 15.211 31.565 1.059 1 80.66 44 ASN B N 1
ATOM 2961 C CA . ASN B 1 44 ? 14.412 30.364 0.842 1 80.66 44 ASN B CA 1
ATOM 2962 C C . ASN B 1 44 ? 13.14 30.377 1.685 1 80.66 44 ASN B C 1
ATOM 2964 O O . ASN B 1 44 ? 12.84 29.405 2.38 1 80.66 44 ASN B O 1
ATOM 2968 N N . TYR B 1 45 ? 12.641 31.565 1.624 1 81.92 45 TYR B N 1
ATOM 2969 C CA . TYR B 1 45 ? 11.45 31.789 2.437 1 81.92 45 TYR B CA 1
ATOM 2970 C C . TYR B 1 45 ? 10.221 31.164 1.787 1 81.92 45 TYR B C 1
ATOM 2972 O O . TYR B 1 45 ? 10 31.321 0.584 1 81.92 45 TYR B O 1
ATOM 2980 N N . ALA B 1 46 ? 9.537 30.395 2.592 1 79.93 46 ALA B N 1
ATOM 2981 C CA . ALA B 1 46 ? 8.216 29.912 2.2 1 79.93 46 ALA B CA 1
ATOM 2982 C C . ALA B 1 46 ? 7.141 30.41 3.163 1 79.93 46 ALA B C 1
ATOM 2984 O O . ALA B 1 46 ? 7.324 30.369 4.382 1 79.93 46 ALA B O 1
ATOM 2985 N N . PRO B 1 47 ? 6.025 31.026 2.54 1 80.29 47 PRO B N 1
ATOM 2986 C CA . PRO B 1 47 ? 4.932 31.453 3.416 1 80.29 47 PRO B CA 1
ATOM 2987 C C . PRO B 1 47 ? 4.425 30.33 4.318 1 80.29 47 PRO B C 1
ATOM 2989 O O . PRO B 1 47 ? 4.383 29.17 3.901 1 80.29 47 PRO B O 1
ATOM 2992 N N . SER B 1 48 ? 4.185 30.707 5.552 1 80.53 48 SER B N 1
ATOM 2993 C CA . SER B 1 48 ? 3.744 29.708 6.52 1 80.53 48 SER B CA 1
ATOM 2994 C C . SER B 1 48 ? 2.283 29.33 6.298 1 80.53 48 SER B C 1
ATOM 2996 O O . SER B 1 48 ? 1.385 30.144 6.521 1 80.53 48 SER B O 1
ATOM 2998 N N . ALA B 1 49 ? 2.126 28.144 5.822 1 80.8 49 ALA B N 1
ATOM 2999 C CA . ALA B 1 49 ? 0.762 27.636 5.702 1 80.8 49 ALA B CA 1
ATOM 3000 C C . ALA B 1 49 ? 0.08 27.571 7.065 1 80.8 49 ALA B C 1
ATOM 3002 O O . ALA B 1 49 ? -1.134 27.762 7.168 1 80.8 49 ALA B O 1
ATOM 3003 N N . VAL B 1 50 ? 0.857 27.377 8.041 1 81.39 50 VAL B N 1
ATOM 3004 C CA . VAL B 1 50 ? 0.343 27.297 9.404 1 81.39 50 VAL B CA 1
ATOM 3005 C C . VAL B 1 50 ? -0.261 28.64 9.809 1 81.39 50 VAL B C 1
ATOM 3007 O O . VAL B 1 50 ? -1.383 28.695 10.317 1 81.39 50 VAL B O 1
ATOM 3010 N N . ALA B 1 51 ? 0.478 29.656 9.545 1 76.4 51 ALA B N 1
ATOM 3011 C CA . ALA B 1 51 ? -0.014 30.992 9.871 1 76.4 51 ALA B CA 1
ATOM 3012 C C . ALA B 1 51 ? -1.246 31.34 9.039 1 76.4 51 ALA B C 1
ATOM 3014 O O . ALA B 1 51 ? -2.212 31.906 9.556 1 76.4 51 ALA B O 1
ATOM 3015 N N . ARG B 1 52 ? -1.106 30.995 7.86 1 79.1 52 ARG B N 1
ATOM 3016 C CA . ARG B 1 52 ? -2.213 31.266 6.949 1 79.1 52 ARG B CA 1
ATOM 3017 C C . ARG B 1 52 ? -3.47 30.515 7.376 1 79.1 52 ARG B C 1
ATOM 3019 O O . ARG B 1 52 ? -4.583 31.026 7.235 1 79.1 52 ARG B O 1
ATOM 3026 N N . SER B 1 53 ? -3.305 29.308 7.83 1 81.6 53 SER B N 1
ATOM 3027 C CA . SER B 1 53 ? -4.428 28.456 8.21 1 81.6 53 SER B CA 1
ATOM 3028 C C . SER B 1 53 ? -5.227 29.072 9.353 1 81.6 53 SER B C 1
ATOM 3030 O O . SER B 1 53 ? -6.445 28.896 9.431 1 81.6 53 SER B O 1
ATOM 3032 N N . LEU B 1 54 ? -4.598 29.826 10.216 1 75.33 54 LEU B N 1
ATOM 3033 C CA . LEU B 1 54 ? -5.269 30.488 11.33 1 75.33 54 LEU B CA 1
ATOM 3034 C C . LEU B 1 54 ? -6.173 31.61 10.83 1 75.33 54 LEU B C 1
ATOM 3036 O O . LEU B 1 54 ? -7.266 31.816 11.362 1 75.33 54 LEU B O 1
ATOM 3040 N N . LYS B 1 55 ? -5.715 32.188 9.789 1 70.01 55 LYS B N 1
ATOM 3041 C CA . LYS B 1 55 ? -6.47 33.303 9.226 1 70.01 55 LYS B CA 1
ATOM 3042 C C . LYS B 1 55 ? -7.622 32.805 8.358 1 70.01 55 LYS B C 1
ATOM 3044 O O . LYS B 1 55 ? -8.745 33.304 8.461 1 70.01 55 LYS B O 1
ATOM 3049 N N . CYS B 1 56 ? -7.337 31.886 7.558 1 74.14 56 CYS B N 1
ATOM 3050 C CA . CYS B 1 56 ? -8.305 31.445 6.559 1 74.14 56 CYS B CA 1
ATOM 3051 C C . CYS B 1 56 ? -9.151 30.294 7.091 1 74.14 56 CYS B C 1
ATOM 3053 O O . CYS B 1 56 ? -10.114 29.876 6.445 1 74.14 56 CYS B O 1
ATOM 3055 N N . ASN B 1 57 ? -8.902 29.788 8.191 1 78.21 57 ASN B N 1
ATOM 3056 C CA . ASN B 1 57 ? -9.612 28.682 8.824 1 78.21 57 ASN B CA 1
ATOM 3057 C C . ASN B 1 57 ? -9.604 27.435 7.945 1 78.21 57 ASN B C 1
ATOM 3059 O O . ASN B 1 57 ? -10.641 26.797 7.755 1 78.21 57 ASN B O 1
ATOM 3063 N N . SER B 1 58 ? -8.545 27.24 7.232 1 87.81 58 SER B N 1
ATOM 3064 C CA . SER B 1 58 ? -8.312 26.061 6.404 1 87.81 58 SER B CA 1
ATOM 3065 C C . SER B 1 58 ? -6.845 25.647 6.431 1 87.81 58 SER B C 1
ATOM 3067 O O . SER B 1 58 ? -5.954 26.499 6.411 1 87.81 58 SER B O 1
ATOM 3069 N N . THR B 1 59 ? -6.611 24.455 6.515 1 91 59 THR B N 1
ATOM 3070 C CA . THR B 1 59 ? -5.241 23.952 6.524 1 91 59 THR B CA 1
ATOM 3071 C C . THR B 1 59 ? -4.912 23.255 5.207 1 91 59 THR B C 1
ATOM 3073 O O . THR B 1 59 ? -3.775 22.829 4.992 1 91 59 THR B O 1
ATOM 3076 N N . ARG B 1 60 ? -5.858 23.058 4.305 1 93.27 60 ARG B N 1
ATOM 3077 C CA . ARG B 1 60 ? -5.712 22.302 3.065 1 93.27 60 ARG B CA 1
ATOM 3078 C C . ARG B 1 60 ? -5.146 20.912 3.335 1 93.27 60 ARG B C 1
ATOM 3080 O O . ARG B 1 60 ? -4.223 20.468 2.649 1 93.27 60 ARG B O 1
ATOM 3087 N N . THR B 1 61 ? -5.664 20.336 4.381 1 95.04 61 THR B N 1
ATOM 3088 C CA . THR B 1 61 ? -5.235 19.004 4.794 1 95.04 61 THR B CA 1
ATOM 3089 C C . THR B 1 61 ? -6.434 18.073 4.951 1 95.04 61 THR B C 1
ATOM 3091 O O . THR B 1 61 ? -7.47 18.472 5.486 1 95.04 61 THR B O 1
ATOM 3094 N N . ILE B 1 62 ? -6.288 16.916 4.415 1 96.77 62 ILE B N 1
ATOM 3095 C CA . ILE B 1 62 ? -7.31 15.881 4.533 1 96.77 62 ILE B CA 1
ATOM 3096 C C . ILE B 1 62 ? -6.767 14.709 5.347 1 96.77 62 ILE B C 1
ATOM 3098 O O . ILE B 1 62 ? -5.634 14.271 5.136 1 96.77 62 ILE B O 1
ATOM 3102 N N . GLY B 1 63 ? -7.507 14.287 6.357 1 97.04 63 GLY B N 1
ATOM 3103 C CA . GLY B 1 63 ? -7.185 13.057 7.063 1 97.04 63 GLY B CA 1
ATOM 3104 C C . GLY B 1 63 ? -7.853 11.834 6.464 1 97.04 63 GLY B C 1
ATOM 3105 O O . GLY B 1 63 ? -9.013 11.894 6.049 1 97.04 63 GLY B O 1
ATOM 3106 N N . MET B 1 64 ? -7.109 10.765 6.45 1 96.12 64 MET B N 1
ATOM 3107 C CA . MET B 1 64 ? -7.682 9.514 5.962 1 96.12 64 MET B CA 1
ATOM 3108 C C . MET B 1 64 ? -7.448 8.383 6.957 1 96.12 64 MET B C 1
ATOM 3110 O O . MET B 1 64 ? -6.303 8.02 7.232 1 96.12 64 MET B O 1
ATOM 3114 N N . LEU B 1 65 ? -8.526 7.852 7.497 1 94.81 65 LEU B N 1
ATOM 3115 C CA . LEU B 1 65 ? -8.499 6.675 8.359 1 94.81 65 LEU B CA 1
ATOM 3116 C C . LEU B 1 65 ? -8.632 5.397 7.538 1 94.81 65 LEU B C 1
ATOM 3118 O O . LEU B 1 65 ? -9.602 5.23 6.795 1 94.81 65 LEU B O 1
ATOM 3122 N N . VAL B 1 66 ? -7.669 4.573 7.652 1 93.52 66 VAL B N 1
ATOM 3123 C CA . VAL B 1 66 ? -7.721 3.31 6.922 1 93.52 66 VAL B CA 1
ATOM 3124 C C . VAL B 1 66 ? -7.42 2.152 7.871 1 93.52 66 VAL B C 1
ATOM 3126 O O . VAL B 1 66 ? -6.647 2.304 8.82 1 93.52 66 VAL B O 1
ATOM 3129 N N . THR B 1 67 ? -7.94 0.993 7.608 1 89.68 67 THR B N 1
ATOM 3130 C CA . THR B 1 67 ? -7.682 -0.183 8.432 1 89.68 67 THR B CA 1
ATOM 3131 C C . THR B 1 67 ? -6.253 -0.679 8.232 1 89.68 67 THR B C 1
ATOM 3133 O O . THR B 1 67 ? -5.527 -0.906 9.203 1 89.68 67 THR B O 1
ATOM 3136 N N . GLN B 1 68 ? -5.922 -0.863 6.963 1 89.07 68 GLN B N 1
ATOM 3137 C CA . GLN B 1 68 ? -4.608 -1.419 6.656 1 89.07 68 GLN B CA 1
ATOM 3138 C C . GLN B 1 68 ? -4.087 -0.896 5.321 1 89.07 68 GLN B C 1
ATOM 3140 O O . GLN B 1 68 ? -4.451 -1.411 4.261 1 89.07 68 GLN B O 1
ATOM 3145 N N . SER B 1 69 ? -3.08 -0.123 5.416 1 90.57 69 SER B N 1
ATOM 3146 C CA . SER B 1 69 ? -2.557 0.491 4.2 1 90.57 69 SER B CA 1
ATOM 3147 C C . SER B 1 69 ? -1.754 -0.509 3.376 1 90.57 69 SER B C 1
ATOM 3149 O O . SER B 1 69 ? -1.464 -0.265 2.203 1 90.57 69 SER B O 1
ATOM 3151 N N . THR B 1 70 ? -1.393 -1.691 3.922 1 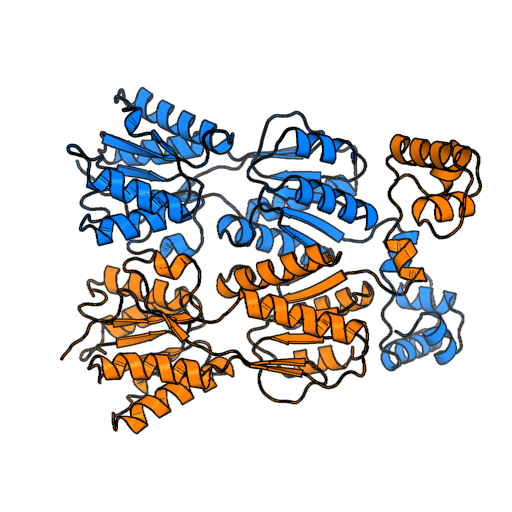91.49 70 THR B N 1
ATOM 3152 C CA . THR B 1 70 ? -0.579 -2.67 3.211 1 91.49 70 THR B CA 1
ATOM 3153 C C . THR B 1 70 ? -1.454 -3.586 2.361 1 91.49 70 THR B C 1
ATOM 3155 O O . THR B 1 70 ? -0.949 -4.326 1.514 1 91.49 70 THR B O 1
ATOM 3158 N N . ASN B 1 71 ? -2.754 -3.501 2.64 1 90.39 71 ASN B N 1
ATOM 3159 C CA . ASN B 1 71 ? -3.683 -4.193 1.753 1 90.39 71 ASN B CA 1
ATOM 3160 C C . ASN B 1 71 ? -3.734 -3.54 0.375 1 90.39 71 ASN B C 1
ATOM 3162 O O . ASN B 1 71 ? -3.911 -2.326 0.265 1 90.39 71 ASN B O 1
ATOM 3166 N N . LEU B 1 72 ? -3.638 -4.304 -0.647 1 92.09 72 LEU B N 1
ATOM 3167 C CA . LEU B 1 72 ? -3.472 -3.784 -2 1 92.09 72 LEU B CA 1
ATOM 3168 C C . LEU B 1 72 ? -4.712 -3.015 -2.443 1 92.09 72 LEU B C 1
ATOM 3170 O O . LEU B 1 72 ? -4.608 -2.037 -3.187 1 92.09 72 LEU B O 1
ATOM 3174 N N . PHE B 1 73 ? -5.871 -3.446 -2.008 1 90.46 73 PHE B N 1
ATOM 3175 C CA . PHE B 1 73 ? -7.083 -2.697 -2.319 1 90.46 73 PHE B CA 1
ATOM 3176 C C . PHE B 1 73 ? -7.033 -1.306 -1.699 1 90.46 73 PHE B C 1
ATOM 3178 O O . PHE B 1 73 ? -7.282 -0.308 -2.379 1 90.46 73 PHE B O 1
ATOM 3185 N N . PHE B 1 74 ? -6.637 -1.213 -0.464 1 91.26 74 PHE B N 1
ATOM 3186 C CA . PHE B 1 74 ? -6.563 0.05 0.262 1 91.26 74 PHE B CA 1
ATOM 3187 C C . PHE B 1 74 ? -5.486 0.952 -0.331 1 91.26 74 PHE B C 1
ATOM 3189 O O . PHE B 1 74 ? -5.723 2.139 -0.563 1 91.26 74 PHE B O 1
ATOM 3196 N N . SER B 1 75 ? -4.363 0.349 -0.578 1 93.04 75 SER B N 1
ATOM 3197 C CA . SER B 1 75 ? -3.245 1.158 -1.053 1 93.04 75 SER B CA 1
ATOM 3198 C C . SER B 1 75 ? -3.562 1.804 -2.398 1 93.04 75 SER B C 1
ATOM 3200 O O . SER B 1 75 ? -3.126 2.924 -2.672 1 93.04 75 SER B O 1
ATOM 3202 N N . GLU B 1 76 ? -4.327 1.109 -3.222 1 93.27 76 GLU B N 1
ATOM 3203 C CA . GLU B 1 76 ? -4.71 1.659 -4.519 1 93.27 76 GLU B CA 1
ATOM 3204 C C . GLU B 1 76 ? -5.721 2.791 -4.362 1 93.27 76 GLU B C 1
ATOM 3206 O O . GLU B 1 76 ? -5.677 3.777 -5.101 1 93.27 76 GLU B O 1
ATOM 3211 N N . VAL B 1 77 ? -6.608 2.636 -3.439 1 92.56 77 VAL B N 1
ATOM 3212 C CA . VAL B 1 77 ? -7.553 3.713 -3.163 1 92.56 77 VAL B CA 1
ATOM 3213 C C . VAL B 1 77 ? -6.809 4.923 -2.602 1 92.56 77 VAL B C 1
ATOM 3215 O O . VAL B 1 77 ? -7.052 6.057 -3.019 1 92.56 77 VAL B O 1
ATOM 3218 N N . ILE B 1 78 ? -5.894 4.683 -1.665 1 93.94 78 ILE B N 1
ATOM 3219 C CA . ILE B 1 78 ? -5.095 5.738 -1.051 1 93.94 78 ILE B CA 1
ATOM 3220 C C . ILE B 1 78 ? -4.333 6.503 -2.132 1 93.94 78 ILE B C 1
ATOM 3222 O O . ILE B 1 78 ? -4.285 7.735 -2.112 1 93.94 78 ILE B O 1
ATOM 3226 N N . ASP B 1 79 ? -3.779 5.774 -3.01 1 94.28 79 ASP B N 1
ATOM 3227 C CA . ASP B 1 79 ? -3.044 6.388 -4.112 1 94.28 79 ASP B CA 1
ATOM 3228 C C . ASP B 1 79 ? -3.946 7.315 -4.924 1 94.28 79 ASP B C 1
ATOM 3230 O O . ASP B 1 79 ? -3.538 8.419 -5.293 1 94.28 79 ASP B O 1
ATOM 3234 N N . GLY B 1 80 ? -5.108 6.869 -5.258 1 92.4 80 GLY B N 1
ATOM 3235 C CA . GLY B 1 80 ? -6.08 7.698 -5.953 1 92.4 80 GLY B CA 1
ATOM 3236 C C . GLY B 1 80 ? -6.439 8.961 -5.194 1 92.4 80 GLY B C 1
ATOM 3237 O O . GLY B 1 80 ? -6.418 10.057 -5.758 1 92.4 80 GLY B O 1
ATOM 3238 N N . VAL B 1 81 ? -6.711 8.808 -3.917 1 94.52 81 VAL B N 1
ATOM 3239 C CA . VAL B 1 81 ? -7.075 9.941 -3.072 1 94.52 81 VAL B CA 1
ATOM 3240 C C . VAL B 1 81 ? -5.92 10.938 -3.018 1 94.52 81 VAL B C 1
ATOM 3242 O O . VAL B 1 81 ? -6.124 12.143 -3.184 1 94.52 81 VAL B O 1
ATOM 3245 N N . GLU B 1 82 ? -4.724 10.409 -2.766 1 95.38 82 GLU B N 1
ATOM 3246 C CA . GLU B 1 82 ? -3.544 11.261 -2.654 1 95.38 82 GLU B CA 1
ATOM 3247 C C . GLU B 1 82 ? -3.302 12.041 -3.943 1 95.38 82 GLU B C 1
ATOM 3249 O O . GLU B 1 82 ? -2.99 13.233 -3.904 1 95.38 82 GLU B O 1
ATOM 3254 N N . SER B 1 83 ? -3.497 11.427 -5.053 1 93.64 83 SER B N 1
ATOM 3255 C CA . SER B 1 83 ? -3.315 12.072 -6.35 1 93.64 83 SER B CA 1
ATOM 3256 C C . SER B 1 83 ? -4.292 13.228 -6.535 1 93.64 83 SER B C 1
ATOM 3258 O O . SER B 1 83 ? -3.918 14.29 -7.036 1 93.64 83 SER B O 1
ATOM 3260 N N . TYR B 1 84 ? -5.458 13.034 -6.108 1 93.24 84 TYR B N 1
ATOM 3261 C CA . TYR B 1 84 ? -6.464 14.081 -6.254 1 93.24 84 TYR B CA 1
ATOM 3262 C C . TYR B 1 84 ? -6.225 15.209 -5.258 1 93.24 84 TYR B C 1
ATOM 3264 O O . TYR B 1 84 ? -6.46 16.38 -5.568 1 93.24 84 TYR B O 1
ATOM 3272 N N . CYS B 1 85 ? -5.801 14.845 -4.033 1 93.98 85 CYS B N 1
ATOM 3273 C CA . CYS B 1 85 ? -5.376 15.868 -3.084 1 93.98 85 CYS B CA 1
ATOM 3274 C C . CYS B 1 85 ? -4.297 16.758 -3.688 1 93.98 85 CYS B C 1
ATOM 3276 O O . CYS B 1 85 ? -4.419 17.984 -3.677 1 93.98 85 CYS B O 1
ATOM 3278 N N . TYR B 1 86 ? -3.338 16.106 -4.294 1 93.96 86 TYR B N 1
ATOM 3279 C CA . TYR B 1 86 ? -2.228 16.832 -4.902 1 93.96 86 TYR B CA 1
ATOM 3280 C C . TYR B 1 86 ? -2.729 17.808 -5.96 1 93.96 86 TYR B C 1
ATOM 3282 O O . TYR B 1 86 ? -2.365 18.986 -5.948 1 93.96 86 TYR B O 1
ATOM 3290 N N . ARG B 1 87 ? -3.606 17.361 -6.803 1 92.73 87 ARG B N 1
ATOM 3291 C CA . ARG B 1 87 ? -4.093 18.159 -7.924 1 92.73 87 ARG B CA 1
ATOM 3292 C C . ARG B 1 87 ? -4.886 19.366 -7.434 1 92.73 87 ARG B C 1
ATOM 3294 O O . ARG B 1 87 ? -4.932 20.399 -8.106 1 92.73 87 ARG B O 1
ATOM 3301 N N . GLN B 1 88 ? -5.434 19.238 -6.228 1 92.96 88 GLN B N 1
ATOM 3302 C CA . GLN B 1 88 ? -6.281 20.311 -5.716 1 92.96 88 GLN B CA 1
ATOM 3303 C C . GLN B 1 88 ? -5.555 21.121 -4.646 1 92.96 88 GLN B C 1
ATOM 3305 O O . GLN B 1 88 ? -6.169 21.935 -3.953 1 92.96 88 GLN B O 1
ATOM 3310 N N . GLY B 1 89 ? -4.252 20.813 -4.44 1 91.65 89 GLY B N 1
ATOM 3311 C CA . GLY B 1 89 ? -3.442 21.576 -3.503 1 91.65 89 GLY B CA 1
ATOM 3312 C C . GLY B 1 89 ? -3.66 21.17 -2.058 1 91.65 89 GLY B C 1
ATOM 3313 O O . GLY B 1 89 ? -3.458 21.974 -1.145 1 91.65 89 GLY B O 1
ATOM 3314 N N . TYR B 1 90 ? -4.19 19.956 -1.834 1 94.21 90 TYR B N 1
ATOM 3315 C CA . TYR B 1 90 ? -4.37 19.411 -0.494 1 94.21 90 TYR B CA 1
ATOM 3316 C C . TYR B 1 90 ? -3.269 18.412 -0.159 1 94.21 90 TYR B C 1
ATOM 3318 O O . TYR B 1 90 ? -2.636 17.852 -1.057 1 94.21 90 TYR B O 1
ATOM 3326 N N . THR B 1 91 ? -3.064 18.289 1.136 1 94.27 91 THR B N 1
ATOM 3327 C CA . THR B 1 91 ? -2.17 17.245 1.625 1 94.27 91 THR B CA 1
ATOM 3328 C C . THR B 1 91 ? -2.957 16.144 2.329 1 94.27 91 THR B C 1
ATOM 3330 O O . THR B 1 91 ? -4.041 16.392 2.861 1 94.27 91 THR B O 1
ATOM 3333 N N . LEU B 1 92 ? -2.372 14.948 2.277 1 96.77 92 LEU B N 1
ATOM 3334 C CA . LEU B 1 92 ? -3.056 13.808 2.877 1 96.77 92 LEU B CA 1
ATOM 3335 C C . LEU B 1 92 ? -2.3 13.302 4.101 1 96.77 92 LEU B C 1
ATOM 3337 O O . LEU B 1 92 ? -1.108 12.997 4.018 1 96.77 92 LEU B O 1
ATOM 3341 N N . ILE B 1 93 ? -3.016 13.25 5.225 1 96.92 93 ILE B N 1
ATOM 3342 C CA . ILE B 1 93 ? -2.502 12.597 6.425 1 96.92 93 ILE B CA 1
ATOM 3343 C C . ILE B 1 93 ? -3.019 11.162 6.493 1 96.92 93 ILE B C 1
ATOM 3345 O O . ILE B 1 93 ? -4.23 10.932 6.502 1 96.92 93 ILE B O 1
ATOM 3349 N N . LEU B 1 94 ? -2.101 10.27 6.514 1 96.69 94 LEU B N 1
ATOM 3350 C CA . LEU B 1 94 ? -2.46 8.857 6.534 1 96.69 94 LEU B CA 1
ATOM 3351 C C . LEU B 1 94 ? -2.529 8.333 7.965 1 96.69 94 LEU B C 1
ATOM 3353 O O . LEU B 1 94 ? -1.584 8.501 8.738 1 96.69 94 LEU B O 1
ATOM 3357 N N . CYS B 1 95 ? -3.636 7.684 8.28 1 96.23 95 CYS B N 1
ATOM 3358 C CA . CYS B 1 95 ? -3.87 7.142 9.614 1 96.23 95 CYS B CA 1
ATOM 3359 C C . CYS B 1 95 ? -4.247 5.667 9.545 1 96.23 95 CYS B C 1
ATOM 3361 O O . CYS B 1 95 ? -5.417 5.329 9.352 1 96.23 95 CYS B O 1
ATOM 3363 N N . ASN B 1 96 ? -3.297 4.819 9.86 1 94.36 96 ASN B N 1
ATOM 3364 C CA . ASN B 1 96 ? -3.541 3.382 9.919 1 94.36 96 ASN B CA 1
ATOM 3365 C C . ASN B 1 96 ? -4.109 2.965 11.273 1 94.36 96 ASN B C 1
ATOM 3367 O O . ASN B 1 96 ? -3.396 2.968 12.278 1 94.36 96 ASN B O 1
ATOM 3371 N N . THR B 1 97 ? -5.293 2.451 11.234 1 92.96 97 THR B N 1
ATOM 3372 C CA . THR B 1 97 ? -5.955 2.189 12.507 1 92.96 97 THR B CA 1
ATOM 3373 C C . THR B 1 97 ? -5.737 0.743 12.942 1 92.96 97 THR B C 1
ATOM 3375 O O . THR B 1 97 ? -5.788 0.433 14.134 1 92.96 97 THR B O 1
ATOM 3378 N N . GLY B 1 98 ? -5.546 -0.205 11.94 1 87.37 98 GLY B N 1
ATOM 3379 C CA . GLY B 1 98 ? -5.395 -1.619 12.245 1 87.37 98 GLY B CA 1
ATOM 3380 C C . GLY B 1 98 ? -6.644 -2.237 12.843 1 87.37 98 GLY B C 1
ATOM 3381 O O . GLY B 1 98 ? -6.578 -3.29 13.48 1 87.37 98 GLY B O 1
ATOM 3382 N N . GLY B 1 99 ? -7.72 -1.509 12.81 1 83.66 99 GLY B N 1
ATOM 3383 C CA . GLY B 1 99 ? -8.949 -1.986 13.423 1 83.66 99 GLY B CA 1
ATOM 3384 C C . GLY B 1 99 ? -8.97 -1.813 14.93 1 83.66 99 GLY B C 1
ATOM 3385 O O . GLY B 1 99 ? -9.828 -2.378 15.612 1 83.66 99 GLY B O 1
ATOM 3386 N N . ILE B 1 100 ? -8.087 -1.047 15.475 1 88.85 100 ILE B N 1
ATOM 3387 C CA . ILE B 1 100 ? -7.951 -0.851 16.914 1 88.85 100 ILE B CA 1
ATOM 3388 C C . ILE B 1 100 ? -8.697 0.413 17.336 1 88.85 100 ILE B C 1
ATOM 3390 O O . ILE B 1 100 ? -8.413 1.505 16.836 1 88.85 100 ILE B O 1
ATOM 3394 N N . TYR B 1 101 ? -9.527 0.309 18.23 1 88.45 101 TYR B N 1
ATOM 3395 C CA . TYR B 1 101 ? -10.407 1.378 18.687 1 88.45 101 TYR B CA 1
ATOM 3396 C C . TYR B 1 101 ? -9.602 2.557 19.222 1 88.45 101 TYR B C 1
ATOM 3398 O O . TYR B 1 101 ? -9.872 3.709 18.876 1 88.45 101 TYR B O 1
ATOM 3406 N N . GLU B 1 102 ? -8.696 2.271 20.044 1 91.05 102 GLU B N 1
ATOM 3407 C CA . GLU B 1 102 ? -7.891 3.318 20.667 1 91.05 102 GLU B CA 1
ATOM 3408 C C . GLU B 1 102 ? -7.166 4.156 19.617 1 91.05 102 GLU B C 1
ATOM 3410 O O . GLU B 1 102 ? -7.08 5.379 19.742 1 91.05 102 GLU B O 1
ATOM 3415 N N . LYS B 1 103 ? -6.716 3.525 18.609 1 92.26 103 LYS B N 1
ATOM 3416 C CA . LYS B 1 103 ? -6.027 4.24 17.54 1 92.26 103 LYS B CA 1
ATOM 3417 C C . LYS B 1 103 ? -6.992 5.129 16.761 1 92.26 103 LYS B C 1
ATOM 3419 O O . LYS B 1 103 ? -6.649 6.254 16.392 1 92.26 103 LYS B O 1
ATOM 3424 N N . GLN B 1 104 ? -8.147 4.549 16.56 1 92.31 104 GLN B N 1
ATOM 3425 C CA . GLN B 1 104 ? -9.17 5.325 15.866 1 92.31 104 GLN B CA 1
ATOM 3426 C C . GLN B 1 104 ? -9.499 6.606 16.627 1 92.31 104 GLN B C 1
ATOM 3428 O O . GLN B 1 104 ? -9.524 7.692 16.044 1 92.31 104 GLN B O 1
ATOM 3433 N N . ARG B 1 105 ? -9.697 6.48 17.846 1 90.97 105 ARG B N 1
ATOM 3434 C CA . ARG B 1 105 ? -10.005 7.613 18.713 1 90.97 105 ARG B CA 1
ATOM 3435 C C . ARG B 1 105 ? -8.864 8.625 18.718 1 90.97 105 ARG B C 1
ATOM 3437 O O . ARG B 1 105 ? -9.091 9.824 18.546 1 90.97 105 ARG B O 1
ATOM 3444 N N . ASP B 1 106 ? -7.718 8.115 18.884 1 93.26 106 ASP B N 1
ATOM 3445 C CA . ASP B 1 106 ? -6.548 8.986 18.944 1 93.26 106 ASP B CA 1
ATOM 3446 C C . ASP B 1 106 ? -6.369 9.756 17.637 1 93.26 106 ASP B C 1
ATOM 3448 O O . ASP B 1 106 ? -6.053 10.947 17.651 1 93.26 106 ASP B O 1
ATOM 3452 N N . TYR B 1 107 ? -6.573 9.109 16.531 1 94 107 TYR B N 1
ATOM 3453 C CA . TYR B 1 107 ? -6.387 9.741 15.23 1 94 107 TYR B CA 1
ATOM 3454 C C . TYR B 1 107 ? -7.438 10.819 14.991 1 94 107 TYR B C 1
ATOM 3456 O O . TYR B 1 107 ? -7.125 11.897 14.48 1 94 107 TYR B O 1
ATOM 3464 N N . ILE B 1 108 ? -8.633 10.504 15.338 1 91.92 108 ILE B N 1
ATOM 3465 C CA . ILE B 1 108 ? -9.698 11.48 15.132 1 91.92 108 ILE B CA 1
ATOM 3466 C C . ILE B 1 108 ? -9.423 12.727 15.97 1 91.92 108 ILE B C 1
ATOM 3468 O O . ILE B 1 108 ? -9.557 13.852 15.482 1 91.92 108 ILE B O 1
ATOM 3472 N N . ARG B 1 109 ? -9.01 12.518 17.19 1 89.88 109 ARG B N 1
ATOM 3473 C CA . ARG B 1 109 ? -8.643 13.632 18.058 1 89.88 109 ARG B CA 1
ATOM 3474 C C . ARG B 1 109 ? -7.483 14.427 17.469 1 89.88 109 ARG B C 1
ATOM 3476 O O . ARG B 1 109 ? -7.521 15.659 17.434 1 89.88 109 ARG B O 1
ATOM 3483 N N . MET B 1 110 ? -6.53 13.735 17.046 1 92.35 110 MET B N 1
ATOM 3484 C CA . MET B 1 110 ? -5.35 14.367 16.463 1 92.35 110 MET B CA 1
ATOM 3485 C C . MET B 1 110 ? -5.724 15.184 15.23 1 92.35 110 MET B C 1
ATOM 3487 O O . MET B 1 110 ? -5.273 16.32 15.073 1 92.35 110 MET B O 1
ATOM 3491 N N . LEU B 1 111 ? -6.528 14.65 14.379 1 93.64 111 LEU B N 1
ATOM 3492 C CA . LEU B 1 111 ? -6.942 15.336 13.16 1 93.64 111 LEU B CA 1
ATOM 3493 C C . LEU B 1 111 ? -7.75 16.587 13.488 1 93.64 111 LEU B C 1
ATOM 3495 O O . LEU B 1 111 ? -7.614 17.612 12.817 1 93.64 111 LEU B O 1
ATOM 3499 N N . ALA B 1 112 ? -8.516 16.45 14.519 1 90.22 112 ALA B N 1
ATOM 3500 C CA . ALA B 1 112 ? -9.269 17.613 14.982 1 90.22 112 ALA B CA 1
ATOM 3501 C C . ALA B 1 112 ? -8.333 18.702 15.499 1 90.22 112 ALA B C 1
ATOM 3503 O O . ALA B 1 112 ? -8.509 19.881 15.185 1 90.22 112 ALA B O 1
ATOM 3504 N N . GLU B 1 113 ? -7.401 18.29 16.241 1 88.61 113 GLU B N 1
ATOM 3505 C CA . GLU B 1 113 ? -6.421 19.226 16.783 1 88.61 113 GLU B CA 1
ATOM 3506 C C . GLU B 1 113 ? -5.652 19.929 15.668 1 88.61 113 GLU B C 1
ATOM 3508 O O . GLU B 1 113 ? -5.296 21.102 15.796 1 88.61 113 GLU B O 1
ATOM 3513 N N . LYS B 1 114 ? -5.464 19.219 14.61 1 90.65 114 LYS B N 1
ATOM 3514 C CA . LYS B 1 114 ? -4.707 19.767 13.489 1 90.65 114 LYS B CA 1
ATOM 3515 C C . LYS B 1 114 ? -5.608 20.574 12.558 1 90.65 114 LYS B C 1
ATOM 3517 O O . LYS B 1 114 ? -5.139 21.142 11.57 1 90.65 114 LYS B O 1
ATOM 3522 N N . ARG B 1 115 ? -6.893 20.5 12.845 1 89.95 115 ARG B N 1
ATOM 3523 C CA . ARG B 1 115 ? -7.884 21.28 12.11 1 89.95 115 ARG B CA 1
ATOM 3524 C C . ARG B 1 115 ? -7.895 20.899 10.633 1 89.95 115 ARG B C 1
ATOM 3526 O O . ARG B 1 115 ? -7.847 21.769 9.761 1 89.95 115 ARG B O 1
ATOM 3533 N N . VAL B 1 116 ? -7.893 19.648 10.379 1 93.26 116 VAL B N 1
ATOM 3534 C CA . VAL B 1 116 ? -7.996 19.204 8.993 1 93.26 116 VAL B CA 1
ATOM 3535 C C . VAL B 1 116 ? -9.311 19.692 8.389 1 93.26 116 VAL B C 1
ATOM 3537 O O . VAL B 1 116 ? -10.283 19.927 9.111 1 93.26 116 VAL B O 1
ATOM 3540 N N . ASP B 1 117 ? -9.304 19.79 7.11 1 94.67 117 ASP B N 1
ATOM 3541 C CA . ASP B 1 117 ? -10.486 20.313 6.432 1 94.67 117 ASP B CA 1
ATOM 3542 C C . ASP B 1 117 ? -11.543 19.225 6.254 1 94.67 117 ASP B C 1
ATOM 3544 O O . ASP B 1 117 ? -12.723 19.525 6.062 1 94.67 117 ASP B O 1
ATOM 3548 N N . GLY B 1 118 ? -11.147 18.011 6.29 1 94.74 118 GLY B N 1
ATOM 3549 C CA . GLY B 1 118 ? -12.059 16.89 6.133 1 94.74 118 GLY B CA 1
ATOM 3550 C C . GLY B 1 118 ? -11.41 15.548 6.417 1 94.74 118 GLY B C 1
ATOM 3551 O O . GLY B 1 118 ? -10.184 15.452 6.502 1 94.74 118 GLY B O 1
ATOM 3552 N N . ILE B 1 119 ? -12.276 14.522 6.565 1 94.96 119 ILE B N 1
ATOM 3553 C CA . ILE B 1 119 ? -11.796 13.183 6.887 1 94.96 119 ILE B CA 1
ATOM 3554 C C . ILE B 1 119 ? -12.426 12.167 5.936 1 94.96 119 ILE B C 1
ATOM 3556 O O . ILE B 1 119 ? -13.631 12.213 5.678 1 94.96 119 ILE B O 1
ATOM 3560 N N . LEU B 1 120 ? -11.605 11.358 5.392 1 94.61 120 LEU B N 1
ATOM 3561 C CA . LEU B 1 120 ? -12.048 10.177 4.66 1 94.61 120 LEU B CA 1
ATOM 3562 C C . LEU B 1 120 ? -11.89 8.92 5.51 1 94.61 120 LEU B C 1
ATOM 3564 O O . LEU B 1 120 ? -10.834 8.697 6.106 1 94.61 120 LEU B O 1
ATOM 3568 N N . VAL B 1 121 ? -12.924 8.107 5.564 1 92.15 121 VAL B N 1
ATOM 3569 C CA . VAL B 1 121 ? -12.906 6.92 6.412 1 92.15 121 VAL B CA 1
ATOM 3570 C C . VAL B 1 121 ? -13.07 5.668 5.552 1 92.15 121 VAL B C 1
ATOM 3572 O O . VAL B 1 121 ? -14.099 5.488 4.897 1 92.15 121 VAL B O 1
ATOM 3575 N N . MET B 1 122 ? -12.039 4.877 5.54 1 89.6 122 MET B N 1
ATOM 3576 C CA . MET B 1 122 ? -12.056 3.585 4.859 1 89.6 122 MET B CA 1
ATOM 3577 C C . MET B 1 122 ? -11.66 2.462 5.812 1 89.6 122 MET B C 1
ATOM 3579 O O . MET B 1 122 ? -10.535 1.964 5.757 1 89.6 122 MET B O 1
ATOM 3583 N N . CYS B 1 123 ? -12.508 2.061 6.695 1 82.31 123 CYS B N 1
ATOM 3584 C CA . CYS B 1 123 ? -12.266 1.031 7.699 1 82.31 123 CYS B CA 1
ATOM 3585 C C . CYS B 1 123 ? -13.166 -0.177 7.469 1 82.31 123 CYS B C 1
ATOM 3587 O O . CYS B 1 123 ? -14.328 -0.027 7.087 1 82.31 123 CYS B O 1
ATOM 3589 N N . SER B 1 124 ? -12.592 -1.329 7.619 1 72.23 124 SER B N 1
ATOM 3590 C CA . SER B 1 124 ? -13.324 -2.572 7.396 1 72.23 124 SER B CA 1
ATOM 3591 C C . SER B 1 124 ? -14.457 -2.734 8.404 1 72.23 124 SER B C 1
ATOM 3593 O O . SER B 1 124 ? -15.414 -3.47 8.157 1 72.23 124 SER B O 1
ATOM 3595 N N . ASP B 1 125 ? -14.33 -2.102 9.609 1 70.9 125 ASP B N 1
ATOM 3596 C CA . ASP B 1 125 ? -15.362 -2.218 10.635 1 70.9 125 ASP B CA 1
ATOM 3597 C C . ASP B 1 125 ? -15.747 -0.846 11.184 1 70.9 125 ASP B C 1
ATOM 3599 O O . ASP B 1 125 ? -14.932 -0.176 11.822 1 70.9 125 ASP B O 1
ATOM 3603 N N . LEU B 1 126 ? -16.841 -0.399 10.68 1 74.46 126 LEU B N 1
ATOM 3604 C CA . LEU B 1 126 ? -17.372 0.796 11.325 1 74.46 126 LEU B CA 1
ATOM 3605 C C . LEU B 1 126 ? -18.17 0.432 12.572 1 74.46 126 LEU B C 1
ATOM 3607 O O . LEU B 1 126 ? -19.398 0.328 12.52 1 74.46 126 LEU B O 1
ATOM 3611 N N . THR B 1 127 ? -17.479 0.318 13.571 1 77.21 127 THR B N 1
ATOM 3612 C CA . THR B 1 127 ? -18.125 -0.009 14.838 1 77.21 127 THR B CA 1
ATOM 3613 C C . THR B 1 127 ? -18.98 1.157 15.326 1 77.21 127 THR B C 1
ATOM 3615 O O . THR B 1 127 ? -18.817 2.289 14.866 1 77.21 127 THR B O 1
ATOM 3618 N N . GLU B 1 128 ? -19.908 0.886 16.122 1 80.14 128 GLU B N 1
ATOM 3619 C CA . GLU B 1 128 ? -20.721 1.932 16.735 1 80.14 128 GLU B CA 1
ATOM 3620 C C . GLU B 1 128 ? -19.85 2.96 17.45 1 80.14 128 GLU B C 1
ATOM 3622 O O . GLU B 1 128 ? -20.168 4.152 17.46 1 80.14 128 GLU B O 1
ATOM 3627 N N . GLU B 1 129 ? -18.852 2.471 17.93 1 83.46 129 GLU B N 1
ATOM 3628 C CA . GLU B 1 129 ? -17.935 3.354 18.645 1 83.46 129 GLU B CA 1
ATOM 3629 C C . GLU B 1 129 ? -17.276 4.351 17.695 1 83.46 129 GLU B C 1
ATOM 3631 O O . GLU B 1 129 ? -17.201 5.544 17.995 1 83.46 129 GLU B O 1
ATOM 3636 N N . LEU B 1 130 ? -16.809 3.883 16.606 1 85.41 130 LEU B N 1
ATOM 3637 C CA . LEU B 1 130 ? -16.189 4.758 15.617 1 85.41 130 LEU B CA 1
ATOM 3638 C C . LEU B 1 130 ? -17.194 5.774 15.084 1 85.41 130 LEU B C 1
ATOM 3640 O O . LEU B 1 130 ? -16.868 6.952 14.925 1 85.41 130 LEU B O 1
ATOM 3644 N N . LYS B 1 131 ? -18.357 5.301 14.87 1 84.93 131 LYS B N 1
ATOM 3645 C CA . LYS B 1 131 ? -19.427 6.178 14.402 1 84.93 131 LYS B CA 1
ATOM 3646 C C . LYS B 1 131 ? -19.681 7.311 15.392 1 84.93 131 LYS B C 1
ATOM 3648 O O . LYS B 1 131 ? -19.818 8.47 14.995 1 84.93 131 LYS B O 1
ATOM 3653 N N . GLU B 1 132 ? -19.741 6.955 16.6 1 85.33 132 GLU B N 1
ATOM 3654 C CA . GLU B 1 132 ? -19.992 7.94 17.648 1 85.33 132 GLU B CA 1
ATOM 3655 C C . GLU B 1 132 ? -18.866 8.967 17.721 1 85.33 132 GLU B C 1
ATOM 3657 O O . GLU B 1 132 ? -19.117 10.158 17.916 1 85.33 132 GLU B O 1
ATOM 3662 N N . MET B 1 133 ? -17.738 8.487 17.576 1 84.58 133 MET B N 1
ATOM 3663 C CA . MET B 1 133 ? -16.579 9.373 17.624 1 84.58 133 MET B CA 1
ATOM 3664 C C . MET B 1 133 ? -16.613 10.377 16.476 1 84.58 133 MET B C 1
ATOM 3666 O O . MET B 1 133 ? -16.342 11.563 16.675 1 84.58 133 MET B O 1
ATOM 3670 N N . LEU B 1 134 ? -16.927 9.922 15.322 1 86.59 134 LEU B N 1
ATOM 3671 C CA . LEU B 1 134 ? -17.024 10.783 14.148 1 86.59 134 LEU B CA 1
ATOM 3672 C C . LEU B 1 134 ? -18.151 11.798 14.311 1 86.59 134 LEU B C 1
ATOM 3674 O O . LEU B 1 134 ? -17.996 12.967 13.951 1 86.59 134 LEU B O 1
ATOM 3678 N N . ASP B 1 135 ? -19.188 11.356 14.919 1 84.76 135 ASP B N 1
ATOM 3679 C CA . ASP B 1 135 ? -20.353 12.214 15.115 1 84.76 135 ASP B CA 1
ATOM 3680 C C . ASP B 1 135 ? -20.056 13.321 16.124 1 84.76 135 ASP B C 1
ATOM 3682 O O . ASP B 1 135 ? -20.632 14.408 16.048 1 84.76 135 ASP B O 1
ATOM 3686 N N . ARG B 1 136 ? -19.21 13.026 17.064 1 84.24 136 ARG B N 1
ATOM 3687 C CA . ARG B 1 136 ? -18.822 14.024 18.055 1 84.24 136 ARG B CA 1
ATOM 3688 C C . ARG B 1 136 ? -18.063 15.176 17.404 1 84.24 136 ARG B C 1
ATOM 3690 O O . ARG B 1 136 ? -17.994 16.273 17.961 1 84.24 136 ARG B O 1
ATOM 3697 N N . HIS B 1 137 ? -17.531 14.877 16.273 1 86.87 137 HIS B N 1
ATOM 3698 C CA . HIS B 1 137 ? -16.828 15.906 15.515 1 86.87 137 HIS B CA 1
ATOM 3699 C C . HIS B 1 137 ? -17.59 16.274 14.247 1 86.87 137 HIS B C 1
ATOM 3701 O O . HIS B 1 137 ? -17.03 16.239 13.149 1 86.87 137 HIS B O 1
ATOM 3707 N N . SER B 1 138 ? -18.765 16.656 14.435 1 81.33 138 SER B N 1
ATOM 3708 C CA . SER B 1 138 ? -19.693 16.894 13.335 1 81.33 138 SER B CA 1
ATOM 3709 C C . SER B 1 138 ? -19.265 18.097 12.5 1 81.33 138 SER B C 1
ATOM 3711 O O . SER B 1 138 ? -19.703 18.254 11.358 1 81.33 138 SER B O 1
ATOM 3713 N N . ASP B 1 139 ? -18.456 18.887 13.04 1 84.27 139 ASP B N 1
ATOM 3714 C CA . ASP B 1 139 ? -18.025 20.099 12.351 1 84.27 139 ASP B CA 1
ATOM 3715 C C . ASP B 1 139 ? -16.985 19.781 11.28 1 84.27 139 ASP B C 1
ATOM 3717 O O . ASP B 1 139 ? -16.718 20.605 10.402 1 84.27 139 ASP B O 1
ATOM 3721 N N .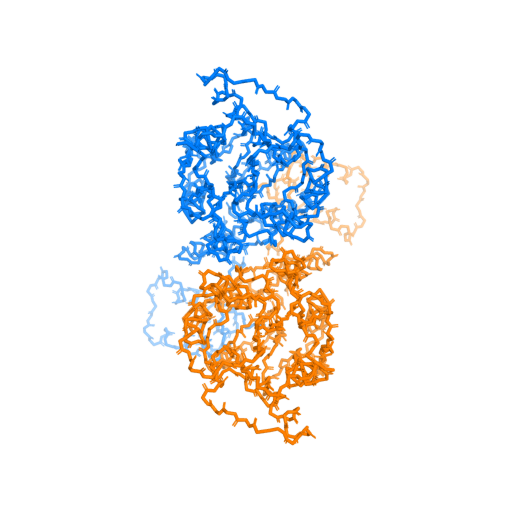 ILE B 1 140 ? -16.43 18.637 11.334 1 89.02 140 ILE B N 1
ATOM 3722 C CA . ILE B 1 140 ? -15.457 18.235 10.324 1 89.02 140 ILE B CA 1
ATOM 3723 C C . ILE B 1 140 ? -16.156 17.443 9.221 1 89.02 140 ILE B C 1
ATOM 3725 O O . ILE B 1 140 ? -16.692 16.361 9.47 1 89.02 140 ILE B O 1
ATOM 3729 N N . PRO B 1 141 ? -16.124 17.965 8.024 1 91.91 141 PRO B N 1
ATOM 3730 C CA . PRO B 1 141 ? -16.693 17.206 6.908 1 91.91 141 PRO B CA 1
ATOM 3731 C C . PRO B 1 141 ? -16.086 15.811 6.774 1 91.91 141 PRO B C 1
ATOM 3733 O O . PRO B 1 141 ? -14.88 15.637 6.971 1 91.91 141 PRO B O 1
ATOM 3736 N N . LYS B 1 142 ? -16.928 14.832 6.492 1 91.4 142 LYS B N 1
ATOM 3737 C CA . LYS B 1 142 ? -16.428 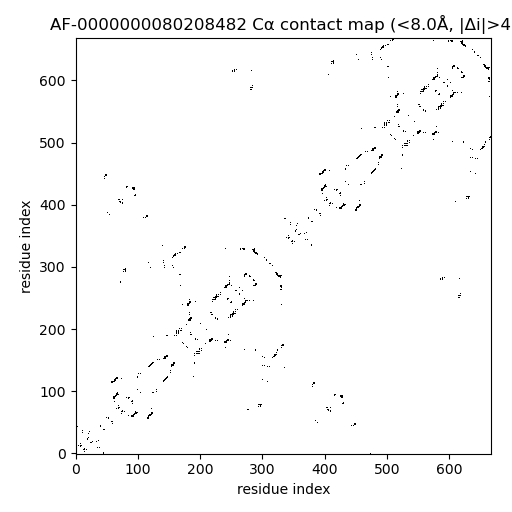13.464 6.394 1 91.4 142 LYS B CA 1
ATOM 3738 C C . LYS B 1 142 ? -17.143 12.696 5.286 1 91.4 142 LYS B C 1
ATOM 3740 O O . LYS B 1 142 ? -18.305 12.973 4.981 1 91.4 142 LYS B O 1
ATOM 3745 N N . VAL B 1 143 ? -16.469 11.797 4.7 1 90.56 143 VAL B N 1
ATOM 3746 C CA . VAL B 1 143 ? -16.999 10.809 3.767 1 90.56 143 VAL B CA 1
ATOM 3747 C C . VAL B 1 143 ? -16.597 9.406 4.216 1 90.56 143 VAL B C 1
ATOM 3749 O O . VAL B 1 143 ? -15.423 9.148 4.488 1 90.56 143 VAL B O 1
ATOM 3752 N N . VAL B 1 144 ? -17.502 8.509 4.352 1 87.56 144 VAL B N 1
ATOM 3753 C CA . VAL B 1 144 ? -17.272 7.126 4.753 1 87.56 144 VAL B CA 1
ATOM 3754 C C . VAL B 1 144 ? -17.413 6.206 3.543 1 87.56 144 VAL B C 1
ATOM 3756 O O . VAL B 1 144 ? -18.445 6.212 2.867 1 87.56 144 VAL B O 1
ATOM 3759 N N . MET B 1 145 ? -16.21 5.476 3.259 1 79.52 145 MET B N 1
ATOM 3760 C CA . MET B 1 145 ? -16.181 4.541 2.138 1 79.52 145 MET B CA 1
ATOM 3761 C C . MET B 1 145 ? -16.547 3.132 2.594 1 79.52 145 MET B C 1
ATOM 3763 O O . MET B 1 145 ? -15.765 2.477 3.285 1 79.52 145 MET B O 1
ATOM 3767 N N . ASP B 1 146 ? -17.444 2.291 2.152 1 64.12 146 ASP B N 1
ATOM 3768 C CA . ASP B 1 146 ? -17.716 0.857 2.176 1 64.12 146 ASP B CA 1
ATOM 3769 C C . ASP B 1 146 ? -18.796 0.52 3.202 1 64.12 146 ASP B C 1
ATOM 3771 O O . ASP B 1 146 ? -19.266 -0.618 3.264 1 64.12 146 ASP B O 1
ATOM 3775 N N . TRP B 1 147 ? -19.014 1.568 4.153 1 53.43 147 TRP B N 1
ATOM 3776 C CA . TRP B 1 147 ? -19.738 1.049 5.309 1 53.43 147 TRP B CA 1
ATOM 3777 C C . TRP B 1 147 ? -21.243 1.081 5.068 1 53.43 147 TRP B C 1
ATOM 3779 O O . TRP B 1 147 ? -21.718 1.763 4.156 1 53.43 147 TRP B O 1
ATOM 3789 N N . GLY B 1 148 ? -22.021 0.33 5.857 1 47.77 148 GLY B N 1
ATOM 3790 C CA . GLY B 1 148 ? -23.409 -0.03 6.098 1 47.77 148 GLY B CA 1
ATOM 3791 C C . GLY B 1 148 ? -24.344 1.164 6.099 1 47.77 148 GLY B C 1
ATOM 3792 O O . GLY B 1 148 ? -23.936 2.279 5.766 1 47.77 148 GLY B O 1
ATOM 3793 N N . PRO B 1 149 ? -25.317 0.936 6.75 1 45.85 149 PRO B N 1
ATOM 3794 C CA . PRO B 1 149 ? -26.543 1.737 6.701 1 45.85 149 PRO B CA 1
ATOM 3795 C C . PRO B 1 149 ? -26.302 3.207 7.037 1 45.85 149 PRO B C 1
ATOM 3797 O O . PRO B 1 149 ? -25.259 3.553 7.597 1 45.85 149 PRO B O 1
ATOM 3800 N N . GLU B 1 150 ? -27.335 4.082 6.857 1 49.21 150 GLU B N 1
ATOM 3801 C CA . GLU B 1 150 ? -27.756 5.475 6.747 1 49.21 150 GLU B CA 1
ATOM 3802 C C . GLU B 1 150 ? -27.275 6.294 7.942 1 49.21 150 GLU B C 1
ATOM 3804 O O . GLU B 1 150 ? -27.552 7.491 8.033 1 49.21 150 GLU B O 1
ATOM 3809 N N . SER B 1 151 ? -26.741 5.726 8.957 1 48.03 151 SER B N 1
ATOM 3810 C CA . SER B 1 151 ? -27.046 6.598 10.087 1 48.03 151 SER B CA 1
ATOM 3811 C C . SER B 1 151 ? -26.184 7.856 10.062 1 48.03 151 SER B C 1
ATOM 3813 O O . SER B 1 151 ? -26.386 8.769 10.865 1 48.03 151 SER B O 1
ATOM 3815 N N . SER B 1 152 ? -25.06 7.907 9.413 1 54.1 152 SER B N 1
ATOM 3816 C CA . SER B 1 152 ? -24.26 9.086 9.728 1 54.1 152 SER B CA 1
ATOM 3817 C C . SER B 1 152 ? -24.531 10.217 8.742 1 54.1 152 SER B C 1
ATOM 3819 O O . SER B 1 152 ? -25.044 9.983 7.646 1 54.1 152 SER B O 1
ATOM 3821 N N . ARG B 1 153 ? -24.525 11.491 9.231 1 60.86 153 ARG B N 1
ATOM 3822 C CA . ARG B 1 153 ? -24.537 12.746 8.487 1 60.86 153 ARG B CA 1
ATOM 3823 C C . ARG B 1 153 ? -23.427 12.774 7.442 1 60.86 153 ARG B C 1
ATOM 3825 O O . ARG B 1 153 ? -23.275 13.759 6.716 1 60.86 153 ARG B O 1
ATOM 3832 N N . ALA B 1 154 ? -22.862 11.596 7.268 1 68.77 154 ALA B N 1
ATOM 3833 C CA . ALA B 1 154 ? -21.732 11.575 6.342 1 68.77 154 ALA B CA 1
ATOM 3834 C C . ALA B 1 154 ? -22.17 11.121 4.953 1 68.77 154 ALA B C 1
ATOM 3836 O O . ALA B 1 154 ? -23.165 10.406 4.812 1 68.77 154 ALA B O 1
ATOM 3837 N N . ASP B 1 155 ? -21.553 11.659 3.919 1 80.22 155 ASP B N 1
ATOM 3838 C CA . ASP B 1 155 ? -21.667 11.121 2.567 1 80.22 155 ASP B CA 1
ATOM 3839 C C . ASP B 1 155 ? -21.102 9.705 2.49 1 80.22 155 ASP B C 1
ATOM 3841 O O . ASP B 1 155 ? -20.211 9.344 3.263 1 80.22 155 ASP B O 1
ATOM 3845 N N . LYS B 1 156 ? -21.746 8.909 1.632 1 77.79 156 LYS B N 1
ATOM 3846 C CA . LYS B 1 156 ? -21.382 7.495 1.621 1 77.79 156 LYS B CA 1
ATOM 3847 C C . LYS B 1 156 ? -20.999 7.036 0.217 1 77.79 156 LYS B C 1
ATOM 3849 O O . LYS B 1 156 ? -21.543 7.53 -0.773 1 77.79 156 LYS B O 1
ATOM 3854 N N . ILE B 1 157 ? -20.071 6.211 0.193 1 79.04 157 ILE B N 1
ATOM 3855 C CA . ILE B 1 157 ? -19.787 5.39 -0.979 1 79.04 157 ILE B CA 1
ATOM 3856 C C . ILE B 1 157 ? -20.133 3.932 -0.684 1 79.04 157 ILE B C 1
ATOM 3858 O O . ILE B 1 157 ? -19.6 3.34 0.257 1 79.04 157 ILE B O 1
ATOM 3862 N N . ILE B 1 158 ? -21.065 3.393 -1.377 1 75.63 158 ILE B N 1
ATOM 3863 C CA . ILE B 1 158 ? -21.564 2.048 -1.116 1 75.63 158 ILE B CA 1
ATOM 3864 C C . ILE B 1 158 ? -20.989 1.075 -2.143 1 75.63 158 ILE B C 1
ATOM 3866 O O . ILE B 1 158 ? -20.983 1.362 -3.343 1 75.63 158 ILE B O 1
ATOM 3870 N N . ASP B 1 159 ? -20.484 -0.006 -1.516 1 75.37 159 ASP B N 1
ATOM 3871 C CA . ASP B 1 159 ? -19.97 -1.083 -2.355 1 75.37 159 ASP B CA 1
ATOM 3872 C C . ASP B 1 159 ? -21.068 -2.091 -2.689 1 75.37 159 ASP B C 1
ATOM 3874 O O . ASP B 1 159 ? -21.687 -2.663 -1.79 1 75.37 159 ASP B O 1
ATOM 3878 N N . ASN B 1 160 ? -21.839 -2.055 -3.668 1 85.54 160 ASN B N 1
ATOM 3879 C CA . ASN B 1 160 ? -22.82 -3.036 -4.12 1 85.54 160 ASN B CA 1
ATOM 3880 C C . ASN B 1 160 ? -22.318 -4.463 -3.92 1 85.54 160 ASN B C 1
ATOM 3882 O O . ASN B 1 160 ? -22.304 -5.258 -4.862 1 85.54 160 ASN B O 1
ATOM 3886 N N . SER B 1 161 ? -21.963 -4.732 -2.582 1 89.87 161 SER B N 1
ATOM 3887 C CA . SER B 1 161 ? -21.322 -6.002 -2.255 1 89.87 161 SER B CA 1
ATOM 3888 C C . SER B 1 161 ? -22.239 -7.18 -2.569 1 89.87 161 SER B C 1
ATOM 3890 O O . SER B 1 161 ? -21.77 -8.249 -2.966 1 89.87 161 SER B O 1
ATOM 3892 N N . GLU B 1 162 ? -23.507 -6.975 -2.274 1 94.24 162 GLU B N 1
ATOM 3893 C CA . GLU B 1 162 ? -24.455 -8.044 -2.574 1 94.24 162 GLU B CA 1
ATOM 3894 C C . GLU B 1 162 ? -24.462 -8.372 -4.065 1 94.24 162 GLU B C 1
ATOM 3896 O O . GLU B 1 162 ? -24.414 -9.542 -4.449 1 94.24 162 GLU B O 1
ATOM 3901 N N . GLU B 1 163 ? -24.502 -7.358 -4.867 1 95.15 163 GLU B N 1
ATOM 3902 C CA . GLU B 1 163 ? -24.474 -7.566 -6.312 1 95.15 163 GLU B CA 1
ATOM 3903 C C . GLU B 1 163 ? -23.164 -8.214 -6.751 1 95.15 163 GLU B C 1
ATOM 3905 O O . GLU B 1 163 ? -23.155 -9.067 -7.641 1 95.15 163 GLU B O 1
ATOM 3910 N N . GLY B 1 164 ? -22.084 -7.788 -6.18 1 95.93 164 GLY B N 1
ATOM 3911 C CA . GLY B 1 164 ? -20.803 -8.406 -6.486 1 95.93 164 GLY B CA 1
ATOM 3912 C C . GLY B 1 164 ? -20.762 -9.887 -6.159 1 95.93 164 GLY B C 1
ATOM 3913 O O . GLY B 1 164 ? -20.255 -10.688 -6.947 1 95.93 164 GLY B O 1
ATOM 3914 N N . GLY B 1 165 ? -21.292 -10.18 -4.966 1 97.5 165 GLY B N 1
ATOM 3915 C CA . GLY B 1 165 ? -21.381 -11.585 -4.603 1 97.5 165 GLY B CA 1
ATOM 3916 C C . GLY B 1 165 ? -22.252 -12.392 -5.548 1 97.5 165 GLY B C 1
ATOM 3917 O O . GLY B 1 165 ? -21.918 -13.528 -5.891 1 97.5 165 GLY B O 1
ATOM 3918 N N . TYR B 1 166 ? -23.326 -11.781 -5.96 1 98.42 166 TYR B N 1
ATOM 3919 C CA . TYR B 1 166 ? -24.239 -12.412 -6.906 1 98.42 166 TYR B CA 1
ATOM 3920 C C . TYR B 1 166 ? -23.544 -12.685 -8.235 1 98.42 166 TYR B C 1
ATOM 3922 O O . TYR B 1 166 ? -23.61 -13.799 -8.76 1 98.42 166 TYR B O 1
ATOM 3930 N N . LEU B 1 167 ? -22.866 -11.732 -8.784 1 98.41 167 LEU B N 1
ATOM 3931 C CA . LEU B 1 167 ? -22.213 -11.827 -10.085 1 98.41 167 LEU B CA 1
ATOM 3932 C C . LEU B 1 167 ? -21.131 -12.902 -10.073 1 98.41 167 LEU B C 1
ATOM 3934 O O . LEU B 1 167 ? -21.028 -13.695 -11.012 1 98.41 167 LEU B O 1
ATOM 3938 N N . ALA B 1 168 ? -20.36 -12.914 -9.011 1 98.72 168 ALA B N 1
ATOM 3939 C CA . ALA B 1 168 ? -19.286 -13.896 -8.887 1 98.72 168 ALA B CA 1
ATOM 3940 C C . ALA B 1 168 ? -19.84 -15.318 -8.891 1 98.72 168 ALA B C 1
ATOM 3942 O O . ALA B 1 168 ? -19.355 -16.177 -9.631 1 98.72 168 ALA B O 1
ATOM 3943 N N . THR B 1 169 ? -20.83 -15.499 -8.103 1 98.82 169 THR B N 1
ATOM 3944 C CA . THR B 1 169 ? -21.424 -16.824 -7.963 1 98.82 169 THR B CA 1
ATOM 3945 C C . THR B 1 169 ? -22.148 -17.231 -9.243 1 98.82 169 THR B C 1
ATOM 3947 O O . THR B 1 169 ? -22.025 -18.37 -9.696 1 98.82 169 THR B O 1
ATOM 3950 N N . LYS B 1 170 ? -22.882 -16.325 -9.787 1 98.72 170 LYS B N 1
ATOM 3951 C CA . LYS B 1 170 ? -23.607 -16.591 -11.026 1 98.72 170 LYS B CA 1
ATOM 3952 C C . LYS B 1 170 ? -22.655 -17.023 -12.138 1 98.72 170 LYS B C 1
ATOM 3954 O O . LYS B 1 170 ? -22.959 -17.942 -12.901 1 98.72 170 LYS B O 1
ATOM 3959 N N . TYR B 1 171 ? -21.542 -16.402 -12.256 1 98.8 171 TYR B N 1
ATOM 3960 C CA . TYR B 1 171 ? -20.558 -16.749 -13.274 1 98.8 171 TYR B CA 1
ATOM 3961 C C . TYR B 1 171 ? -20.085 -18.188 -13.108 1 98.8 171 TYR B C 1
ATOM 3963 O O . TYR B 1 171 ? -19.913 -18.91 -14.093 1 98.8 171 TYR B O 1
ATOM 3971 N N . LEU B 1 172 ? -19.813 -18.564 -11.836 1 98.83 172 LEU B N 1
ATOM 3972 C CA . LEU B 1 172 ? -19.42 -19.945 -11.573 1 98.83 172 LEU B CA 1
ATOM 3973 C C . LEU B 1 172 ? -20.516 -20.913 -12.003 1 98.83 172 LEU B C 1
ATOM 3975 O O . LEU B 1 172 ? -20.238 -21.925 -12.65 1 98.83 172 LEU B O 1
ATOM 3979 N N . ILE B 1 173 ? -21.764 -20.596 -11.692 1 98.77 173 ILE B N 1
ATOM 3980 C CA . ILE B 1 173 ? -22.91 -21.429 -12.04 1 98.77 173 ILE B CA 1
ATOM 3981 C C . ILE B 1 173 ? -23.043 -21.514 -13.559 1 98.77 173 ILE B C 1
ATOM 3983 O O . ILE B 1 173 ? -23.245 -22.598 -14.11 1 98.77 173 ILE B O 1
ATOM 3987 N N . ASP B 1 174 ? -22.879 -20.345 -14.179 1 98.57 174 ASP B N 1
ATOM 3988 C CA . ASP B 1 174 ? -22.993 -20.28 -15.632 1 98.57 174 ASP B CA 1
ATOM 3989 C C . ASP B 1 174 ? -21.908 -21.117 -16.306 1 98.57 174 ASP B C 1
ATOM 3991 O O . ASP B 1 174 ? -22.039 -21.489 -17.474 1 98.57 174 ASP B O 1
ATOM 3995 N N . ASN B 1 175 ? -20.867 -21.411 -15.627 1 98.68 175 ASN B N 1
ATOM 3996 C CA . ASN B 1 175 ? -19.799 -22.254 -16.153 1 98.68 175 ASN B CA 1
ATOM 3997 C C . ASN B 1 175 ? -19.951 -23.702 -15.696 1 98.68 175 ASN B C 1
ATOM 3999 O O . ASN B 1 175 ? -19.01 -24.491 -15.798 1 98.68 175 ASN B O 1
ATOM 4003 N N . GLY B 1 176 ? -21.059 -24.002 -15.057 1 98.52 176 GLY B N 1
ATOM 4004 C CA . GLY B 1 176 ? -21.428 -25.388 -14.82 1 98.52 176 GLY B CA 1
ATOM 4005 C C . GLY B 1 176 ? -21.163 -25.841 -13.396 1 98.52 176 GLY B C 1
ATOM 4006 O O . GLY B 1 176 ? -21.431 -26.992 -13.046 1 98.52 176 GLY B O 1
ATOM 4007 N N . HIS B 1 177 ? -20.642 -24.991 -12.569 1 98.68 177 HIS B N 1
ATOM 4008 C CA . HIS B 1 177 ? -20.342 -25.38 -11.195 1 98.68 177 HIS B CA 1
ATOM 4009 C C . HIS B 1 177 ? -21.608 -25.433 -10.348 1 98.68 177 HIS B C 1
ATOM 4011 O O . HIS B 1 177 ? -22.434 -24.518 -10.398 1 98.68 177 HIS B O 1
ATOM 4017 N N . THR B 1 178 ? -21.784 -26.44 -9.58 1 98.12 178 THR B N 1
ATOM 4018 C CA . THR B 1 178 ? -22.92 -26.588 -8.677 1 98.12 178 THR B CA 1
ATOM 4019 C C . THR B 1 178 ? -22.448 -26.717 -7.231 1 98.12 178 THR B C 1
ATOM 4021 O O . THR B 1 178 ? -23.186 -26.387 -6.3 1 98.12 178 THR B O 1
ATOM 4024 N N . ASP B 1 179 ? -21.248 -27.316 -7.056 1 98.18 179 ASP B N 1
ATOM 4025 C CA . ASP B 1 179 ? -20.604 -27.421 -5.75 1 98.18 179 ASP B CA 1
ATOM 4026 C C . ASP B 1 179 ? -19.674 -26.236 -5.499 1 98.18 179 ASP B C 1
ATOM 4028 O O . ASP B 1 179 ? -18.484 -26.296 -5.815 1 98.18 179 ASP B O 1
ATOM 4032 N N . ILE B 1 180 ? -20.237 -25.234 -4.913 1 98.66 180 ILE B N 1
ATOM 4033 C CA . ILE B 1 180 ? -19.514 -23.971 -4.809 1 98.66 180 ILE B CA 1
ATOM 4034 C C . ILE B 1 180 ? -19.338 -23.596 -3.339 1 98.66 180 ILE B C 1
ATOM 4036 O O . ILE B 1 180 ? -20.303 -23.598 -2.572 1 98.66 180 ILE B O 1
ATOM 4040 N N . ALA B 1 181 ? -18.142 -23.33 -2.929 1 98.62 181 ALA B N 1
ATOM 4041 C CA . ALA B 1 181 ? -17.836 -22.817 -1.596 1 98.62 181 ALA B CA 1
ATOM 4042 C C . ALA B 1 181 ? -17.6 -21.309 -1.63 1 98.62 181 ALA B C 1
ATOM 4044 O O . ALA B 1 181 ? -17.373 -20.734 -2.696 1 98.62 181 ALA B O 1
ATOM 4045 N N . CYS B 1 182 ? -17.686 -20.719 -0.529 1 97.86 182 CYS B N 1
ATOM 4046 C CA . CYS B 1 182 ? -17.358 -19.31 -0.343 1 97.86 182 CYS B CA 1
ATOM 4047 C C . CYS B 1 182 ? -16.349 -19.13 0.785 1 97.86 182 CYS B C 1
ATOM 4049 O O . CYS B 1 182 ? -16.45 -19.783 1.825 1 97.86 182 CYS B O 1
ATOM 4051 N N . LEU B 1 183 ? -15.391 -18.331 0.537 1 98.59 183 LEU B N 1
ATOM 4052 C CA . LEU B 1 183 ? -14.447 -17.909 1.565 1 98.59 183 LEU B CA 1
ATOM 4053 C C . LEU B 1 183 ? -14.647 -16.438 1.916 1 98.59 183 LEU B C 1
ATOM 4055 O O . LEU B 1 183 ? -14.199 -15.554 1.181 1 98.59 183 LEU B O 1
ATOM 4059 N N . SER B 1 184 ? -15.262 -16.184 2.991 1 97.56 184 SER B N 1
ATOM 4060 C CA . SER B 1 184 ? -15.632 -14.857 3.47 1 97.56 184 SER B CA 1
ATOM 4061 C C . SER B 1 184 ? -14.499 -14.22 4.267 1 97.56 184 SER B C 1
ATOM 4063 O O . SER B 1 184 ? -13.489 -14.87 4.548 1 97.56 184 SER B O 1
ATOM 4065 N N . GLY B 1 185 ? -14.628 -12.902 4.471 1 94.09 185 GLY B N 1
ATOM 4066 C CA . GLY B 1 185 ? -13.911 -12.303 5.585 1 94.09 185 GLY B CA 1
ATOM 4067 C C . GLY B 1 185 ? -14.577 -12.549 6.926 1 94.09 185 GLY B C 1
ATOM 4068 O O . GLY B 1 185 ? -15.182 -13.602 7.14 1 94.09 185 GLY B O 1
ATOM 4069 N N . HIS B 1 186 ? -14.472 -11.606 7.804 1 90.92 186 HIS B N 1
ATOM 4070 C CA . HIS B 1 186 ? -15.153 -11.742 9.087 1 90.92 186 HIS B CA 1
ATOM 4071 C C . HIS B 1 186 ? -16.667 -11.672 8.916 1 90.92 186 HIS B C 1
ATOM 4073 O O . HIS B 1 186 ? -17.191 -10.693 8.38 1 90.92 186 HIS B O 1
ATOM 4079 N N . PHE B 1 187 ? -17.366 -12.598 9.457 1 92.79 187 PHE B N 1
ATOM 4080 C CA . PHE B 1 187 ? -18.804 -12.723 9.253 1 92.79 187 PHE B CA 1
ATOM 4081 C C . PHE B 1 187 ? -19.533 -11.489 9.772 1 92.79 187 PHE B C 1
ATOM 4083 O O . PHE B 1 187 ? -20.586 -11.118 9.248 1 92.79 187 PHE B O 1
ATOM 4090 N N . GLU B 1 188 ? -18.94 -10.85 10.729 1 86.52 188 GLU B N 1
ATOM 4091 C CA . GLU B 1 188 ? -19.615 -9.735 11.386 1 86.52 188 GLU B CA 1
ATOM 4092 C C . GLU B 1 188 ? -19.583 -8.481 10.518 1 86.52 188 GLU B C 1
ATOM 4094 O O . GLU B 1 188 ? -20.341 -7.537 10.753 1 86.52 188 GLU B O 1
ATOM 4099 N N . LYS B 1 189 ? -18.801 -8.474 9.53 1 84.79 189 LYS B N 1
ATOM 4100 C CA . LYS B 1 189 ? -18.677 -7.299 8.673 1 84.79 189 LYS B CA 1
ATOM 4101 C C . LYS B 1 189 ? -19.822 -7.228 7.667 1 84.79 189 LYS B C 1
ATOM 4103 O O . LYS B 1 189 ? -20.216 -8.246 7.095 1 84.79 189 LYS B O 1
ATOM 4108 N N . LEU B 1 190 ? -20.304 -6.109 7.456 1 83.49 190 LEU B N 1
ATOM 4109 C CA . LEU B 1 190 ? -21.463 -5.909 6.593 1 83.49 190 LEU B CA 1
ATOM 4110 C C . LEU B 1 190 ? -21.151 -6.327 5.159 1 83.49 190 LEU B C 1
ATOM 4112 O O . LEU B 1 190 ? -21.982 -6.951 4.496 1 83.49 190 LEU B O 1
ATOM 4116 N N . ALA B 1 191 ? -20.029 -5.91 4.65 1 86.22 191 ALA B N 1
ATOM 4117 C CA . ALA B 1 191 ? -19.649 -6.28 3.29 1 86.22 191 ALA B CA 1
ATOM 4118 C C . ALA B 1 191 ? -19.699 -7.793 3.099 1 86.22 191 ALA B C 1
ATOM 4120 O O . ALA B 1 191 ? -20.105 -8.279 2.04 1 86.22 191 ALA B O 1
ATOM 4121 N N . CYS B 1 192 ? -19.273 -8.527 4.072 1 92.87 192 CYS B N 1
ATOM 4122 C CA . CYS B 1 192 ? -19.275 -9.985 4.01 1 92.87 192 CYS B CA 1
ATOM 4123 C C . CYS B 1 192 ? -20.699 -10.529 4.026 1 92.87 192 CYS B C 1
ATOM 4125 O O . CYS B 1 192 ? -21.024 -11.451 3.276 1 92.87 192 CYS B O 1
ATOM 4127 N N . GLN B 1 193 ? -21.503 -9.945 4.867 1 92.96 193 GLN B N 1
ATOM 4128 C CA . GLN B 1 193 ? -22.902 -10.356 4.926 1 92.96 193 GLN B CA 1
ATOM 4129 C C . GLN B 1 193 ? -23.598 -10.129 3.587 1 92.96 193 GLN B C 1
ATOM 4131 O O . GLN B 1 193 ? -24.368 -10.978 3.13 1 92.96 193 GLN B O 1
ATOM 4136 N N . GLU B 1 194 ? -23.272 -9.051 3.013 1 92.16 194 GLU B N 1
ATOM 4137 C CA . GLU B 1 194 ? -23.878 -8.708 1.731 1 92.16 194 GLU B CA 1
ATOM 4138 C C . GLU B 1 194 ? -23.386 -9.634 0.622 1 92.16 194 GLU B C 1
ATOM 4140 O O . GLU B 1 194 ? -24.172 -10.077 -0.218 1 92.16 194 GLU B O 1
ATOM 4145 N N . ARG B 1 195 ? -22.123 -9.895 0.547 1 95.88 195 ARG B N 1
ATOM 4146 C CA . ARG B 1 195 ? -21.594 -10.799 -0.469 1 95.88 195 ARG B CA 1
ATOM 4147 C C . ARG B 1 195 ? -22.167 -12.203 -0.304 1 95.88 195 ARG B C 1
ATOM 4149 O O . ARG B 1 195 ? -22.452 -12.883 -1.291 1 95.88 195 ARG B O 1
ATOM 4156 N N . ILE B 1 196 ? -22.322 -12.621 0.948 1 98 196 ILE B N 1
ATOM 4157 C CA . ILE B 1 196 ? -22.943 -13.916 1.205 1 98 196 ILE B CA 1
ATOM 4158 C C . ILE B 1 196 ? -24.387 -13.904 0.711 1 98 196 ILE B C 1
ATOM 4160 O O . ILE B 1 196 ? -24.86 -14.885 0.133 1 98 196 ILE B O 1
ATOM 4164 N N . ALA B 1 197 ? -25.085 -12.792 0.99 1 97.73 197 ALA B N 1
ATOM 4165 C CA . ALA B 1 197 ? -26.454 -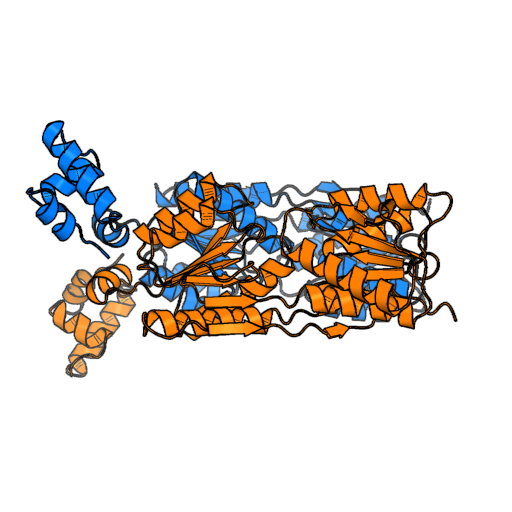12.66 0.501 1 97.73 197 ALA B CA 1
ATOM 4166 C C . ALA B 1 197 ? -26.509 -12.794 -1.019 1 97.73 197 ALA B C 1
ATOM 4168 O O . ALA B 1 197 ? -27.412 -13.437 -1.559 1 97.73 197 ALA B O 1
ATOM 4169 N N . GLY B 1 198 ? -25.561 -12.173 -1.677 1 98.24 198 GLY B N 1
ATOM 4170 C CA . GLY B 1 198 ? -25.471 -12.31 -3.122 1 98.24 198 GLY B CA 1
ATOM 4171 C C . GLY B 1 198 ? -25.204 -13.734 -3.571 1 98.24 198 GLY B C 1
ATOM 4172 O O . GLY B 1 198 ? -25.82 -14.216 -4.524 1 98.24 198 GLY B O 1
ATOM 4173 N N . PHE B 1 199 ? -24.3 -14.39 -2.853 1 98.7 199 PHE B N 1
ATOM 4174 C CA . PHE B 1 199 ? -23.997 -15.798 -3.083 1 98.7 199 PHE B CA 1
ATOM 4175 C C . PHE B 1 199 ? -25.253 -16.651 -2.949 1 98.7 199 PHE B C 1
ATOM 4177 O O . PHE B 1 199 ? -25.578 -17.432 -3.846 1 98.7 199 PHE B O 1
ATOM 4184 N N . ARG B 1 200 ? -25.94 -16.424 -1.945 1 98.73 200 ARG B N 1
ATOM 4185 C CA . ARG B 1 200 ? -27.143 -17.198 -1.658 1 98.73 200 ARG B CA 1
ATOM 4186 C C . ARG B 1 200 ? -28.221 -16.944 -2.705 1 98.73 200 ARG B C 1
ATOM 4188 O O . ARG B 1 200 ? -28.923 -17.869 -3.119 1 98.73 200 ARG B O 1
ATOM 4195 N N . ARG B 1 201 ? -28.396 -15.699 -3.09 1 98.69 201 ARG B N 1
ATOM 4196 C CA . ARG B 1 201 ? -29.386 -15.349 -4.103 1 98.69 201 ARG B CA 1
ATOM 4197 C C . ARG B 1 201 ? -29.109 -16.077 -5.414 1 98.69 201 ARG B C 1
ATOM 4199 O O . ARG B 1 201 ? -30.022 -16.634 -6.026 1 98.69 201 ARG B O 1
ATOM 4206 N N . ALA B 1 202 ? -27.859 -16.087 -5.856 1 98.77 202 ALA B N 1
ATOM 4207 C CA . ALA B 1 202 ? -27.482 -16.753 -7.1 1 98.77 202 ALA B CA 1
ATOM 4208 C C . ALA B 1 202 ? -27.747 -18.254 -7.02 1 98.77 202 ALA B C 1
ATOM 4210 O O . ALA B 1 202 ? -28.291 -18.845 -7.956 1 98.77 202 ALA B O 1
ATOM 4211 N N . MET B 1 203 ? -27.379 -18.847 -5.916 1 98.74 203 MET B N 1
ATOM 4212 C CA . MET B 1 203 ? -27.578 -20.28 -5.718 1 98.74 203 MET B CA 1
ATOM 4213 C C . MET B 1 203 ? -29.062 -20.629 -5.721 1 98.74 203 MET B C 1
ATOM 4215 O O . MET B 1 203 ? -29.472 -21.612 -6.342 1 98.74 203 MET B O 1
ATOM 4219 N N . ALA B 1 204 ? -29.818 -19.794 -5.06 1 98.55 204 ALA B N 1
ATOM 4220 C CA . ALA B 1 204 ? -31.26 -20.008 -4.965 1 98.55 204 ALA B CA 1
ATOM 4221 C C . ALA B 1 204 ? -31.921 -19.907 -6.337 1 98.55 204 ALA B C 1
ATOM 4223 O O . ALA B 1 204 ? -32.767 -20.733 -6.688 1 98.55 204 ALA B O 1
ATOM 4224 N N . GLU B 1 205 ? -31.57 -18.891 -7.065 1 98.55 205 GLU B N 1
ATOM 4225 C CA . GLU B 1 205 ? -32.139 -18.688 -8.394 1 98.55 205 GLU B CA 1
ATOM 4226 C C . GLU B 1 205 ? -31.842 -19.872 -9.309 1 98.55 205 GLU B C 1
ATOM 4228 O O . GLU B 1 205 ? -32.647 -20.209 -10.18 1 98.55 205 GLU B O 1
ATOM 4233 N N . ALA B 1 206 ? -30.727 -20.488 -9.102 1 98.43 206 ALA B N 1
ATOM 4234 C CA . ALA B 1 206 ? -30.327 -21.634 -9.914 1 98.43 206 ALA B CA 1
ATOM 4235 C C . ALA B 1 206 ? -30.851 -22.938 -9.318 1 98.43 206 ALA B C 1
ATOM 4237 O O . ALA B 1 206 ? -30.588 -24.02 -9.848 1 98.43 206 ALA B O 1
ATOM 4238 N N . LYS B 1 207 ? -31.54 -22.811 -8.161 1 98.42 207 LYS B N 1
ATOM 4239 C CA . LYS B 1 207 ? -32.119 -23.951 -7.455 1 98.42 207 LYS B CA 1
ATOM 4240 C C . LYS B 1 207 ? -31.04 -24.949 -7.044 1 98.42 207 LYS B C 1
ATOM 4242 O O . LYS B 1 207 ? -31.219 -26.16 -7.189 1 98.42 207 LYS B O 1
ATOM 4247 N N . LEU B 1 208 ? -29.914 -24.424 -6.669 1 98.39 208 LEU B N 1
ATOM 4248 C CA . LEU B 1 208 ? -28.811 -25.245 -6.182 1 98.39 208 LEU B CA 1
ATOM 4249 C C . LEU B 1 208 ? -28.774 -25.258 -4.658 1 98.39 208 LEU B C 1
ATOM 4251 O O . LEU B 1 208 ? -29.043 -24.239 -4.018 1 98.39 208 LEU B O 1
ATOM 4255 N N . PRO B 1 209 ? -28.504 -26.362 -4.107 1 97.39 209 PRO B N 1
ATOM 4256 C CA . PRO B 1 209 ? -28.386 -26.404 -2.648 1 97.39 209 PRO B CA 1
ATOM 4257 C C . PRO B 1 209 ? -27.154 -25.661 -2.134 1 97.39 209 PRO B C 1
ATOM 4259 O O . PRO B 1 209 ? -26.128 -25.615 -2.816 1 97.39 209 PRO B O 1
ATOM 4262 N N . ILE B 1 210 ? -27.275 -25.148 -0.971 1 97.43 210 ILE B N 1
ATOM 4263 C CA . ILE B 1 210 ? -26.154 -24.499 -0.3 1 97.43 210 ILE B CA 1
ATOM 4264 C C . ILE B 1 210 ? -25.646 -25.387 0.834 1 97.43 210 ILE B C 1
ATOM 4266 O O . ILE B 1 210 ? -26.424 -25.823 1.685 1 97.43 210 ILE B O 1
ATOM 4270 N N . ASN B 1 211 ? -24.477 -25.737 0.772 1 97.13 211 ASN B N 1
ATOM 4271 C CA . ASN B 1 211 ? -23.826 -26.396 1.899 1 97.13 211 ASN B CA 1
ATOM 4272 C C . ASN B 1 211 ? -23.281 -25.382 2.902 1 97.13 211 ASN B C 1
ATOM 4274 O O . ASN B 1 211 ? -22.253 -24.75 2.656 1 97.13 211 ASN B O 1
ATOM 4278 N N . GLU B 1 212 ? -23.873 -25.239 4.027 1 96.78 212 GLU B N 1
ATOM 4279 C CA . GLU B 1 212 ? -23.517 -24.224 5.014 1 96.78 212 GLU B CA 1
ATOM 4280 C C . GLU B 1 212 ? -22.094 -24.429 5.527 1 96.78 212 GLU B C 1
ATOM 4282 O O . GLU B 1 212 ? -21.422 -23.469 5.909 1 96.78 212 GLU B O 1
ATOM 4287 N N . ASP B 1 213 ? -21.654 -25.644 5.442 1 95.86 213 ASP B N 1
ATOM 4288 C CA . ASP B 1 213 ? -20.302 -25.953 5.897 1 95.86 213 ASP B CA 1
ATOM 4289 C C . ASP B 1 213 ? -19.258 -25.435 4.911 1 95.86 213 ASP B C 1
ATOM 4291 O O . ASP B 1 213 ? -18.068 -25.385 5.227 1 95.86 213 ASP B O 1
ATOM 4295 N N . TRP B 1 214 ? -19.737 -25.049 3.717 1 97.75 214 TRP B N 1
ATOM 4296 C CA . TRP B 1 214 ? -18.836 -24.544 2.686 1 97.75 214 TRP B CA 1
ATOM 4297 C C . TRP B 1 214 ? -18.831 -23.019 2.667 1 97.75 214 TRP B C 1
ATOM 4299 O O . TRP B 1 214 ? -18.217 -22.406 1.791 1 97.75 214 TRP B O 1
ATOM 4309 N N . ILE B 1 215 ? -19.556 -22.426 3.578 1 98.19 215 ILE B N 1
ATOM 4310 C CA . ILE B 1 215 ? -19.409 -21.001 3.856 1 98.19 215 ILE B CA 1
ATOM 4311 C C . ILE B 1 215 ? -18.375 -20.795 4.96 1 98.19 215 ILE B C 1
ATOM 4313 O O . ILE B 1 215 ? -18.683 -20.947 6.144 1 98.19 215 ILE B O 1
ATOM 4317 N N . LEU B 1 216 ? -17.184 -20.444 4.534 1 97.9 216 LEU B N 1
ATOM 4318 C CA . LEU B 1 216 ? -16.016 -20.462 5.408 1 97.9 216 LEU B CA 1
ATOM 4319 C C . LEU B 1 216 ? -15.598 -19.045 5.786 1 97.9 216 LEU B C 1
ATOM 4321 O O . LEU B 1 216 ? -15.735 -18.118 4.984 1 97.9 216 LEU B O 1
ATOM 4325 N N . GLU B 1 217 ? -15.104 -18.934 6.953 1 97.29 217 GLU B N 1
ATOM 4326 C CA . GLU B 1 217 ? -14.718 -17.617 7.45 1 97.29 217 GLU B CA 1
ATOM 4327 C C . GLU B 1 217 ? -13.205 -17.427 7.391 1 97.29 217 GLU B C 1
ATOM 4329 O O . GLU B 1 217 ? -12.446 -18.33 7.75 1 97.29 217 GLU B O 1
ATOM 4334 N N . GLY B 1 218 ? -12.799 -16.311 6.877 1 96.24 218 GLY B N 1
ATOM 4335 C CA . GLY B 1 218 ? -11.423 -15.841 6.893 1 96.24 218 GLY B CA 1
ATOM 4336 C C . GLY B 1 218 ? -11.276 -14.444 7.467 1 96.24 218 GLY B C 1
ATOM 4337 O O . GLY B 1 218 ? -12.02 -14.057 8.371 1 96.24 218 GLY B O 1
ATOM 4338 N N . ASN B 1 219 ? -10.247 -13.745 7.099 1 93.08 219 ASN B N 1
ATOM 4339 C CA . ASN B 1 219 ? -9.995 -12.424 7.666 1 93.08 219 ASN B CA 1
ATOM 4340 C C . ASN B 1 219 ? -9.475 -11.452 6.611 1 93.08 219 ASN B C 1
ATOM 4342 O O . ASN B 1 219 ? -8.698 -10.548 6.923 1 93.08 219 ASN B O 1
ATOM 4346 N N . PHE B 1 220 ? -9.684 -11.813 5.295 1 92.88 220 PHE B N 1
ATOM 4347 C CA . PHE B 1 220 ? -9.313 -10.986 4.153 1 92.88 220 PHE B CA 1
ATOM 4348 C C . PHE B 1 220 ? -7.809 -11.039 3.912 1 92.88 220 PHE B C 1
ATOM 4350 O O . PHE B 1 220 ? -7.271 -10.249 3.134 1 92.88 220 PHE B O 1
ATOM 4357 N N . GLU B 1 221 ? -7.142 -11.903 4.588 1 93.83 221 GLU B N 1
ATOM 4358 C CA . GLU B 1 221 ? -5.699 -12.069 4.437 1 93.83 221 GLU B CA 1
ATOM 4359 C C . GLU B 1 221 ? -5.349 -13.495 4.022 1 93.83 221 GLU B C 1
ATOM 4361 O O . GLU B 1 221 ? -6.17 -14.405 4.152 1 93.83 221 GLU B O 1
ATOM 4366 N N . CYS B 1 222 ? -4.175 -13.705 3.625 1 96.82 222 CYS B N 1
ATOM 4367 C CA . CYS B 1 222 ? -3.737 -14.993 3.098 1 96.82 222 CYS B CA 1
ATOM 4368 C C . CYS B 1 222 ? -3.663 -16.038 4.204 1 96.82 222 CYS B C 1
ATOM 4370 O O . CYS B 1 222 ? -3.908 -17.222 3.963 1 96.82 222 CYS B O 1
ATOM 4372 N N . ASP B 1 223 ? -3.365 -15.584 5.357 1 96.21 223 ASP B N 1
ATOM 4373 C CA . ASP B 1 223 ? -3.042 -16.517 6.432 1 96.21 223 ASP B CA 1
ATOM 4374 C C . ASP B 1 223 ? -4.236 -17.412 6.76 1 96.21 223 ASP B C 1
ATOM 4376 O O . ASP B 1 223 ? -4.068 -18.598 7.05 1 96.21 223 ASP B O 1
ATOM 4380 N N . THR B 1 224 ? -5.418 -16.875 6.663 1 96.94 224 THR B N 1
ATOM 4381 C CA . THR B 1 224 ? -6.595 -17.698 6.918 1 96.94 224 THR B CA 1
ATOM 4382 C C . THR B 1 224 ? -7.008 -18.456 5.66 1 96.94 224 THR B C 1
ATOM 4384 O O . THR B 1 224 ? -7.638 -19.513 5.744 1 96.94 224 THR B O 1
ATOM 4387 N N . ALA B 1 225 ? -6.689 -17.917 4.547 1 98.17 225 ALA B N 1
ATOM 4388 C CA . ALA B 1 225 ? -7.048 -18.555 3.283 1 98.17 225 ALA B CA 1
ATOM 4389 C C . ALA B 1 225 ? -6.319 -19.884 3.112 1 98.17 225 ALA B C 1
ATOM 4391 O O . ALA B 1 225 ? -6.876 -20.84 2.567 1 98.17 225 ALA B O 1
ATOM 4392 N N . VAL B 1 226 ? -5.07 -19.957 3.614 1 98.15 226 VAL B N 1
ATOM 4393 C CA . VAL B 1 226 ? -4.297 -21.188 3.484 1 98.15 226 VAL B CA 1
ATOM 4394 C C . VAL B 1 226 ? -4.918 -22.282 4.35 1 98.15 226 VAL B C 1
ATOM 4396 O O . VAL B 1 226 ? -4.908 -23.458 3.977 1 98.15 226 VAL B O 1
ATOM 4399 N N . LEU B 1 227 ? -5.466 -21.92 5.476 1 98.34 227 LEU B N 1
ATOM 4400 C CA . LEU B 1 227 ? -6.148 -22.882 6.334 1 98.34 227 LEU B CA 1
ATOM 4401 C C . LEU B 1 227 ? -7.386 -23.445 5.645 1 98.34 227 LEU B C 1
ATOM 4403 O O . LEU B 1 227 ? -7.676 -24.638 5.757 1 98.34 227 LEU B O 1
ATOM 4407 N N . VAL B 1 228 ? -8.054 -22.605 4.977 1 98.07 228 VAL B N 1
ATOM 4408 C CA . VAL B 1 228 ? -9.236 -23.027 4.234 1 98.07 228 VAL B CA 1
ATOM 4409 C C . VAL B 1 228 ? -8.828 -23.975 3.108 1 98.07 228 VAL B C 1
ATOM 4411 O O . VAL B 1 228 ? -9.51 -24.969 2.848 1 98.07 228 VAL B O 1
ATOM 4414 N N . ALA B 1 229 ? -7.78 -23.662 2.42 1 98.49 229 ALA B N 1
ATOM 4415 C CA . ALA B 1 229 ? -7.259 -24.547 1.382 1 98.49 229 ALA B CA 1
ATOM 4416 C C . ALA B 1 229 ? -6.96 -25.934 1.943 1 98.49 229 ALA B C 1
ATOM 4418 O O . ALA B 1 229 ? -7.266 -26.947 1.308 1 98.49 229 ALA B O 1
ATOM 4419 N N . ASP B 1 230 ? -6.37 -25.953 3.115 1 98.48 230 ASP B N 1
ATOM 4420 C CA . ASP B 1 230 ? -6.08 -27.224 3.772 1 98.48 230 ASP B CA 1
ATOM 4421 C C . ASP B 1 230 ? -7.364 -27.995 4.068 1 98.48 230 ASP B C 1
ATOM 4423 O O . ASP B 1 230 ? -7.42 -29.213 3.883 1 98.48 230 ASP B O 1
ATOM 4427 N N . LYS B 1 231 ? -8.329 -27.278 4.525 1 97.87 231 LYS B N 1
ATOM 4428 C CA . LYS B 1 231 ? -9.625 -27.89 4.806 1 97.87 231 LYS B CA 1
ATOM 4429 C C . LYS B 1 231 ? -10.234 -28.491 3.543 1 97.87 231 LYS B C 1
ATOM 4431 O O . LYS B 1 231 ? -10.703 -29.631 3.556 1 97.87 231 LYS B O 1
ATOM 4436 N N . ILE B 1 232 ? -10.229 -27.772 2.46 1 97.54 232 ILE B N 1
ATOM 4437 C CA . ILE B 1 232 ? -10.794 -28.216 1.19 1 97.54 232 ILE B CA 1
ATOM 4438 C C . ILE B 1 232 ? -10.046 -29.452 0.696 1 97.54 232 ILE B C 1
ATOM 4440 O O . ILE B 1 232 ? -10.661 -30.407 0.216 1 97.54 232 ILE B O 1
ATOM 4444 N N . THR B 1 233 ? -8.746 -29.404 0.821 1 97.56 233 THR B N 1
ATOM 4445 C CA . THR B 1 233 ? -7.899 -30.508 0.385 1 97.56 233 THR B CA 1
ATOM 4446 C C . THR B 1 233 ? -8.264 -31.793 1.122 1 97.56 233 THR B C 1
ATOM 4448 O O . THR B 1 233 ? -8.209 -32.882 0.547 1 97.56 233 THR B O 1
ATOM 4451 N N . ALA B 1 234 ? -8.696 -31.65 2.327 1 96.87 234 ALA B N 1
ATOM 4452 C CA . ALA B 1 234 ? -8.956 -32.797 3.192 1 96.87 234 ALA B CA 1
ATOM 4453 C C . ALA B 1 234 ? -10.388 -33.296 3.026 1 96.87 234 ALA B C 1
ATOM 4455 O O . ALA B 1 234 ? -10.739 -34.371 3.519 1 96.87 234 ALA B O 1
ATOM 4456 N N . MET B 1 235 ? -11.197 -32.568 2.338 1 95.42 235 MET B N 1
ATOM 4457 C CA . MET B 1 235 ? -12.603 -32.932 2.185 1 95.42 235 MET B CA 1
ATOM 4458 C C . MET B 1 235 ? -12.752 -34.163 1.297 1 95.42 235 MET B C 1
ATOM 4460 O O . MET B 1 235 ? -12.024 -34.318 0.315 1 95.42 235 MET B O 1
ATOM 4464 N N . GLU B 1 236 ? -13.64 -35.036 1.666 1 93.99 236 GLU B N 1
ATOM 4465 C CA . GLU B 1 236 ? -13.972 -36.183 0.825 1 93.99 236 GLU B CA 1
ATOM 4466 C C . GLU B 1 236 ? -14.604 -35.737 -0.491 1 93.99 236 GLU B C 1
ATOM 4468 O O . GLU B 1 236 ? -14.186 -36.174 -1.565 1 93.99 236 GLU B O 1
ATOM 4473 N N . LYS B 1 237 ? -15.621 -34.969 -0.341 1 95.3 237 LYS B N 1
ATOM 4474 C CA . LYS B 1 237 ? -16.201 -34.285 -1.493 1 95.3 237 LYS B CA 1
ATOM 4475 C C . LYS B 1 237 ? -15.792 -32.815 -1.523 1 95.3 237 LYS B C 1
ATOM 4477 O O . LYS B 1 237 ? -16.219 -32.029 -0.676 1 95.3 237 LYS B O 1
ATOM 4482 N N . ARG B 1 238 ? -15.057 -32.463 -2.541 1 96.03 238 ARG B N 1
ATOM 4483 C CA . ARG B 1 238 ? -14.547 -31.1 -2.647 1 96.03 238 ARG B CA 1
ATOM 4484 C C . ARG B 1 238 ? -15.448 -30.244 -3.531 1 96.03 238 ARG B C 1
ATOM 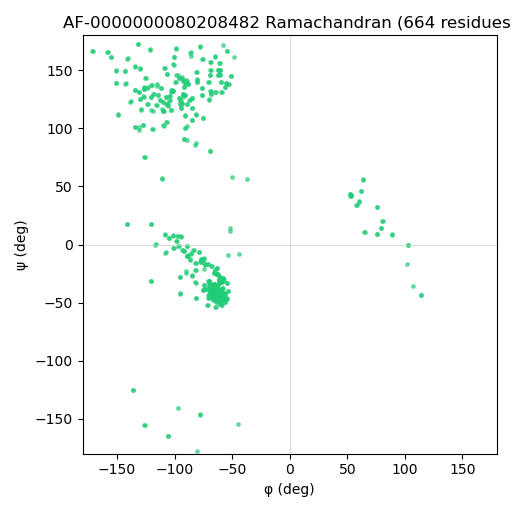4486 O O . ARG B 1 238 ? -16.046 -30.745 -4.486 1 96.03 238 ARG B O 1
ATOM 4493 N N . PRO B 1 239 ? -15.559 -28.977 -3.109 1 98.27 239 PRO B N 1
ATOM 4494 C CA . PRO B 1 239 ? -16.175 -28.078 -4.088 1 98.27 239 PRO B CA 1
ATOM 4495 C C . PRO B 1 239 ? -15.381 -27.991 -5.39 1 98.27 239 PRO B C 1
ATOM 4497 O O . PRO B 1 239 ? -14.161 -28.172 -5.387 1 98.27 239 PRO B O 1
ATOM 4500 N N . THR B 1 240 ? -16.051 -27.757 -6.451 1 98.4 240 THR B N 1
ATOM 4501 C CA . THR B 1 240 ? -15.375 -27.576 -7.731 1 98.4 240 THR B CA 1
ATOM 4502 C C . THR B 1 240 ? -15.013 -26.11 -7.949 1 98.4 240 THR B C 1
ATOM 4504 O O . THR B 1 240 ? -14.275 -25.779 -8.88 1 98.4 240 THR B O 1
ATOM 4507 N N . ALA B 1 241 ? -15.566 -25.2 -7.039 1 98.78 241 ALA B N 1
ATOM 4508 C CA . ALA B 1 241 ? -15.276 -23.774 -7.161 1 98.78 241 ALA B CA 1
ATOM 4509 C C . ALA B 1 241 ? -15.319 -23.087 -5.799 1 98.78 241 ALA B C 1
ATOM 4511 O O . ALA B 1 241 ? -16.059 -23.51 -4.907 1 98.78 241 ALA B O 1
ATOM 4512 N N . VAL B 1 242 ? -14.546 -22.072 -5.651 1 98.89 242 VAL B N 1
ATOM 4513 C CA . VAL B 1 242 ? -14.533 -21.247 -4.447 1 98.89 242 VAL B CA 1
ATOM 4514 C C . VAL B 1 242 ? -14.629 -19.772 -4.829 1 98.89 242 VAL B C 1
ATOM 4516 O O . VAL B 1 242 ? -13.849 -19.286 -5.652 1 98.89 242 VAL B O 1
ATOM 4519 N N . PHE B 1 243 ? -15.581 -19.082 -4.301 1 98.91 243 PHE B N 1
ATOM 4520 C CA . PHE B 1 243 ? -15.668 -17.628 -4.363 1 98.91 243 PHE B CA 1
ATOM 4521 C C . PHE B 1 243 ? -14.978 -16.992 -3.163 1 98.91 243 PHE B C 1
ATOM 4523 O O . PHE B 1 243 ? -15.47 -17.086 -2.036 1 98.91 243 PHE B O 1
ATOM 4530 N N . CYS B 1 244 ? -13.875 -16.338 -3.421 1 98.82 244 CYS B N 1
ATOM 4531 C CA . CYS B 1 244 ? -13.143 -15.641 -2.369 1 98.82 244 CYS B CA 1
ATOM 4532 C C . CYS B 1 244 ? -13.572 -14.181 -2.282 1 98.82 244 CYS B C 1
ATOM 4534 O O . CYS B 1 244 ? -13.671 -13.497 -3.303 1 98.82 244 CYS B O 1
ATOM 4536 N N . PHE B 1 245 ? -13.649 -13.654 -1.115 1 97.25 245 PHE B N 1
ATOM 4537 C CA . PHE B 1 245 ? -14.248 -12.341 -0.907 1 97.25 245 PHE B CA 1
ATOM 4538 C C . PHE B 1 245 ? -13.233 -11.235 -1.171 1 97.25 245 PHE B C 1
ATOM 4540 O O . PHE B 1 245 ? -13.579 -10.052 -1.159 1 97.25 245 PHE B O 1
ATOM 4547 N N . ASN B 1 246 ? -11.996 -11.581 -1.436 1 96.12 246 ASN B N 1
ATOM 4548 C CA . ASN B 1 246 ? -11.035 -10.641 -2.004 1 96.12 246 ASN B CA 1
ATOM 4549 C C . ASN B 1 246 ? -9.884 -11.366 -2.696 1 96.12 246 ASN B C 1
ATOM 4551 O O . ASN B 1 246 ? -9.706 -12.572 -2.514 1 96.12 246 ASN B O 1
ATOM 4555 N N . ASP B 1 247 ? -9.173 -10.669 -3.434 1 97.73 247 ASP B N 1
ATOM 4556 C CA . ASP B 1 247 ? -8.106 -11.24 -4.25 1 97.73 247 ASP B CA 1
ATOM 4557 C C . ASP B 1 247 ? -6.961 -11.75 -3.377 1 97.73 247 ASP B C 1
ATOM 4559 O O . ASP B 1 247 ? -6.319 -12.749 -3.707 1 97.73 247 ASP B O 1
ATOM 4563 N N . THR B 1 248 ? -6.704 -11.075 -2.294 1 96.66 248 THR B N 1
ATOM 4564 C CA . THR B 1 248 ? -5.628 -11.48 -1.396 1 96.66 248 THR B CA 1
ATOM 4565 C C . THR B 1 248 ? -5.866 -12.893 -0.87 1 96.66 248 THR B C 1
ATOM 4567 O O . THR B 1 248 ? -4.954 -13.723 -0.87 1 96.66 248 THR B O 1
ATOM 4570 N N . MET B 1 249 ? -7.043 -13.152 -0.42 1 98.08 249 MET B N 1
ATOM 4571 C CA . MET B 1 249 ? -7.374 -14.494 0.051 1 98.08 249 MET B CA 1
ATOM 4572 C C . MET B 1 249 ? -7.35 -15.495 -1.099 1 98.08 249 MET B C 1
ATOM 4574 O O . MET B 1 249 ? -6.944 -16.645 -0.918 1 98.08 249 MET B O 1
ATOM 4578 N N . ALA B 1 250 ? -7.799 -15.046 -2.281 1 98.71 250 ALA B N 1
ATOM 4579 C CA . ALA B 1 250 ? -7.743 -15.925 -3.446 1 98.71 250 ALA B CA 1
ATOM 4580 C C . ALA B 1 250 ? -6.313 -16.381 -3.72 1 98.71 250 ALA B C 1
ATOM 4582 O O . ALA B 1 250 ? -6.076 -17.554 -4.021 1 98.71 250 ALA B O 1
ATOM 4583 N N . LEU B 1 251 ? -5.391 -15.457 -3.614 1 97.92 251 LEU B N 1
ATOM 4584 C CA . LEU B 1 251 ? -3.983 -15.779 -3.821 1 97.92 251 LEU B CA 1
ATOM 4585 C C . LEU B 1 251 ? -3.519 -16.847 -2.835 1 97.92 251 LEU B C 1
ATOM 4587 O O . LEU B 1 251 ? -2.899 -17.836 -3.232 1 97.92 251 LEU B O 1
ATOM 4591 N N . GLY B 1 252 ? -3.773 -16.591 -1.542 1 98.24 252 GLY B N 1
ATOM 4592 C CA . GLY B 1 252 ? -3.384 -17.552 -0.522 1 98.24 252 GLY B CA 1
ATOM 4593 C C . GLY B 1 252 ? -3.999 -18.923 -0.728 1 98.24 252 GLY B C 1
ATOM 4594 O O . GLY B 1 252 ? -3.319 -19.942 -0.588 1 98.24 252 GLY B O 1
ATOM 4595 N N . LEU B 1 253 ? -5.257 -18.926 -1.068 1 98.77 253 LEU B N 1
ATOM 4596 C CA . LEU B 1 253 ? -5.973 -20.176 -1.299 1 98.77 253 LEU B CA 1
ATOM 4597 C C . LEU B 1 253 ? -5.378 -20.933 -2.481 1 98.77 253 LEU B C 1
ATOM 4599 O O . LEU B 1 253 ? -5.084 -22.126 -2.375 1 98.77 253 LEU B O 1
ATOM 4603 N N . MET B 1 254 ? -5.188 -20.268 -3.592 1 98.53 254 MET B N 1
ATOM 4604 C CA . MET B 1 254 ? -4.653 -20.889 -4.799 1 98.53 254 MET B CA 1
ATOM 4605 C C . MET B 1 254 ? -3.259 -21.455 -4.548 1 98.53 254 MET B C 1
ATOM 4607 O O . MET B 1 254 ? -2.954 -22.574 -4.965 1 98.53 254 MET B O 1
ATOM 4611 N N . SER B 1 255 ? -2.453 -20.633 -3.913 1 97.96 255 SER B N 1
ATOM 4612 C CA . SER B 1 255 ? -1.092 -21.062 -3.607 1 97.96 255 SER B CA 1
ATOM 4613 C C . SER B 1 255 ? -1.088 -22.356 -2.8 1 97.96 255 SER B C 1
ATOM 4615 O O . SER B 1 255 ? -0.392 -23.311 -3.15 1 97.96 255 SER B O 1
ATOM 4617 N N . ARG B 1 256 ? -1.874 -22.371 -1.751 1 98.35 256 ARG B N 1
ATOM 4618 C CA . ARG B 1 256 ? -1.885 -23.519 -0.85 1 98.35 256 ARG B CA 1
ATOM 4619 C C . ARG B 1 256 ? -2.519 -24.734 -1.519 1 98.35 256 ARG B C 1
ATOM 4621 O O . ARG B 1 256 ? -2.04 -25.859 -1.356 1 98.35 256 ARG B O 1
ATOM 4628 N N . LEU B 1 257 ? -3.59 -24.553 -2.276 1 98.42 257 LEU B N 1
ATOM 4629 C CA . LEU B 1 257 ? -4.174 -25.653 -3.036 1 98.42 257 LEU B CA 1
ATOM 4630 C C . LEU B 1 257 ? -3.133 -26.304 -3.94 1 98.42 257 LEU B C 1
ATOM 4632 O O . LEU B 1 257 ? -2.98 -27.527 -3.937 1 98.42 257 LEU B O 1
ATOM 4636 N N . GLN B 1 258 ? -2.415 -25.489 -4.634 1 96.53 258 GLN B N 1
ATOM 4637 C CA . GLN B 1 258 ? -1.437 -25.993 -5.593 1 96.53 258 GLN B CA 1
ATOM 4638 C C . GLN B 1 258 ? -0.28 -26.69 -4.884 1 96.53 258 GLN B C 1
ATOM 4640 O O . GLN B 1 258 ? 0.252 -27.685 -5.382 1 96.53 258 GLN B O 1
ATOM 4645 N N . GLN B 1 259 ? 0.115 -26.139 -3.751 1 96.12 259 GLN B N 1
ATOM 4646 C CA . GLN B 1 259 ? 1.114 -26.818 -2.932 1 96.12 259 GLN B CA 1
ATOM 4647 C C . GLN B 1 259 ? 0.644 -28.215 -2.536 1 96.12 259 GLN B C 1
ATOM 4649 O O . GLN B 1 259 ? 1.46 -29.12 -2.346 1 96.12 259 GLN B O 1
ATOM 4654 N N . ASN B 1 260 ? -0.629 -28.374 -2.438 1 97.45 260 ASN B N 1
ATOM 4655 C CA . ASN B 1 260 ? -1.22 -29.643 -2.027 1 97.45 260 ASN B CA 1
ATOM 4656 C C . ASN B 1 260 ? -1.597 -30.502 -3.23 1 97.45 260 ASN B C 1
ATOM 4658 O O . ASN B 1 260 ? -2.315 -31.494 -3.09 1 97.45 260 ASN B O 1
ATOM 4662 N N . GLY B 1 261 ? -1.217 -30.049 -4.371 1 96.02 261 GLY B N 1
ATOM 4663 C CA . GLY B 1 261 ? -1.397 -30.852 -5.57 1 96.02 261 GLY B CA 1
ATOM 4664 C C . GLY B 1 261 ? -2.741 -30.633 -6.238 1 96.02 261 GLY B C 1
ATOM 4665 O O . GLY B 1 261 ? -3.127 -31.391 -7.13 1 96.02 261 GLY B O 1
ATOM 4666 N N . ILE B 1 262 ? -3.495 -29.668 -5.801 1 97.84 262 ILE B N 1
ATOM 4667 C CA . ILE B 1 262 ? -4.787 -29.348 -6.397 1 97.84 262 ILE B CA 1
ATOM 4668 C C . ILE B 1 262 ? -4.618 -28.237 -7.43 1 97.84 262 ILE B C 1
ATOM 4670 O O . ILE B 1 262 ? -4.177 -27.134 -7.099 1 97.84 262 ILE B O 1
ATOM 4674 N N . LYS B 1 263 ? -5.008 -28.467 -8.619 1 96.78 263 LYS B N 1
ATOM 4675 C CA . LYS B 1 263 ? -4.767 -27.539 -9.72 1 96.78 263 LYS B CA 1
ATOM 4676 C C . LYS B 1 263 ? -5.886 -26.508 -9.826 1 96.78 263 LYS B C 1
ATOM 4678 O O . LYS B 1 263 ? -7.062 -26.843 -9.668 1 96.78 263 LYS B O 1
ATOM 4683 N N . VAL B 1 264 ? -5.566 -25.351 -10.049 1 97.82 264 VAL B N 1
ATOM 4684 C CA . VAL B 1 264 ? -6.487 -24.273 -10.398 1 97.82 264 VAL B CA 1
ATOM 4685 C C . VAL B 1 264 ? -6.277 -23.866 -11.855 1 97.82 264 VAL B C 1
ATOM 4687 O O . VAL B 1 264 ? -5.168 -23.498 -12.249 1 97.82 264 VAL B O 1
ATOM 4690 N N . PRO B 1 265 ? -7.235 -23.901 -12.7 1 97.76 265 PRO B N 1
ATOM 4691 C CA . PRO B 1 265 ? -8.649 -24.107 -12.375 1 97.76 265 PRO B CA 1
ATOM 4692 C C . PRO B 1 265 ? -9.085 -25.561 -12.536 1 97.76 265 PRO B C 1
ATOM 4694 O O . PRO B 1 265 ? -10.241 -25.896 -12.266 1 97.76 265 PRO B O 1
ATOM 4697 N N . ASP B 1 266 ? -8.266 -26.451 -12.936 1 97.53 266 ASP B N 1
ATOM 4698 C CA . ASP B 1 266 ? -8.662 -27.758 -13.452 1 97.53 266 ASP B CA 1
ATOM 4699 C C . ASP B 1 266 ? -9.396 -28.57 -12.388 1 97.53 266 ASP B C 1
ATOM 4701 O O . ASP B 1 266 ? -10.345 -29.293 -12.696 1 97.53 266 ASP B O 1
ATOM 4705 N N . ASP B 1 267 ? -8.936 -28.546 -11.171 1 97.73 267 ASP B N 1
ATOM 4706 C CA . ASP B 1 267 ? -9.564 -29.29 -10.083 1 97.73 267 ASP B CA 1
ATOM 4707 C C . ASP B 1 267 ? -10.539 -28.408 -9.306 1 97.73 267 ASP B C 1
ATOM 4709 O O . ASP B 1 267 ? -11.596 -28.872 -8.874 1 97.73 267 ASP B O 1
ATOM 4713 N N . VAL B 1 268 ? -10.144 -27.201 -9.049 1 98.59 268 VAL B N 1
ATOM 4714 C CA . VAL B 1 268 ? -10.966 -26.235 -8.328 1 98.59 268 VAL B CA 1
ATOM 4715 C C . VAL B 1 268 ? -10.86 -24.866 -8.996 1 98.59 268 VAL B C 1
ATOM 4717 O O . VAL B 1 268 ? -9.76 -24.33 -9.157 1 98.59 268 VAL B O 1
ATOM 4720 N N . SER B 1 269 ? -11.985 -24.29 -9.403 1 98.87 269 SER B N 1
ATOM 4721 C CA . SER B 1 269 ? -12.037 -22.923 -9.912 1 98.87 269 SER B CA 1
ATOM 4722 C C . SER B 1 269 ? -12.069 -21.91 -8.772 1 98.87 269 SER B C 1
ATOM 4724 O O . SER B 1 269 ? -12.6 -22.195 -7.697 1 98.87 269 SER B O 1
ATOM 4726 N N . VAL B 1 270 ? -11.489 -20.756 -9.01 1 98.9 270 VAL B N 1
ATOM 4727 C CA . VAL B 1 270 ? -11.424 -19.728 -7.977 1 98.9 270 VAL B CA 1
ATOM 4728 C C . VAL B 1 270 ? -11.809 -18.374 -8.571 1 98.9 270 VAL B C 1
ATOM 4730 O O . VAL B 1 270 ? -11.368 -18.022 -9.667 1 98.9 270 VAL B O 1
ATOM 4733 N N . ILE B 1 271 ? -12.635 -17.627 -7.949 1 98.88 271 ILE B N 1
ATOM 4734 C CA . ILE B 1 271 ? -12.947 -16.238 -8.27 1 98.88 271 ILE B CA 1
ATOM 4735 C C . ILE B 1 271 ? -12.614 -15.345 -7.078 1 98.88 271 ILE B C 1
ATOM 4737 O O . ILE B 1 271 ? -12.857 -15.718 -5.928 1 98.88 271 ILE B O 1
ATOM 4741 N N . GLY B 1 272 ? -12.025 -14.248 -7.383 1 98.61 272 GLY B N 1
ATOM 4742 C CA . GLY B 1 272 ? -11.708 -13.282 -6.343 1 98.61 272 GLY B CA 1
ATOM 4743 C C . GLY B 1 272 ? -12.616 -12.066 -6.361 1 98.61 272 GLY B C 1
ATOM 4744 O O . GLY B 1 272 ? -13.722 -12.119 -6.903 1 98.61 272 GLY B O 1
ATOM 4745 N N . TYR B 1 273 ? -12.218 -11.025 -5.668 1 97.24 273 TYR B N 1
ATOM 4746 C CA . TYR B 1 273 ? -12.927 -9.76 -5.517 1 97.24 273 TYR B CA 1
ATOM 4747 C C . TYR B 1 273 ? -11.951 -8.61 -5.301 1 97.24 273 TYR B C 1
ATOM 4749 O O . TYR B 1 273 ? -10.972 -8.748 -4.564 1 97.24 273 TYR B O 1
ATOM 4757 N N . ASP B 1 274 ? -12.232 -7.432 -5.966 1 94.63 274 ASP B N 1
ATOM 4758 C CA . ASP B 1 274 ? -11.492 -6.177 -5.874 1 94.63 274 ASP B CA 1
ATOM 4759 C C . ASP B 1 274 ? -10.825 -5.834 -7.203 1 94.63 274 ASP B C 1
ATOM 4761 O O . ASP B 1 274 ? -10.797 -4.669 -7.608 1 94.63 274 ASP B O 1
ATOM 4765 N N . ASN B 1 275 ? -10.216 -6.904 -7.817 1 96.96 275 ASN B N 1
ATOM 4766 C CA . ASN B 1 275 ? -9.405 -6.738 -9.018 1 96.96 275 ASN B CA 1
ATOM 4767 C C . ASN B 1 275 ? -8.176 -5.874 -8.751 1 96.96 275 ASN B C 1
ATOM 4769 O O . ASN B 1 275 ? -7.963 -4.865 -9.426 1 96.96 275 ASN B O 1
ATOM 4773 N N . ILE B 1 276 ? -7.429 -6.308 -7.793 1 95.6 276 ILE B N 1
ATOM 4774 C CA . ILE B 1 276 ? -6.183 -5.601 -7.514 1 95.6 276 ILE B CA 1
ATOM 4775 C C . ILE B 1 276 ? -5.24 -5.727 -8.709 1 95.6 276 ILE B C 1
ATOM 4777 O O . ILE B 1 276 ? -5.385 -6.637 -9.529 1 95.6 276 ILE B O 1
ATOM 4781 N N . GLU B 1 277 ? -4.314 -4.902 -8.784 1 93.74 277 GLU B N 1
ATOM 4782 C CA . GLU B 1 277 ? -3.415 -4.855 -9.934 1 93.74 277 GLU B CA 1
ATOM 4783 C C . GLU B 1 277 ? -2.705 -6.191 -10.133 1 93.74 277 GLU B C 1
ATOM 4785 O O . GLU B 1 277 ? -2.54 -6.649 -11.266 1 93.74 277 GLU B O 1
ATOM 4790 N N . LEU B 1 278 ? -2.351 -6.843 -9.124 1 95.28 278 LEU B N 1
ATOM 4791 C CA . LEU B 1 278 ? -1.563 -8.069 -9.163 1 95.28 278 LEU B CA 1
ATOM 4792 C C . LEU B 1 278 ? -2.405 -9.242 -9.653 1 95.28 278 LEU B C 1
ATOM 4794 O O . LEU B 1 278 ? -1.867 -10.295 -10.004 1 95.28 278 LEU B O 1
ATOM 4798 N N . ALA B 1 279 ? -3.696 -9.084 -9.626 1 97.43 279 ALA B N 1
ATOM 4799 C CA . ALA B 1 279 ? -4.603 -10.191 -9.915 1 97.43 279 ALA B CA 1
ATOM 4800 C C . ALA B 1 279 ? -4.333 -10.773 -11.3 1 97.43 279 ALA B C 1
ATOM 4802 O O . ALA B 1 279 ? -4.503 -11.975 -11.518 1 97.43 279 ALA B O 1
ATOM 4803 N N . GLU B 1 280 ? -3.894 -9.93 -12.192 1 97.39 280 GLU B N 1
ATOM 4804 C CA . GLU B 1 280 ? -3.663 -10.378 -13.562 1 97.39 280 GLU B CA 1
ATOM 4805 C C . GLU B 1 280 ? -2.345 -11.138 -13.679 1 97.39 280 GLU B C 1
ATOM 4807 O O . GLU B 1 280 ? -2.105 -11.825 -14.674 1 97.39 280 GLU B O 1
ATOM 4812 N N . TYR B 1 281 ? -1.577 -11.157 -12.611 1 97.03 281 TYR B N 1
ATOM 4813 C CA . TYR B 1 281 ? -0.257 -11.774 -12.677 1 97.03 281 TYR B CA 1
ATOM 4814 C C . TYR B 1 281 ? -0.172 -12.98 -11.749 1 97.03 281 TYR B C 1
ATOM 4816 O O . TYR B 1 281 ? 0.9 -13.565 -11.578 1 97.03 281 TYR B O 1
ATOM 4824 N N . PHE B 1 282 ? -1.258 -13.274 -11.062 1 97.1 282 PHE B N 1
ATOM 4825 C CA . PHE B 1 282 ? -1.277 -14.525 -10.313 1 97.1 282 PHE B CA 1
ATOM 4826 C C . PHE B 1 282 ? -0.965 -15.706 -11.223 1 97.1 282 PHE B C 1
ATOM 4828 O O . PHE B 1 282 ? -0.836 -15.543 -12.438 1 97.1 282 PHE B O 1
ATOM 4835 N N . SER B 1 283 ? -0.689 -16.841 -10.619 1 95.56 283 SER B N 1
ATOM 4836 C CA . SER B 1 283 ? -0.47 -18.069 -11.375 1 95.56 283 SER B CA 1
ATOM 4837 C C . SER B 1 283 ? -1.488 -19.14 -10.997 1 95.56 283 SER B C 1
ATOM 4839 O O . SER B 1 283 ? -1.33 -19.823 -9.982 1 95.56 283 SER B O 1
ATOM 4841 N N . PRO B 1 284 ? -2.502 -19.256 -11.849 1 96.88 284 PRO B N 1
ATOM 4842 C CA . PRO B 1 284 ? -2.849 -18.515 -13.064 1 96.88 284 PRO B CA 1
ATOM 4843 C C . PRO B 1 284 ? -3.485 -17.159 -12.767 1 96.88 284 PRO B C 1
ATOM 4845 O O . PRO B 1 284 ? -3.85 -16.882 -11.621 1 96.88 284 PRO B O 1
ATOM 4848 N N . PRO B 1 285 ? -3.677 -16.269 -13.824 1 98.4 285 PRO B N 1
ATOM 4849 C CA . PRO B 1 285 ? -4.335 -14.974 -13.636 1 98.4 285 PRO B CA 1
ATOM 4850 C C . PRO B 1 285 ? -5.764 -15.109 -13.114 1 98.4 285 PRO B C 1
ATOM 4852 O O . PRO B 1 285 ? -6.523 -15.953 -13.595 1 98.4 285 PRO B O 1
ATOM 4855 N N . LEU B 1 286 ? -6.116 -14.287 -12.259 1 98.79 286 LEU B N 1
ATOM 4856 C CA . LEU B 1 286 ? -7.284 -14.491 -11.408 1 98.79 286 LEU B CA 1
ATOM 4857 C C . LEU B 1 286 ? -8.522 -13.843 -12.019 1 98.79 286 LEU B C 1
ATOM 4859 O O . LEU B 1 286 ? -8.515 -12.648 -12.325 1 98.79 286 LEU B O 1
ATOM 4863 N N . THR B 1 287 ? -9.572 -14.616 -12.279 1 98.89 287 THR B N 1
ATOM 4864 C CA . THR B 1 287 ? -10.91 -14.075 -12.492 1 98.89 287 THR B CA 1
ATOM 4865 C C . THR B 1 287 ? -11.435 -13.414 -11.221 1 98.89 287 THR B C 1
ATOM 4867 O O . THR B 1 287 ? -11.337 -13.985 -10.133 1 98.89 287 THR B O 1
ATOM 4870 N N . THR B 1 288 ? -11.957 -12.202 -11.319 1 98.74 288 THR B N 1
ATOM 4871 C CA . THR B 1 288 ? -12.275 -11.451 -10.109 1 98.74 288 THR B CA 1
ATOM 4872 C C . THR B 1 288 ? -13.37 -10.423 -10.383 1 98.74 288 THR B C 1
ATOM 4874 O O . THR B 1 288 ? -13.708 -10.162 -11.539 1 98.74 288 THR B O 1
ATOM 4877 N N . ILE B 1 289 ? -14.008 -9.963 -9.366 1 97.99 289 ILE B N 1
ATOM 4878 C CA . ILE B 1 289 ? -14.954 -8.855 -9.445 1 97.99 289 ILE B CA 1
ATOM 4879 C C . ILE B 1 289 ? -14.204 -7.528 -9.349 1 97.99 289 ILE B C 1
ATOM 4881 O O . ILE B 1 289 ? -13.421 -7.316 -8.421 1 97.99 289 ILE B O 1
ATOM 4885 N N . HIS B 1 290 ? -14.422 -6.726 -10.27 1 96.04 290 HIS B N 1
ATOM 4886 C CA . HIS B 1 290 ? -13.754 -5.431 -10.355 1 96.04 290 HIS B CA 1
ATOM 4887 C C . HIS B 1 290 ? -14.513 -4.368 -9.567 1 96.04 290 HIS B C 1
ATOM 4889 O O . HIS B 1 290 ? -15.712 -4.172 -9.776 1 96.04 290 HIS B O 1
ATOM 4895 N N . GLN B 1 291 ? -13.794 -3.735 -8.651 1 89.35 291 GLN B N 1
ATOM 4896 C CA . GLN B 1 291 ? -14.241 -2.513 -7.992 1 89.35 291 GLN B CA 1
ATOM 4897 C C . GLN B 1 291 ? -13.518 -1.291 -8.551 1 89.35 291 GLN B C 1
ATOM 4899 O O . GLN B 1 291 ? -12.29 -1.285 -8.657 1 89.35 291 GLN B O 1
ATOM 4904 N N . PRO B 1 292 ? -14.169 -0.369 -8.992 1 86.03 292 PRO B N 1
ATOM 4905 C CA . PRO B 1 292 ? -13.505 0.802 -9.569 1 86.03 292 PRO B CA 1
ATOM 4906 C C . PRO B 1 292 ? -12.789 1.65 -8.521 1 86.03 292 PRO B C 1
ATOM 4908 O O . PRO B 1 292 ? -13.251 2.743 -8.184 1 86.03 292 PRO B O 1
ATOM 4911 N N . LYS B 1 293 ? -11.625 1.365 -8.044 1 85.16 293 LYS B N 1
ATOM 4912 C CA . LYS B 1 293 ? -10.887 1.924 -6.915 1 85.16 293 LYS B CA 1
ATOM 4913 C C . LYS B 1 293 ? -10.487 3.372 -7.182 1 85.16 293 LYS B C 1
ATOM 4915 O O . LYS B 1 293 ? -10.604 4.227 -6.301 1 85.16 293 LYS B O 1
ATOM 4920 N N . ARG B 1 294 ? -9.937 3.609 -8.369 1 82.08 294 ARG B N 1
ATOM 4921 C CA . ARG B 1 294 ? -9.528 4.973 -8.693 1 82.08 294 ARG B CA 1
ATOM 4922 C C . ARG B 1 294 ? -10.722 5.921 -8.676 1 82.08 294 ARG B C 1
ATOM 4924 O O . ARG B 1 294 ? -10.622 7.045 -8.18 1 82.08 294 ARG B O 1
ATOM 4931 N N . ARG B 1 295 ? -11.821 5.486 -9.215 1 83.97 295 ARG B N 1
ATOM 4932 C CA . ARG B 1 295 ? -13.043 6.285 -9.217 1 83.97 295 ARG B CA 1
ATOM 4933 C C . ARG B 1 295 ? -13.573 6.477 -7.8 1 83.97 295 ARG B C 1
ATOM 4935 O O . ARG B 1 295 ? -14.145 7.522 -7.483 1 83.97 295 ARG B O 1
ATOM 4942 N N . VAL B 1 296 ? -13.413 5.411 -7.026 1 86.56 296 VAL B N 1
ATOM 4943 C CA . VAL B 1 296 ? -13.827 5.504 -5.63 1 86.56 296 VAL B CA 1
ATOM 4944 C C . VAL B 1 296 ? -13.045 6.613 -4.931 1 86.56 296 VAL B C 1
ATOM 4946 O O . VAL B 1 296 ? -13.631 7.462 -4.255 1 86.56 296 VAL B O 1
ATOM 4949 N N . GLY B 1 297 ? -11.729 6.607 -5.104 1 87.89 297 GLY B N 1
ATOM 4950 C CA . GLY B 1 297 ? -10.897 7.641 -4.509 1 87.89 297 GLY B CA 1
ATOM 4951 C C . GLY B 1 297 ? -11.246 9.037 -4.988 1 87.89 297 GLY B C 1
ATOM 4952 O O . GLY B 1 297 ? -11.362 9.964 -4.184 1 87.89 297 GLY B O 1
ATOM 4953 N N . LYS B 1 298 ? -11.416 9.144 -6.246 1 89.5 298 LYS B N 1
ATOM 4954 C CA . LYS B 1 298 ? -11.774 10.424 -6.85 1 89.5 298 LYS B CA 1
ATOM 4955 C C . LYS B 1 298 ? -13.106 10.935 -6.308 1 89.5 298 LYS B C 1
ATOM 4957 O O . LYS B 1 298 ? -13.202 12.078 -5.858 1 89.5 298 LYS B O 1
ATOM 4962 N N . ASN B 1 299 ? -14.074 10.087 -6.355 1 88.28 299 ASN B N 1
ATOM 4963 C CA . ASN B 1 299 ? -15.411 10.483 -5.923 1 88.28 299 ASN B CA 1
ATOM 4964 C C . ASN B 1 299 ? -15.441 10.831 -4.438 1 88.28 299 ASN B C 1
ATOM 4966 O O . ASN B 1 299 ? -16.102 11.789 -4.033 1 88.28 299 ASN B O 1
ATOM 4970 N N . ALA B 1 300 ? -14.77 10.011 -3.674 1 90.03 300 ALA B N 1
ATOM 4971 C CA . ALA B 1 300 ? -14.711 10.278 -2.24 1 90.03 300 ALA B CA 1
ATOM 4972 C C . ALA B 1 300 ? -14.137 11.665 -1.963 1 90.03 300 ALA B C 1
ATOM 4974 O O . ALA B 1 300 ? -14.692 12.426 -1.166 1 90.03 300 ALA B O 1
ATOM 4975 N N . PHE B 1 301 ? -13.095 11.997 -2.666 1 92.07 301 PHE B N 1
ATOM 4976 C CA . PHE B 1 301 ? -12.45 13.289 -2.47 1 92.07 301 PHE B CA 1
ATOM 4977 C C . PHE B 1 301 ? -13.344 14.421 -2.962 1 92.07 301 PHE B C 1
ATOM 4979 O O . PHE B 1 301 ? -13.473 15.451 -2.298 1 92.07 301 PHE B O 1
ATOM 4986 N N . GLU B 1 302 ? -13.915 14.247 -4.092 1 90.44 302 GLU B N 1
ATOM 4987 C CA . GLU B 1 302 ? -14.755 15.29 -4.672 1 90.44 302 GLU B CA 1
ATOM 4988 C C . GLU B 1 302 ? -15.956 15.592 -3.78 1 90.44 302 GLU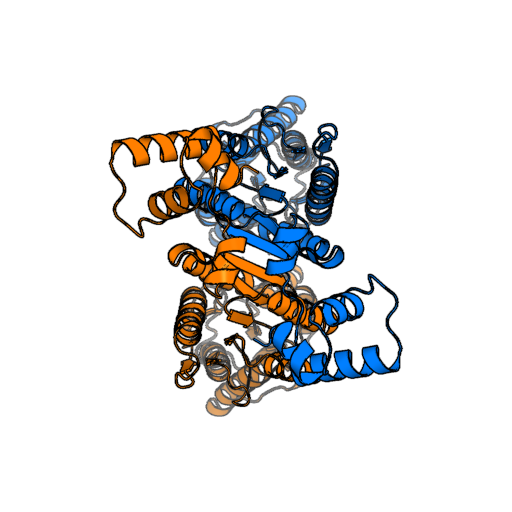 B C 1
ATOM 4990 O O . GLU B 1 302 ? -16.303 16.757 -3.571 1 90.44 302 GLU B O 1
ATOM 4995 N N . ILE B 1 303 ? -16.569 14.569 -3.321 1 90.36 303 ILE B N 1
ATOM 4996 C CA . ILE B 1 303 ? -17.701 14.741 -2.418 1 90.36 303 ILE B CA 1
ATOM 4997 C C . ILE B 1 303 ? -17.249 15.475 -1.157 1 90.36 303 ILE B C 1
ATOM 4999 O O . ILE B 1 303 ? -17.94 16.373 -0.672 1 90.36 303 ILE B O 1
ATOM 5003 N N . LEU B 1 304 ? -16.111 15.079 -0.65 1 92.83 304 LEU B N 1
ATOM 5004 C CA . LEU B 1 304 ? -15.574 15.72 0.545 1 92.83 304 LEU B CA 1
ATOM 5005 C C . LEU B 1 304 ? -15.3 17.199 0.293 1 92.83 304 LEU B C 1
ATOM 5007 O O . LEU B 1 304 ? -15.617 18.045 1.132 1 92.83 304 LEU B O 1
ATOM 5011 N N . LEU B 1 305 ? -14.7 17.498 -0.838 1 92.08 305 LEU B N 1
ATOM 5012 C CA . LEU B 1 305 ? -14.386 18.88 -1.188 1 92.08 305 LEU B CA 1
ATOM 5013 C C . LEU B 1 305 ? -15.655 19.722 -1.267 1 92.08 305 LEU B C 1
ATOM 5015 O O . LEU B 1 305 ? -15.665 20.878 -0.837 1 92.08 305 LEU B O 1
ATOM 5019 N N . GLU B 1 306 ? -16.628 19.126 -1.866 1 90.37 306 GLU B N 1
ATOM 5020 C CA . GLU B 1 306 ? -17.91 19.821 -1.928 1 90.37 306 GLU B CA 1
ATOM 5021 C C . GLU B 1 306 ? -18.455 20.1 -0.53 1 90.37 306 GLU B C 1
ATOM 5023 O O . GLU B 1 306 ? -18.994 21.179 -0.272 1 90.37 306 GLU B O 1
ATOM 5028 N N . ARG B 1 307 ? -18.266 19.118 0.322 1 90.22 307 ARG B N 1
ATOM 5029 C CA . ARG B 1 307 ? -18.748 19.256 1.693 1 90.22 307 ARG B CA 1
ATOM 5030 C C . ARG B 1 307 ? -17.944 20.305 2.453 1 90.22 307 ARG B C 1
ATOM 5032 O O . ARG B 1 307 ? -18.48 20.997 3.321 1 90.22 307 ARG B O 1
ATOM 5039 N N . ILE B 1 308 ? -16.708 20.375 2.198 1 89.96 308 ILE B N 1
ATOM 5040 C CA . ILE B 1 308 ? -15.843 21.37 2.823 1 89.96 308 ILE B CA 1
ATOM 5041 C C . ILE B 1 308 ? -16.295 22.772 2.42 1 89.96 308 ILE B C 1
ATOM 5043 O O . ILE B 1 308 ? -16.304 23.689 3.244 1 89.96 308 ILE B O 1
ATOM 5047 N N . LYS B 1 309 ? -16.65 22.899 1.207 1 88.25 309 LYS B N 1
ATOM 5048 C CA . LYS B 1 309 ? -17.079 24.193 0.685 1 88.25 309 LYS B CA 1
ATOM 5049 C C . LYS B 1 309 ? -18.485 24.54 1.166 1 88.25 309 LYS B C 1
ATOM 5051 O O . LYS B 1 309 ? -18.788 25.707 1.423 1 88.25 309 LYS B O 1
ATOM 5056 N N . ASP B 1 310 ? -19.286 23.486 1.191 1 86.47 310 ASP B N 1
ATOM 5057 C CA . ASP B 1 310 ? -20.668 23.638 1.636 1 86.47 310 ASP B CA 1
ATOM 5058 C C . ASP B 1 310 ? -21.059 22.523 2.604 1 86.47 310 ASP B C 1
ATOM 5060 O O . ASP B 1 310 ? -21.529 21.464 2.181 1 86.47 310 ASP B O 1
ATOM 5064 N N . LYS B 1 311 ? -21.048 22.854 3.805 1 77.13 311 LYS B N 1
ATOM 5065 C CA . LYS B 1 311 ? -21.267 21.854 4.846 1 77.13 311 LYS B CA 1
ATOM 5066 C C . LYS B 1 311 ? -22.719 21.383 4.86 1 77.13 311 LYS B C 1
ATOM 5068 O O . LYS B 1 311 ? -23.022 20.304 5.373 1 77.13 311 LYS B O 1
ATOM 5073 N N . GLU B 1 312 ? -23.592 22.155 4.214 1 76.24 312 GLU B N 1
ATOM 5074 C CA . GLU B 1 312 ? -25.018 21.856 4.292 1 76.24 312 GLU B CA 1
ATOM 5075 C C . GLU B 1 312 ? -25.505 21.154 3.028 1 76.24 312 GLU B C 1
ATOM 5077 O O . GLU B 1 312 ? -26.707 20.938 2.855 1 76.24 312 GLU B O 1
ATOM 5082 N N . HIS B 1 313 ? -24.551 20.816 2.213 1 77.65 313 HIS B N 1
ATOM 5083 C CA . HIS B 1 313 ? -24.982 20.142 0.993 1 77.65 313 HIS B CA 1
ATOM 5084 C C . HIS B 1 313 ? -25.675 18.821 1.308 1 77.65 313 HIS B C 1
ATOM 5086 O O . HIS B 1 313 ? -25.438 18.226 2.362 1 77.65 313 HIS B O 1
ATOM 5092 N N . GLU B 1 314 ? -26.59 18.412 0.473 1 78.55 314 GLU B N 1
ATOM 5093 C CA . GLU B 1 314 ? -27.328 17.166 0.659 1 78.55 314 GLU B CA 1
ATOM 5094 C C . GLU B 1 314 ? -26.388 15.965 0.672 1 78.55 314 GLU B C 1
ATOM 5096 O O . GLU B 1 314 ? -25.339 15.984 0.025 1 78.55 314 GLU B O 1
ATOM 5101 N N . LYS B 1 315 ? -26.843 15.111 1.457 1 78.96 315 LYS B N 1
ATOM 5102 C CA . LYS B 1 315 ? -26.095 13.858 1.5 1 78.96 315 LYS B CA 1
ATOM 5103 C C . LYS B 1 315 ? -26.048 13.198 0.125 1 78.96 315 LYS B C 1
ATOM 5105 O O . LYS B 1 315 ? -27.049 13.178 -0.594 1 78.96 315 LYS B O 1
ATOM 5110 N N . ARG B 1 316 ? -24.862 12.811 -0.259 1 79.42 316 ARG B N 1
ATOM 5111 C CA . ARG B 1 316 ? -24.686 12.11 -1.527 1 79.42 316 ARG B CA 1
ATOM 5112 C C . ARG B 1 316 ? -24.282 10.658 -1.299 1 79.42 316 ARG B C 1
ATOM 5114 O O . ARG B 1 316 ? -23.515 10.358 -0.381 1 79.42 316 ARG B O 1
ATOM 5121 N N . VAL B 1 317 ? -24.95 9.827 -2.057 1 78.02 317 VAL B N 1
ATOM 5122 C CA . VAL B 1 317 ? -24.608 8.408 -2.046 1 78.02 317 VAL B CA 1
ATOM 5123 C C . VAL B 1 317 ? -24.092 7.99 -3.42 1 78.02 317 VAL B C 1
ATOM 5125 O O . VAL B 1 317 ? -24.744 8.238 -4.437 1 78.02 317 VAL B O 1
ATOM 5128 N N . PHE B 1 318 ? -22.873 7.515 -3.424 1 79.93 318 PHE B N 1
ATOM 5129 C CA . PHE B 1 318 ? -22.308 6.951 -4.644 1 79.93 318 PHE B CA 1
ATOM 5130 C C . PHE B 1 318 ? -22.276 5.429 -4.573 1 79.93 318 PHE B C 1
ATOM 5132 O O . PHE B 1 318 ? -21.777 4.858 -3.601 1 79.93 318 PHE B O 1
ATOM 5139 N N . GLU B 1 319 ? -22.818 4.874 -5.563 1 81.39 319 GLU B N 1
ATOM 5140 C CA . GLU B 1 319 ? -22.863 3.416 -5.616 1 81.39 319 GLU B CA 1
ATOM 5141 C C . GLU B 1 319 ? -21.895 2.871 -6.663 1 81.39 319 GLU B C 1
ATOM 5143 O O . GLU B 1 319 ? -21.924 3.292 -7.821 1 81.39 319 GLU B O 1
ATOM 5148 N N . MET B 1 320 ? -21.085 1.991 -6.214 1 83.41 320 MET B N 1
ATOM 5149 C CA . MET B 1 320 ? -20.171 1.323 -7.137 1 83.41 320 MET B CA 1
ATOM 5150 C C . MET B 1 320 ? -20.882 0.203 -7.89 1 83.41 320 MET B C 1
ATOM 5152 O O . MET B 1 320 ? -21.763 -0.459 -7.339 1 83.41 320 MET B O 1
ATOM 5156 N N . GLN B 1 321 ? -20.528 0.063 -9.131 1 88.08 321 GLN B N 1
ATOM 5157 C CA . GLN B 1 321 ? -21.061 -1.026 -9.944 1 88.08 321 GLN B CA 1
ATOM 5158 C C . GLN B 1 321 ? -20.001 -2.094 -10.195 1 88.08 321 GLN B C 1
ATOM 5160 O O . GLN B 1 321 ? -19.1 -1.903 -11.015 1 88.08 321 GLN B O 1
ATOM 5165 N N . PRO B 1 322 ? -20.141 -3.182 -9.515 1 91.7 322 PRO B N 1
ATOM 5166 C CA . PRO B 1 322 ? -19.165 -4.254 -9.725 1 91.7 322 PRO B CA 1
ATOM 5167 C C . PRO B 1 322 ? -19.285 -4.9 -11.104 1 91.7 322 PRO B C 1
ATOM 5169 O O . PRO B 1 322 ? -20.377 -4.945 -11.676 1 91.7 322 PRO B O 1
ATOM 5172 N N . GLU B 1 323 ? -18.188 -5.276 -11.614 1 95.9 323 GLU B N 1
ATOM 5173 C CA . GLU B 1 323 ? -18.108 -6.002 -12.878 1 95.9 323 GLU B CA 1
ATOM 5174 C C . GLU B 1 323 ? -17.156 -7.19 -12.773 1 95.9 323 GLU B C 1
ATOM 5176 O O . GLU B 1 323 ? -16.188 -7.151 -12.012 1 95.9 323 GLU B O 1
ATOM 5181 N N . ILE B 1 324 ? -17.439 -8.158 -13.612 1 97.87 324 ILE B N 1
ATOM 5182 C CA . ILE B 1 324 ? -16.568 -9.328 -13.592 1 97.87 324 ILE B CA 1
ATOM 5183 C C . ILE B 1 324 ? -15.441 -9.15 -14.607 1 97.87 324 ILE B C 1
ATOM 5185 O O . ILE B 1 324 ? -15.661 -8.629 -15.703 1 97.87 324 ILE B O 1
ATOM 5189 N N . VAL B 1 325 ? -14.292 -9.438 -14.267 1 98.6 325 VAL B N 1
ATOM 5190 C CA . VAL B 1 325 ? -13.132 -9.53 -15.147 1 98.6 325 VAL B CA 1
ATOM 5191 C C . VAL B 1 325 ? -12.709 -10.99 -15.295 1 98.6 325 VAL B C 1
ATOM 5193 O O . VAL B 1 325 ? -12.26 -11.613 -14.331 1 98.6 325 VAL B O 1
ATOM 5196 N N . ILE B 1 326 ? -12.822 -11.497 -16.463 1 98.75 326 ILE B N 1
ATOM 5197 C CA . ILE B 1 326 ? -12.612 -12.915 -16.73 1 98.75 326 ILE B CA 1
ATOM 5198 C C . ILE B 1 326 ? -11.15 -13.16 -17.098 1 98.75 326 ILE B C 1
ATOM 5200 O O . ILE B 1 326 ? -10.599 -12.476 -17.964 1 98.75 326 ILE B O 1
ATOM 5204 N N . ARG B 1 327 ? -10.559 -14.155 -16.379 1 98.31 327 ARG B N 1
ATOM 5205 C CA . ARG B 1 327 ? -9.205 -14.589 -16.704 1 98.31 327 ARG B CA 1
ATOM 5206 C C . ARG B 1 327 ? -9.099 -16.11 -16.688 1 98.31 327 ARG B C 1
ATOM 5208 O O . ARG B 1 327 ? -9.904 -16.8 -17.316 1 98.31 327 ARG B O 1
ATOM 5215 N N . ASN B 1 328 ? -8.122 -16.649 -15.884 1 98.1 328 ASN B N 1
ATOM 5216 C CA . ASN B 1 328 ? -7.78 -18.032 -16.199 1 98.1 328 ASN B CA 1
ATOM 5217 C C . ASN B 1 328 ? -8.03 -18.956 -15.01 1 98.1 328 ASN B C 1
ATOM 5219 O O . ASN B 1 328 ? -7.539 -20.086 -14.984 1 98.1 328 ASN B O 1
ATOM 5223 N N . THR B 1 329 ? -8.837 -18.507 -14.03 1 98.75 329 THR B N 1
ATOM 5224 C CA . THR B 1 329 ? -8.938 -19.336 -12.835 1 98.75 329 THR B CA 1
ATOM 5225 C C . THR B 1 329 ? -10.301 -20.018 -12.763 1 98.75 329 THR B C 1
ATOM 5227 O O . THR B 1 329 ? -10.654 -20.606 -11.738 1 98.75 329 THR B O 1
ATOM 5230 N N . VAL B 1 330 ? -11.131 -19.957 -13.801 1 98.82 330 VAL B N 1
ATOM 5231 C CA . VAL B 1 330 ? -12.438 -20.606 -13.801 1 98.82 330 VAL B CA 1
ATOM 5232 C C . VAL B 1 330 ? -12.543 -21.555 -14.993 1 98.82 330 VAL B C 1
ATOM 5234 O O . VAL B 1 330 ? -12.369 -21.141 -16.141 1 98.82 330 VAL B O 1
ATOM 5237 N N . LYS B 1 331 ? -12.765 -22.759 -14.711 1 98.48 331 LYS B N 1
ATOM 5238 C CA . LYS B 1 331 ? -12.945 -23.789 -15.73 1 98.48 331 LYS B CA 1
ATOM 5239 C C . LYS B 1 331 ? -14.417 -23.944 -16.101 1 98.48 331 LYS B C 1
ATOM 5241 O O . LYS B 1 331 ? -15.288 -23.924 -15.228 1 98.48 331 LYS B O 1
ATOM 5246 N N . LYS B 1 332 ? -14.683 -24.091 -17.345 1 97.91 332 LYS B N 1
ATOM 5247 C CA . LYS B 1 332 ? -16.018 -24.466 -17.802 1 97.91 332 LYS B CA 1
ATOM 5248 C C . LYS B 1 332 ? -16.234 -25.972 -17.689 1 97.91 332 LYS B C 1
ATOM 5250 O O . LYS B 1 332 ? -15.512 -26.756 -18.307 1 97.91 332 LYS B O 1
ATOM 5255 N N . LEU B 1 333 ? -16.999 -26.586 -16.915 1 96.23 333 LEU B N 1
ATOM 5256 C CA . LEU B 1 333 ? -17.226 -28.013 -16.716 1 96.23 333 LEU B CA 1
ATOM 5257 C C . LEU B 1 333 ? -18.179 -28.565 -17.771 1 96.23 333 LEU B C 1
ATOM 5259 O O . LEU B 1 333 ? -18.116 -29.747 -18.114 1 96.23 333 LEU B O 1
ATOM 5263 N N . ASN B 1 334 ? -19.259 -27.951 -18.416 1 74.53 334 ASN B N 1
ATOM 5264 C CA . ASN B 1 334 ? -20.185 -28.45 -19.426 1 74.53 334 ASN B CA 1
ATOM 5265 C C . ASN B 1 334 ? -20.763 -27.315 -20.267 1 74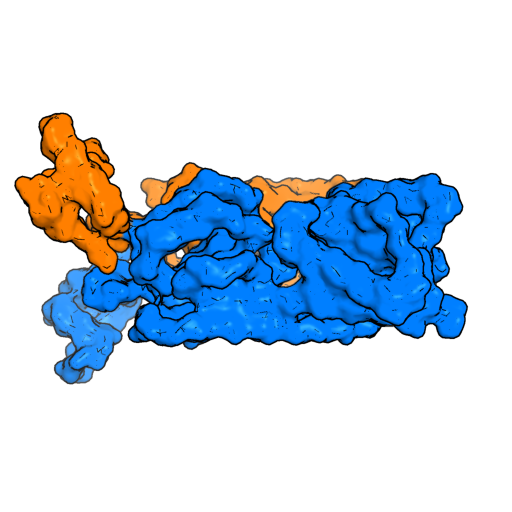.53 334 ASN B C 1
ATOM 5267 O O . ASN B 1 334 ? -20.907 -26.191 -19.784 1 74.53 334 ASN B O 1
#

InterPro domains:
  IPR000843 LacI-type HTH domain [PF00356] (3-48)
  IPR000843 LacI-type HTH domain [PR00036] (3-13)
  IPR000843 LacI-type HTH domain [PR00036] (13-23)
  IPR000843 LacI-type HTH domain [PS50932] (2-56)
  IPR000843 LacI-type HTH domain [SM00354] (1-71)
  IPR000843 LacI-type HTH domain [cd01392] (5-55)
  IPR010982 Lambda repressor-like, DNA-binding domain superfamily [G3DSA:1.10.260.40] (3-58)
  IPR010982 Lambda repressor-like, DNA-binding domain superfamily [SSF47413] (1-59)
  IPR023588 Transcription regulator HTH, PurR [MF_01277] (1-334)
  IPR028082 Periplasmic binding protein-like I [SSF53822] (60-331)
  IPR046335 Transcriptional regulator LacI/GalR-like, sensor domain [PF13377] (170-330)
  IPR057343 PurR, sensor domain [cd06275] (61-329)

Solvent-accessible surface area (backbone atoms only — not comparable to full-atom values): 33604 Å² total; per-residue (Å²): 129,55,43,64,60,50,33,11,60,70,40,72,50,52,52,66,56,46,50,24,58,76,64,63,74,53,95,66,59,66,72,58,42,50,38,39,50,50,28,28,59,74,53,58,47,52,72,50,42,49,63,46,18,70,73,68,72,44,54,49,27,34,36,34,41,30,28,48,57,66,40,63,66,46,18,44,24,49,50,29,34,44,52,50,29,50,78,71,67,29,43,39,34,61,40,72,28,68,79,37,65,69,47,46,52,50,48,54,53,49,41,53,17,55,43,39,44,27,36,38,37,42,40,82,68,76,42,72,64,57,51,51,55,52,56,69,44,64,86,46,35,42,25,40,43,55,60,73,74,80,78,56,99,43,28,38,33,40,56,44,32,29,57,40,21,20,52,56,42,39,52,44,41,74,24,54,49,68,45,67,27,35,38,35,27,48,72,86,28,64,56,39,46,29,22,50,50,12,34,49,50,34,34,52,76,68,71,42,78,80,60,70,86,36,59,37,76,31,67,63,35,35,77,42,21,32,54,49,26,54,50,49,70,68,38,90,78,57,51,46,27,36,42,22,68,24,40,54,21,34,40,15,22,52,19,40,27,43,74,70,71,41,45,63,19,84,58,31,16,42,32,25,22,49,53,44,84,63,34,69,32,34,63,52,23,44,16,21,31,33,50,66,39,52,58,48,18,43,50,51,47,52,54,36,52,50,29,55,77,34,78,81,57,76,79,47,76,46,72,50,73,60,40,78,44,86,58,53,14,62,55,70,76,112,127,58,44,63,63,52,34,11,60,71,40,71,49,50,53,65,55,45,50,24,57,76,64,63,73,54,95,65,60,65,71,58,43,50,39,40,50,50,28,29,58,74,53,58,46,54,71,50,42,48,63,48,17,71,74,68,73,43,54,49,26,34,36,34,41,30,27,49,57,66,41,63,66,46,19,44,24,48,50,29,33,45,53,51,29,52,77,71,67,29,41,39,34,61,40,72,29,69,78,37,66,69,46,46,54,51,47,53,51,49,42,54,18,56,44,39,44,29,36,39,37,43,44,82,68,79,43,71,64,56,51,51,55,52,56,69,42,65,86,45,33,42,27,39,44,57,58,72,78,79,79,59,97,44,30,38,33,37,58,45,31,28,57,40,22,20,54,56,41,39,51,45,41,74,24,53,50,68,45,66,28,36,38,36,26,47,72,86,29,60,56,37,48,28,21,49,50,11,35,49,50,36,34,52,75,69,72,43,75,80,59,71,86,38,60,37,74,33,68,64,35,35,77,42,21,32,54,49,24,54,53,49,71,67,39,91,78,58,52,46,28,35,43,22,67,24,41,53,20,34,42,14,23,51,19,41,27,43,75,71,71,40,46,63,18,84,58,31,17,41,32,24,22,47,54,43,84,62,35,70,33,34,63,51,24,44,15,21,31,32,48,67,40,53,59,47,17,45,49,49,47,51,53,36,52,49,28,54,76,33,78,80,58,75,78,46,78,45,74,50,74,58,41,79,44,85,58,54,14,62,53,71,76,111

Secondary structure (DSSP, 8-state):
---HHHHHHHHTS-HHHHHHHHHT-S---HHHHHHHHHHHHHHT----HHHHHHHHT---EEEEEES-TTSHHHHHHHHHHHHHHHHTT-EEEEEE-TT-HHHHHHHHHHHHHTT-SEEEEE-S---HHHHHHHHHTTTS-EEEES---TTSSSEEEE--HHHHHHHHHHHHHHTT--SEEEEES-TTSHHHHHHHHHHHHHHHHTT----GGGEEE--SSHHHHHHHHHHHHH-SS--SEEEESSHHHHHHHHHHHHHTT--TTTTSEEEEEE--GGGGGSSSPPEEEE--HHHHHHHHHHHHHHHHH-TTPPP-EEE---EEE--SS-----/---HHHHHHHHTS-HHHHHHHHHT-S---HHHHHHHHHHHHHHT----HHHHHHHHT---EEEEEES-TTSHHHHHHHHHHHHHHHHTT-EEEEEE-TT-HHHHHHHHHHHHHTT-SEEEEE-S---HHHHHHHHHTTTS-EEEES--SS-SSSEEEE--HHHHHHHHHHHHHHTT--SEEEEES-TTSHHHHHHHHHHHHHHHHTT----GGGEEE--SSHHHHHHHHHHHHH-SS--SEEEESSHHHHHHHHHHHHHTT--TTTTSEEEEEE--GGGGGSSSPPEEEE--HHHHHHHHHHHHHHHHH-TTPPP-EEE---EEE--SS-----

Radius of gyration: 27.62 Å; Cα contacts (8 Å, |Δi|>4): 1394; chains: 2; bounding box: 66×85×69 Å

Organism: Vibrio parahaemolyticus (NCBI:txid670)

pLDDT: mean 90.82, std 9.12, range [45.85, 98.91]

Nearest PDB structures (foldseek):
  1qpz-assembly1_A  TM=9.749E-01  e=1.532E-41  Escherichia coli
  1bdh-assembly1_A  TM=9.739E-01  e=2.068E-40  Escherichia coli
  3oqo-assembly1_C  TM=9.135E-01  e=3.449E-30  Bacillus subtilis
  1rzr-assembly1_G  TM=9.022E-01  e=4.158E-29  Priestia megaterium
  1zvv-assembly2_B  TM=8.980E-01  e=5.517E-29  Bacillus subtilis

Foldseek 3Di:
DDDLVQLCVQLVHDSVLLVCLVVVPDDDDPSSSVSSVVSCVVVVDDDDLLVVCVVVVASLEEEEEAQDCPPLLNVLLVVLLQVVSVVVVHHYDYQHQVPPLVSLLVSLVVCVVVSHLAYEYHYQDPDPSSQVSVVVPLVHAYEYEDADDDPHLHAYEHEQLLCQLQVQLLVLVVLPFQQEAEEFEACPGPSRVSSVNSNVVNNVVVPGDDDPVRHHYHHQALVRLLVVLVVQLPDPDHGLEYEYAALRSQLSNQVNNVVSVHDFNPRYFYEHEQPRVCQVVRVNRHKYKHWPSSVSSVVRNVVRVVCSVPVPDDHHYHYTDIDIDDDGRHHRPD/DDDLVQLCVQLVHDSVLLVCLVVVPDDDDPSSSVSSVVSCVVVVDDDDLLVVCVVVVASLEEEEEAQDCPPLLNVLLVVLLQVVSVVVVHHYDYQHQVPPLVSLLVSLVVCVVVSHLAYEYHYQDPDPSSQVSVVVPLVHAYEYEDADDDDHLHAYEHEQLLCQLLVQLLVLVVLPFQQEAEEFEACPGPSRVSSVNSNVVNNVVVPGDDDPVRHHYHHQALVRLLVVLVVQLPDPDHGLEYEYAALRSQLSNQVNNVVSVHDFNPRYFYEHEQPRVCQVVRVNRHKYKHWPSSVSSVVRNVVRVVCSVPVPDDHHYHYTDIDIDDDGRHHRPD

Sequence (668 aa):
MATIKDVARLAGVSTTTVSHVINKTRFVAEATQEKVMKAVDELNYAPSAVARSLKCNSTRTIGMLVTQSTNLFFSEVIDGVESYCYRQGYTLILCNTGGIYEKQRDYIRMLAEKRVDGILVMCSDLTEELKEMLDRHSDIPKVVMDWGPESSRADKIIDNSEEGGYLATKYLIDNGHTDIACLSGHFEKLACQERIAGFRRAMAEAKLPINEDWILEGNFECDTAVLVADKITAMEKRPTAVFCFNDTMALGLMSRLQQNGIKVPDDVSVIGYDNIELAEYFSPPLTTIHQPKRRVGKNAFEILLERIKDKEHEKRVFEMQPEIVIRNTVKKLNMATIKDVARLAGVSTTTVSHVINKTRFVAEATQEKVMKAVDELNYAPSAVARSLKCNSTRTIGMLVTQSTNLFFSEVIDGVESYCYRQGYTLILCNTGGIYEKQRDYIRMLAEKRVDGILVMCSDLTEELKEMLDRHSDIPKVVMDWGPESSRADKIIDNSEEGGYLATKYLIDNGHTDIACLSGHFEKLACQERIAGFRRAMAEAKLPINEDWILEGNFECDTAVLVADKITAMEKRPTAVFCFNDTMALGLMSRLQQNGIKVPDDVSVIGYDNIELAEYFSPPLTTIHQPKRRVGKNAFEILLERIKDKEHEKRVFEMQPEIVIRNTVKKLN